Protein AF-A0AAD6ZMI4-F1 (afdb_monomer_lite)

Secondary structure (DSSP, 8-state):
-PPPPPPPPPP----------------------------------HHHHHHHHHHHSSS---HHHHHHHHHHHHHHHHHHHHHHHHHHHHHHHHHHHHHHHHHHHHHHHTT--S--------------SSSHHHHHHHHHHHHHHHHHHHHHHHHHHHHHHHHHSS----BPPPSS-BTTTB-HHHHTT--SGGGHHHHHHHHHHHHHHHHHTT--SSS-GGGS-HHHHHHHHHHHHHH-GGGGGBGGGHHHHHHHHHHHHHHHHHHHHHTSSPPPGGGHHHHHHHHHS-HHHHHHHHHHHHHS-GGGS---GGGSSSSSSSSSSS-------------------------------------------------

Organism: NCBI:txid1033008

pLDDT: mean 75.24, std 20.68, range [37.12, 98.62]

Structure (mmCIF, N/CA/C/O backbone):
data_AF-A0AAD6ZMI4-F1
#
_entry.id   AF-A0AAD6ZMI4-F1
#
loop_
_atom_site.group_PDB
_atom_site.id
_atom_site.type_symbol
_atom_site.label_atom_id
_atom_site.label_alt_id
_atom_site.label_comp_id
_atom_site.label_asym_id
_atom_site.label_entity_id
_atom_site.label_seq_id
_atom_site.pdbx_PDB_ins_code
_atom_site.Cartn_x
_atom_site.Cartn_y
_atom_site.Cartn_z
_atom_site.occupancy
_atom_site.B_iso_or_equiv
_atom_site.auth_seq_id
_atom_site.auth_comp_id
_atom_site.auth_asym_id
_atom_site.auth_atom_id
_atom_site.pdbx_PDB_model_num
ATOM 1 N N . MET A 1 1 ? -51.977 12.765 32.263 1.00 47.38 1 MET A N 1
ATOM 2 C CA . MET A 1 1 ? -52.200 13.044 30.828 1.00 47.38 1 MET A CA 1
ATOM 3 C C . MET A 1 1 ? -51.214 12.209 30.028 1.00 47.38 1 MET A C 1
ATOM 5 O O . MET A 1 1 ? -50.022 12.400 30.238 1.00 47.38 1 MET A O 1
ATOM 9 N N . PRO A 1 2 ? -51.659 11.246 29.207 1.00 48.81 2 PRO A N 1
ATOM 10 C CA . PRO A 1 2 ? -50.740 10.457 28.391 1.00 48.81 2 PRO A CA 1
ATOM 11 C C . PRO A 1 2 ? -50.203 11.287 27.205 1.00 48.81 2 PRO A C 1
ATOM 13 O O . PRO A 1 2 ? -50.929 12.143 26.689 1.00 48.81 2 PRO A O 1
ATOM 16 N N . PRO A 1 3 ? -48.945 11.070 26.776 1.00 61.44 3 PRO A N 1
ATOM 17 C CA . PRO A 1 3 ? -48.342 11.809 25.675 1.00 61.44 3 PRO A CA 1
ATOM 18 C C . PRO A 1 3 ? -48.933 11.397 24.319 1.00 61.44 3 PRO A C 1
ATOM 20 O O . PRO A 1 3 ? -49.146 10.224 24.019 1.00 61.44 3 PRO A O 1
ATOM 23 N N . ARG A 1 4 ? -49.211 12.421 23.512 1.00 58.19 4 ARG A N 1
ATOM 24 C CA . ARG A 1 4 ? -49.874 12.380 22.206 1.00 58.19 4 ARG A CA 1
ATOM 25 C C . ARG A 1 4 ? -48.943 11.781 21.144 1.00 58.19 4 ARG A C 1
ATOM 27 O O . ARG A 1 4 ? -47.842 12.286 20.941 1.00 58.19 4 ARG A O 1
ATOM 34 N N . ALA A 1 5 ? -49.402 10.733 20.464 1.00 57.09 5 ALA A N 1
ATOM 35 C CA . ALA A 1 5 ? -48.674 10.079 19.378 1.00 57.09 5 ALA A CA 1
ATOM 36 C C . ALA A 1 5 ? -48.470 11.020 18.164 1.00 57.09 5 ALA A C 1
ATOM 38 O O . ALA A 1 5 ? -49.391 11.771 17.820 1.00 57.09 5 ALA A O 1
ATOM 39 N N . PRO A 1 6 ? -47.297 10.992 17.501 1.00 64.62 6 PRO A N 1
ATOM 40 C CA . PRO A 1 6 ? -47.037 11.780 16.299 1.00 64.62 6 PRO A CA 1
ATOM 41 C C . PRO A 1 6 ? -47.671 11.154 15.044 1.00 64.62 6 PRO A C 1
ATOM 43 O O . PRO A 1 6 ? -47.648 9.941 14.847 1.00 64.62 6 PRO A O 1
ATOM 46 N N . ALA A 1 7 ? -48.235 12.011 14.190 1.00 59.84 7 ALA A N 1
ATOM 47 C CA . ALA A 1 7 ? -48.936 11.645 12.961 1.00 59.84 7 ALA A CA 1
ATOM 48 C C . ALA A 1 7 ? -47.991 11.129 11.847 1.00 59.84 7 ALA A C 1
ATOM 50 O O . ALA A 1 7 ? -46.851 11.596 11.747 1.00 59.84 7 ALA A O 1
ATOM 51 N N . PRO A 1 8 ? -48.461 10.219 10.970 1.00 63.34 8 PRO A N 1
ATOM 52 C CA . PRO A 1 8 ? -47.661 9.663 9.882 1.00 63.34 8 PRO A CA 1
ATOM 53 C C . PRO A 1 8 ? -47.419 10.694 8.769 1.00 63.34 8 PRO A C 1
ATOM 55 O O . PRO A 1 8 ? -48.348 11.320 8.257 1.00 63.34 8 PRO A O 1
ATOM 58 N N . ARG A 1 9 ? -46.151 10.860 8.377 1.00 55.56 9 ARG A N 1
ATOM 59 C CA . ARG A 1 9 ? -45.744 11.693 7.238 1.00 55.56 9 ARG A CA 1
ATOM 60 C C . ARG A 1 9 ? -46.033 10.957 5.929 1.00 55.56 9 ARG A C 1
ATOM 62 O O . ARG A 1 9 ? -45.565 9.841 5.724 1.00 55.56 9 ARG A O 1
ATOM 69 N N . GLY A 1 10 ? -46.814 11.600 5.064 1.00 51.19 10 GLY A N 1
ATOM 70 C CA . GLY A 1 10 ? -47.210 11.086 3.756 1.00 51.19 10 GLY A CA 1
ATOM 71 C C . GLY A 1 10 ? -46.019 10.834 2.831 1.00 51.19 10 GLY A C 1
ATOM 72 O O . GLY A 1 10 ? -45.144 11.682 2.667 1.00 51.19 10 GLY A O 1
ATOM 73 N N . ALA A 1 11 ? -46.014 9.652 2.219 1.00 50.75 11 ALA A N 1
ATOM 74 C CA . ALA A 1 11 ? -45.063 9.243 1.199 1.00 50.75 11 ALA A CA 1
ATOM 75 C C . ALA A 1 11 ? -45.371 9.945 -0.132 1.00 50.75 11 ALA A C 1
ATOM 77 O O . ALA A 1 11 ? -46.426 9.730 -0.730 1.00 50.75 11 ALA A O 1
ATOM 78 N N . VAL A 1 12 ? -44.433 10.756 -0.619 1.00 56.38 12 VAL A N 1
ATOM 79 C CA . VAL A 1 12 ? -44.496 11.366 -1.952 1.00 56.38 12 VAL A CA 1
ATOM 80 C C . VAL A 1 12 ? -43.760 10.441 -2.923 1.00 56.38 12 VAL A C 1
ATOM 82 O O . VAL A 1 12 ? -42.536 10.349 -2.906 1.00 56.38 12 VAL A O 1
ATOM 85 N N . LYS A 1 13 ? -44.509 9.695 -3.744 1.00 53.16 13 LYS A N 1
ATOM 86 C CA . LYS A 1 13 ? -43.957 8.872 -4.832 1.00 53.16 13 LYS A CA 1
ATOM 87 C C . LYS A 1 13 ? -43.629 9.774 -6.025 1.00 53.16 13 LYS A C 1
ATOM 89 O O . LYS A 1 13 ? -44.525 10.126 -6.786 1.00 53.16 13 LYS A O 1
ATOM 94 N N . ALA A 1 14 ? -42.356 10.118 -6.210 1.00 53.41 14 ALA A N 1
ATOM 95 C CA . ALA A 1 14 ? -41.872 10.698 -7.460 1.00 53.41 14 ALA A CA 1
ATOM 96 C C . ALA A 1 14 ? -41.599 9.568 -8.466 1.00 53.41 14 ALA A C 1
ATOM 98 O O . ALA A 1 14 ? -40.715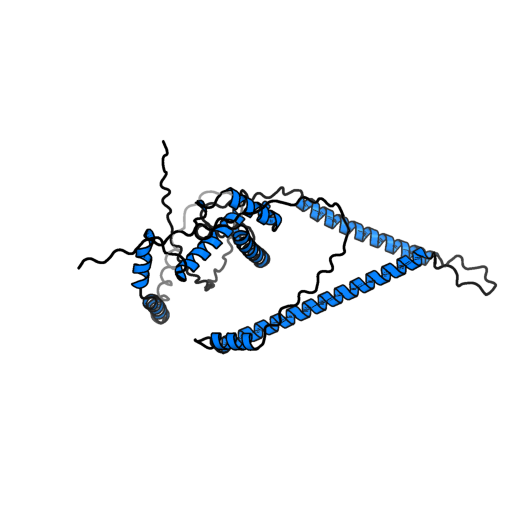 8.736 -8.273 1.00 53.41 14 ALA A O 1
ATOM 99 N N . LYS A 1 15 ? -42.412 9.513 -9.523 1.00 50.56 15 LYS A N 1
ATOM 100 C CA . LYS A 1 15 ? -42.295 8.576 -10.643 1.00 50.56 15 LYS A CA 1
ATOM 101 C C . LYS A 1 15 ? -41.427 9.259 -11.704 1.00 50.56 15 LYS A C 1
ATOM 103 O O . LYS A 1 15 ? -41.921 10.116 -12.429 1.00 50.56 15 LYS A O 1
ATOM 108 N N . LEU A 1 16 ? -40.135 8.939 -11.752 1.00 51.50 16 LEU A N 1
ATOM 109 C CA . LEU A 1 16 ? -39.242 9.425 -12.805 1.00 51.50 16 LEU A CA 1
ATOM 110 C C . LEU A 1 16 ? -39.363 8.478 -14.008 1.00 51.50 16 LEU A C 1
ATOM 112 O O . LEU A 1 16 ? -38.926 7.330 -13.948 1.00 51.50 16 LEU A O 1
ATOM 116 N N . GLN A 1 17 ? -40.026 8.936 -15.069 1.00 54.38 17 GLN A N 1
ATOM 117 C CA . GLN A 1 17 ? -40.017 8.274 -16.372 1.00 54.38 17 GLN A CA 1
ATOM 118 C C . GLN A 1 17 ? -38.703 8.627 -17.072 1.00 54.38 17 GLN A C 1
ATOM 120 O O . GLN A 1 17 ? -38.469 9.790 -17.385 1.00 54.38 17 GLN A O 1
ATOM 125 N N . ILE A 1 18 ? -37.851 7.629 -17.298 1.00 49.72 18 ILE A N 1
ATOM 126 C CA . ILE A 1 18 ? -36.686 7.750 -18.176 1.00 49.72 18 ILE A CA 1
ATOM 127 C C . ILE A 1 18 ? -37.117 7.184 -19.524 1.00 49.72 18 ILE A C 1
ATOM 129 O O . ILE A 1 18 ? -37.425 6.001 -19.644 1.00 49.72 18 ILE A O 1
ATOM 133 N N . SER A 1 19 ? -37.230 8.071 -20.504 1.00 56.97 19 SER A N 1
ATOM 134 C CA . SER A 1 19 ? -37.511 7.753 -21.896 1.00 56.97 19 SER A CA 1
ATOM 135 C C . SER A 1 19 ? -36.234 7.325 -22.615 1.00 56.97 19 SER A C 1
ATOM 137 O O . SER A 1 19 ? -35.246 8.056 -22.619 1.00 56.97 19 SER A O 1
ATOM 139 N N . ASP A 1 20 ? -36.312 6.150 -23.234 1.00 53.41 20 ASP A N 1
ATOM 140 C CA . ASP A 1 20 ? -35.391 5.631 -24.242 1.00 53.41 20 ASP A CA 1
ATOM 141 C C . ASP A 1 20 ? -35.317 6.520 -25.494 1.00 53.41 20 ASP A C 1
ATOM 143 O O . ASP A 1 20 ? -36.269 7.254 -25.787 1.00 53.41 20 ASP A O 1
ATOM 147 N N . LYS A 1 21 ? -34.232 6.298 -26.264 1.00 54.56 21 LYS A N 1
ATOM 148 C CA . LYS A 1 21 ? -33.794 6.847 -27.574 1.00 54.56 21 LYS A CA 1
ATOM 149 C C . LYS A 1 21 ? -32.534 7.714 -27.375 1.00 54.56 21 LYS A C 1
ATOM 151 O O . LYS A 1 21 ? -32.535 8.604 -26.545 1.00 54.56 21 LYS A O 1
ATOM 156 N N . GLU A 1 22 ? -31.397 7.490 -28.032 1.00 55.00 22 GLU A N 1
ATOM 157 C CA . GLU A 1 22 ? -31.203 7.181 -29.446 1.00 55.00 22 GLU A CA 1
ATOM 158 C C . GLU A 1 22 ? -29.933 6.361 -29.724 1.00 55.00 22 GLU A C 1
ATOM 160 O O . GLU A 1 22 ? -28.888 6.478 -29.087 1.00 55.00 22 GLU A O 1
ATOM 165 N N . ASN A 1 23 ? -30.085 5.555 -30.764 1.00 56.25 23 ASN A N 1
ATOM 166 C CA . ASN A 1 23 ? -29.099 4.870 -31.576 1.00 56.25 23 ASN A CA 1
ATOM 167 C C . ASN A 1 23 ? -28.410 5.873 -32.510 1.00 56.25 23 ASN A C 1
ATOM 169 O O . ASN A 1 23 ? -29.135 6.434 -33.321 1.00 56.25 23 ASN A O 1
ATOM 173 N N . ILE A 1 24 ? -27.075 6.008 -32.491 1.00 44.94 24 ILE A N 1
ATOM 174 C CA . ILE A 1 24 ? -26.279 6.367 -33.686 1.00 44.94 24 ILE A CA 1
ATOM 175 C C . ILE A 1 24 ? -24.869 5.758 -33.578 1.00 44.94 24 ILE A C 1
ATOM 177 O O . ILE A 1 24 ? -24.082 6.103 -32.698 1.00 44.94 24 ILE A O 1
ATOM 181 N N . GLY A 1 25 ? -24.545 4.854 -34.505 1.00 48.09 25 GLY A N 1
ATOM 182 C CA . GLY A 1 25 ? -23.184 4.391 -34.761 1.00 48.09 25 GLY A CA 1
ATOM 183 C C . GLY A 1 25 ? -22.357 5.412 -35.546 1.00 48.09 25 GLY A C 1
ATOM 184 O O . GLY A 1 25 ? -22.880 6.155 -36.369 1.00 48.09 25 GLY A O 1
ATOM 185 N N . GLY A 1 26 ? -21.041 5.410 -35.343 1.00 41.56 26 GLY A N 1
ATOM 186 C CA . GLY A 1 26 ? -20.131 6.254 -36.114 1.00 41.56 26 GLY A CA 1
ATOM 187 C C . GLY A 1 26 ? -18.673 5.881 -35.894 1.00 41.56 26 GLY A C 1
ATOM 188 O O . GLY A 1 26 ? -18.048 6.311 -34.932 1.00 41.56 26 GLY A O 1
ATOM 189 N N . LYS A 1 27 ? -18.135 5.060 -36.801 1.00 50.19 27 LYS A N 1
ATOM 190 C CA . LYS A 1 27 ? -16.701 4.788 -36.940 1.00 50.19 27 LYS A CA 1
ATOM 191 C C . LYS A 1 27 ? -15.973 6.066 -37.370 1.00 50.19 27 LYS A C 1
ATOM 193 O O . LYS A 1 27 ? -16.373 6.693 -38.344 1.00 50.19 27 LYS A O 1
ATOM 198 N N . GLY A 1 28 ? -14.860 6.369 -36.712 1.00 42.19 28 GLY A N 1
ATOM 199 C CA . GLY A 1 28 ? -13.910 7.397 -37.134 1.00 42.19 28 GLY A CA 1
ATOM 200 C C . GLY A 1 28 ? -12.706 7.438 -36.200 1.00 42.19 28 GLY A C 1
ATOM 201 O O . GLY A 1 28 ? -12.709 8.167 -35.218 1.00 42.19 28 GLY A O 1
ATOM 202 N N . HIS A 1 29 ? -11.686 6.618 -36.466 1.00 46.44 29 HIS A N 1
ATOM 203 C CA . HIS A 1 29 ? -10.373 6.760 -35.832 1.00 46.44 29 HIS A CA 1
ATOM 204 C C . HIS A 1 29 ? -9.596 7.850 -36.570 1.00 46.44 29 HIS A C 1
ATOM 206 O O . HIS A 1 29 ? -8.941 7.589 -37.575 1.00 46.44 29 HIS A O 1
ATOM 212 N N . THR A 1 30 ? -9.692 9.080 -36.076 1.00 44.31 30 THR A N 1
ATOM 213 C CA . THR A 1 30 ? -8.735 10.142 -36.388 1.00 44.31 30 THR A CA 1
ATOM 214 C C . THR A 1 30 ? -7.761 10.237 -35.222 1.00 44.31 30 THR A C 1
ATOM 216 O O . THR A 1 30 ? -8.167 10.569 -34.108 1.00 44.31 30 THR A O 1
ATOM 219 N N . SER A 1 31 ? -6.488 9.930 -35.470 1.00 47.22 31 SER A N 1
ATOM 220 C CA . SER A 1 31 ? -5.382 10.141 -34.533 1.00 47.22 31 SER A CA 1
ATOM 221 C C . SER A 1 31 ? -5.181 11.641 -34.301 1.00 47.22 31 SER A C 1
ATOM 223 O O . SER A 1 31 ? -4.346 12.279 -34.936 1.00 47.22 31 SER A O 1
ATOM 225 N N . GLY A 1 32 ? -6.001 12.221 -33.427 1.00 42.69 32 GLY A N 1
ATOM 226 C CA . GLY A 1 32 ? -5.812 13.571 -32.919 1.00 42.69 32 GLY A CA 1
ATOM 227 C C . GLY A 1 32 ? -4.728 13.547 -31.852 1.00 42.69 32 GLY A C 1
ATOM 228 O O . GLY A 1 32 ? -4.879 12.875 -30.833 1.00 42.69 32 GLY A O 1
ATOM 229 N N . ALA A 1 33 ? -3.630 14.263 -32.090 1.00 46.72 33 ALA A N 1
ATOM 230 C CA . ALA A 1 33 ? -2.640 14.554 -31.067 1.00 46.72 33 ALA A CA 1
ATOM 231 C C . ALA A 1 33 ? -3.354 15.205 -29.872 1.00 46.72 33 ALA A C 1
ATOM 233 O O . ALA A 1 33 ? -3.887 16.309 -29.978 1.00 46.72 33 ALA A O 1
ATOM 234 N N . VAL A 1 34 ? -3.417 14.488 -28.749 1.00 45.28 34 VAL A N 1
ATOM 235 C CA . VAL A 1 34 ? -4.012 14.983 -27.508 1.00 45.28 34 VAL A CA 1
ATOM 236 C C . VAL A 1 34 ? -3.053 16.019 -26.928 1.00 45.28 34 VAL A C 1
ATOM 238 O O . VAL A 1 34 ? -2.148 15.699 -26.161 1.00 45.28 34 VAL A O 1
ATOM 241 N N . THR A 1 35 ? -3.220 17.277 -27.330 1.00 56.00 35 THR A N 1
ATOM 242 C CA . THR A 1 35 ? -2.623 18.421 -26.642 1.00 56.00 35 THR A CA 1
ATOM 243 C C . THR A 1 35 ? -3.303 18.530 -25.282 1.00 56.00 35 THR A C 1
ATOM 245 O O . THR A 1 35 ? -4.397 19.078 -25.167 1.00 56.00 35 THR A O 1
ATOM 248 N N . VAL A 1 36 ? -2.689 17.938 -24.255 1.00 54.78 36 VAL A N 1
ATOM 249 C CA . VAL A 1 36 ? -3.149 18.060 -22.869 1.00 54.78 36 VAL A CA 1
ATOM 250 C C . VAL A 1 36 ? -3.053 19.543 -22.493 1.00 54.78 36 VAL A C 1
ATOM 252 O O . VAL A 1 36 ? -1.947 20.088 -22.498 1.00 54.78 36 VAL A O 1
ATOM 255 N N . PRO A 1 37 ? -4.175 20.236 -22.222 1.00 57.62 37 PRO A N 1
ATOM 256 C CA . PRO A 1 37 ? -4.124 21.634 -21.831 1.00 57.62 37 PRO A CA 1
ATOM 257 C C . PRO A 1 37 ? -3.358 21.751 -20.504 1.00 57.62 37 PRO A C 1
ATOM 259 O O . PRO A 1 37 ? -3.529 20.897 -19.629 1.00 57.62 37 PRO A O 1
ATOM 262 N N . PRO A 1 38 ? -2.511 22.781 -20.330 1.00 66.12 38 PRO A N 1
ATOM 263 C CA . PRO A 1 38 ? -1.773 22.971 -19.090 1.00 66.12 38 PRO A CA 1
ATOM 264 C C . PRO A 1 38 ? -2.763 23.062 -17.925 1.00 66.12 38 PRO A C 1
ATOM 266 O O . PRO A 1 38 ? -3.670 23.900 -17.936 1.00 66.12 38 PRO A O 1
ATOM 269 N N . TYR A 1 39 ? -2.601 22.181 -16.933 1.00 49.16 39 TYR A N 1
ATOM 270 C CA . TYR A 1 39 ? -3.375 22.214 -15.696 1.00 49.16 39 TYR A CA 1
ATOM 271 C C . TYR A 1 39 ? -3.138 23.568 -15.019 1.00 49.16 39 TYR A C 1
ATOM 273 O O . TYR A 1 39 ? -2.093 23.803 -14.413 1.00 49.16 39 TYR A O 1
ATOM 281 N N . LYS A 1 40 ? -4.107 24.480 -15.142 1.00 62.75 40 LYS A N 1
ATOM 282 C CA . LYS A 1 40 ? -4.132 25.718 -14.363 1.00 62.75 40 LYS A CA 1
ATOM 283 C C . LYS A 1 40 ? -4.386 25.333 -12.913 1.00 62.75 40 LYS A C 1
ATOM 285 O O . LYS A 1 40 ? -5.505 24.977 -12.552 1.00 62.75 40 LYS A O 1
ATOM 290 N N . ILE A 1 41 ? -3.332 25.379 -12.105 1.00 61.50 41 ILE A N 1
ATOM 291 C CA . ILE A 1 41 ? -3.441 25.294 -10.651 1.00 61.50 41 ILE A CA 1
ATOM 292 C C . ILE A 1 41 ? -4.357 26.453 -10.229 1.00 61.50 41 ILE A C 1
ATOM 294 O O . ILE A 1 41 ? -4.048 27.597 -10.570 1.00 61.50 41 ILE A O 1
ATOM 298 N N . PRO A 1 42 ? -5.502 26.190 -9.575 1.00 59.59 42 PRO A N 1
ATOM 299 C CA . PRO A 1 42 ? -6.389 27.254 -9.138 1.00 59.59 42 PRO A CA 1
ATOM 300 C C . PRO A 1 42 ? -5.624 28.143 -8.161 1.00 59.59 42 PRO A C 1
ATOM 302 O O . PRO A 1 42 ? -5.129 27.678 -7.135 1.00 59.59 42 PRO A O 1
ATOM 305 N N . GLU A 1 43 ? -5.492 29.415 -8.521 1.00 76.94 43 GLU A N 1
ATOM 306 C CA . GLU A 1 43 ? -4.866 30.428 -7.687 1.00 76.94 43 GLU A CA 1
ATOM 307 C C . GLU A 1 43 ? -5.735 30.587 -6.435 1.00 76.94 43 GLU A C 1
ATOM 309 O O . GLU A 1 43 ? -6.866 31.078 -6.490 1.00 76.94 43 GLU A O 1
ATOM 314 N N . ILE A 1 44 ? -5.256 30.052 -5.311 1.00 66.69 44 ILE A N 1
ATOM 315 C CA . ILE A 1 44 ? -5.960 30.149 -4.036 1.00 66.69 44 ILE A CA 1
ATOM 316 C C . ILE A 1 44 ? -5.954 31.626 -3.652 1.00 66.69 44 ILE A C 1
ATOM 318 O O . ILE A 1 44 ? -4.906 32.203 -3.370 1.00 66.69 44 ILE A O 1
ATOM 322 N N . SER A 1 45 ? -7.136 32.234 -3.682 1.00 76.12 45 SER A N 1
ATOM 323 C CA . SER A 1 45 ? -7.346 33.638 -3.339 1.00 76.12 45 SER A CA 1
ATOM 324 C C . SER A 1 45 ? -6.790 33.935 -1.940 1.00 76.12 45 SER A C 1
ATOM 326 O O . SER A 1 45 ? -7.132 33.236 -0.984 1.00 76.12 45 SER A O 1
ATOM 328 N N . GLN A 1 46 ? -5.949 34.969 -1.812 1.00 77.19 46 GLN A N 1
ATOM 329 C CA . GLN A 1 46 ? -5.324 35.392 -0.547 1.00 77.19 46 GLN A CA 1
ATOM 330 C C . GLN A 1 46 ? -6.251 35.438 0.688 1.00 77.19 46 GLN A C 1
ATOM 332 O O . GLN A 1 46 ? -5.809 34.984 1.743 1.00 77.19 46 GLN A O 1
ATOM 337 N N . PRO A 1 47 ? -7.527 35.872 0.617 1.00 80.38 47 PRO A N 1
ATOM 338 C CA . PRO A 1 47 ? -8.432 35.819 1.770 1.00 80.38 47 PRO A CA 1
ATOM 339 C C . PRO A 1 47 ? -8.663 34.408 2.337 1.00 80.38 47 PRO A C 1
ATOM 341 O O . PRO A 1 47 ? -8.871 34.265 3.538 1.00 80.38 47 PRO A O 1
ATOM 344 N N . VAL A 1 48 ? -8.595 33.355 1.512 1.00 75.50 48 VAL A N 1
ATOM 345 C CA . VAL A 1 48 ? -8.748 31.960 1.975 1.00 75.50 48 VAL A CA 1
ATOM 346 C C . VAL A 1 48 ? -7.522 31.513 2.778 1.00 75.50 48 VAL A C 1
ATOM 348 O O . VAL A 1 48 ? -7.648 30.749 3.733 1.00 75.50 48 VAL A O 1
ATOM 351 N N . LEU A 1 49 ? -6.340 32.019 2.415 1.00 73.81 49 LEU A N 1
ATOM 352 C CA . LEU A 1 49 ? -5.096 31.805 3.157 1.00 73.81 49 LEU A CA 1
ATOM 353 C C . LEU A 1 49 ? -5.132 32.514 4.519 1.00 73.81 49 LEU A C 1
ATOM 355 O O . LEU A 1 49 ? -4.807 31.886 5.522 1.00 73.81 49 LEU A O 1
ATOM 359 N N . GLU A 1 50 ? -5.618 33.758 4.580 1.00 78.56 50 GLU A N 1
ATOM 360 C CA . GLU A 1 50 ? -5.765 34.494 5.848 1.00 78.56 50 GLU A CA 1
ATOM 361 C C . GLU A 1 50 ? -6.815 33.873 6.787 1.00 78.56 50 GLU A C 1
ATOM 363 O O . GLU A 1 50 ? -6.643 33.870 8.009 1.00 78.56 50 GLU A O 1
ATOM 368 N N . GLU A 1 51 ? -7.908 33.321 6.249 1.00 77.44 51 GLU A N 1
ATOM 369 C CA . GLU A 1 51 ? -8.930 32.647 7.060 1.00 77.44 51 GLU A CA 1
ATOM 370 C C . GLU A 1 51 ? -8.427 31.308 7.624 1.00 77.44 51 GLU A C 1
ATOM 372 O O . GLU A 1 51 ? -8.753 30.945 8.759 1.00 77.44 51 GLU A O 1
ATOM 377 N N . LEU A 1 52 ? -7.588 30.596 6.863 1.00 71.88 52 LEU A N 1
ATOM 378 C CA . LEU A 1 52 ? -6.876 29.414 7.345 1.00 71.88 52 LEU A CA 1
ATOM 379 C C . LEU A 1 52 ? -5.862 29.784 8.432 1.00 71.88 52 LEU A C 1
ATOM 381 O O . LEU A 1 52 ? -5.871 29.143 9.479 1.00 71.88 52 LEU A O 1
ATOM 385 N N . GLU A 1 53 ? -5.058 30.835 8.251 1.00 73.19 53 GLU A N 1
ATOM 386 C CA . GLU A 1 53 ? -4.110 31.295 9.279 1.00 73.19 53 GLU A CA 1
ATOM 387 C C . GLU A 1 53 ? -4.823 31.682 10.586 1.00 73.19 53 GLU A C 1
ATOM 389 O O . GLU A 1 53 ? -4.444 31.197 11.652 1.00 73.19 53 GLU A O 1
ATOM 394 N N . ARG A 1 54 ? -5.948 32.412 10.525 1.00 74.94 54 ARG A N 1
ATOM 395 C CA . ARG A 1 54 ? -6.750 32.721 11.728 1.00 74.94 54 ARG A CA 1
ATOM 396 C C . ARG A 1 54 ? -7.330 31.490 12.421 1.00 74.94 54 ARG A C 1
ATOM 398 O O . ARG A 1 54 ? -7.502 31.506 13.638 1.00 74.94 54 ARG A O 1
ATOM 405 N N . LYS A 1 55 ? -7.668 30.438 11.671 1.00 67.94 55 LYS A N 1
ATOM 406 C CA . LYS A 1 55 ? -8.187 29.184 12.240 1.00 67.94 55 LYS A CA 1
ATOM 407 C C . LYS A 1 55 ? -7.110 28.363 12.948 1.00 67.94 55 LYS A C 1
ATOM 409 O O . LYS A 1 55 ? -7.462 27.584 13.830 1.00 67.94 55 LYS A O 1
ATOM 414 N N . TYR A 1 56 ? -5.840 28.529 12.578 1.00 62.06 56 TYR A N 1
ATOM 415 C CA . TYR A 1 56 ? -4.708 27.818 13.181 1.00 62.06 56 TYR A CA 1
ATOM 416 C C . TYR A 1 56 ? -4.015 28.588 14.321 1.00 62.06 56 TYR A C 1
ATOM 418 O O . TYR A 1 56 ? -3.261 27.977 15.073 1.00 62.06 56 TYR A O 1
ATOM 426 N N . ASP A 1 57 ? -4.320 29.875 14.519 1.00 56.09 57 ASP A N 1
ATOM 427 C CA . ASP A 1 57 ? -3.828 30.682 15.655 1.00 56.09 57 ASP A CA 1
ATOM 428 C C . ASP A 1 57 ? -4.553 30.410 16.991 1.00 56.09 57 ASP A C 1
ATOM 430 O O . ASP A 1 57 ? -4.221 30.984 18.032 1.00 56.09 57 ASP A O 1
ATOM 434 N N . ILE A 1 58 ? -5.533 29.506 17.002 1.00 52.84 58 ILE A N 1
ATOM 435 C CA . ILE A 1 58 ? -6.280 29.132 18.202 1.00 52.84 58 ILE A CA 1
ATOM 436 C C . ILE A 1 58 ? -5.727 27.790 18.709 1.00 52.84 58 ILE A C 1
ATOM 438 O O . ILE A 1 58 ? -6.000 26.741 18.139 1.00 52.84 58 ILE A O 1
ATOM 442 N N . GLU A 1 59 ? -4.963 27.866 19.805 1.00 53.00 59 GLU A N 1
ATOM 443 C CA . GLU A 1 59 ? -4.494 26.770 20.680 1.00 53.00 59 GLU A CA 1
ATOM 444 C C . GLU A 1 59 ? -3.129 26.115 20.367 1.00 53.00 59 GLU A C 1
ATOM 446 O O . GLU A 1 59 ? -3.010 24.944 20.021 1.00 53.00 59 GLU A O 1
ATOM 451 N N . GLY A 1 60 ? -2.054 26.840 20.698 1.00 56.09 60 GLY A N 1
ATOM 452 C CA . GLY A 1 60 ? -0.919 26.224 21.403 1.00 56.09 60 GLY A CA 1
ATOM 453 C C . GLY A 1 60 ? 0.172 25.551 20.568 1.00 56.09 60 GLY A C 1
ATOM 454 O O . GLY A 1 60 ? 1.005 24.850 21.146 1.00 56.09 60 GLY A O 1
ATOM 455 N N . CYS A 1 61 ? 0.233 25.776 19.255 1.00 52.41 61 CYS A N 1
ATOM 456 C CA . CYS A 1 61 ? 1.436 25.435 18.496 1.00 52.41 61 CYS A CA 1
ATOM 457 C C . CYS A 1 61 ? 2.576 26.389 18.876 1.00 52.41 61 CYS A C 1
ATOM 459 O O . CYS A 1 61 ? 2.482 27.606 18.728 1.00 52.41 61 CYS A O 1
ATOM 461 N N . ASN A 1 62 ? 3.655 25.816 19.406 1.00 64.19 62 ASN A N 1
ATOM 462 C CA . ASN A 1 62 ? 4.850 26.535 19.813 1.00 64.19 62 ASN A CA 1
ATOM 463 C C . ASN A 1 62 ? 5.426 27.241 18.575 1.00 64.19 62 ASN A C 1
ATOM 465 O O . ASN A 1 62 ? 5.681 26.599 17.558 1.00 64.19 62 ASN A O 1
ATOM 469 N N . THR A 1 63 ? 5.625 28.557 18.629 1.00 69.00 63 THR A N 1
ATOM 470 C CA . THR A 1 63 ? 6.101 29.366 17.487 1.00 69.00 63 THR A CA 1
ATOM 471 C C . THR A 1 63 ? 7.409 28.839 16.885 1.00 69.00 63 THR A C 1
ATOM 473 O O . THR A 1 63 ? 7.655 29.001 15.692 1.00 69.00 63 THR A O 1
ATOM 476 N N . VAL A 1 64 ? 8.217 28.142 17.688 1.00 70.44 64 VAL A N 1
ATOM 477 C CA . VAL A 1 64 ? 9.442 27.447 17.269 1.00 70.44 64 VAL A CA 1
ATOM 478 C C . VAL A 1 64 ? 9.165 26.325 16.258 1.00 70.44 64 VAL A C 1
ATOM 480 O O . VAL A 1 64 ? 9.895 26.205 15.274 1.00 70.44 64 VAL A O 1
ATOM 483 N N . ASP A 1 65 ? 8.091 25.553 16.440 1.00 69.56 65 ASP A N 1
ATOM 484 C CA . ASP A 1 65 ? 7.748 24.427 15.560 1.00 69.56 65 ASP A CA 1
ATOM 485 C C . ASP A 1 65 ? 7.289 24.923 14.179 1.00 69.56 65 ASP A C 1
ATOM 487 O O . ASP A 1 65 ? 7.616 24.327 13.153 1.00 69.56 65 ASP A O 1
ATOM 491 N N . ILE A 1 66 ? 6.606 26.073 14.132 1.00 73.12 66 ILE A N 1
ATOM 492 C CA . ILE A 1 66 ? 6.182 26.719 12.879 1.00 73.12 66 ILE A CA 1
ATOM 493 C C . ILE A 1 66 ? 7.395 27.238 12.095 1.00 73.12 66 ILE A C 1
ATOM 495 O O . ILE A 1 66 ? 7.457 27.084 10.873 1.00 73.12 66 ILE A O 1
ATOM 499 N N . VAL A 1 67 ? 8.379 27.833 12.778 1.00 78.12 67 VAL A N 1
ATOM 500 C CA . VAL A 1 67 ? 9.616 28.312 12.136 1.00 78.12 67 VAL A CA 1
ATOM 501 C C . VAL A 1 67 ? 10.418 27.143 11.565 1.00 78.12 67 VAL A C 1
ATOM 503 O O . VAL A 1 67 ? 10.895 27.230 10.432 1.00 78.12 67 VAL A O 1
ATOM 506 N N . TYR A 1 68 ? 10.511 26.031 12.299 1.00 78.50 68 TYR A N 1
ATOM 507 C CA . TYR A 1 68 ? 11.206 24.835 11.825 1.00 78.50 68 TYR A CA 1
ATOM 508 C C . TYR A 1 68 ? 10.502 24.206 10.614 1.00 78.50 68 TYR A C 1
ATOM 510 O O . TYR A 1 68 ? 11.141 23.936 9.597 1.00 78.50 68 TYR A O 1
ATOM 518 N N . ALA A 1 69 ? 9.170 24.085 10.658 1.00 71.88 69 ALA A N 1
ATOM 519 C CA . ALA A 1 69 ? 8.379 23.587 9.533 1.00 71.88 69 ALA A CA 1
ATOM 520 C C . ALA A 1 69 ? 8.510 24.472 8.278 1.00 71.88 69 ALA A C 1
ATOM 522 O O . ALA A 1 69 ? 8.589 23.953 7.163 1.00 71.88 69 ALA A O 1
ATOM 523 N N . ARG A 1 70 ? 8.581 25.805 8.433 1.00 81.62 70 ARG A N 1
ATOM 524 C CA . ARG A 1 70 ? 8.849 26.730 7.313 1.00 81.62 70 ARG A CA 1
ATOM 525 C C . ARG A 1 70 ? 10.242 26.513 6.721 1.00 81.62 70 ARG A C 1
ATOM 527 O O . ARG A 1 70 ? 10.369 26.442 5.503 1.00 81.62 70 ARG A O 1
ATOM 534 N N . GLN A 1 71 ? 11.261 26.339 7.562 1.00 88.50 71 GLN A N 1
ATOM 535 C CA . GLN A 1 71 ? 12.631 26.097 7.106 1.00 88.50 71 GLN A CA 1
ATOM 536 C C . GLN A 1 71 ? 12.763 24.778 6.327 1.00 88.50 71 GLN A C 1
ATOM 538 O O . GLN A 1 71 ? 13.421 24.743 5.285 1.00 88.50 71 GLN A O 1
ATOM 543 N N . GLU A 1 72 ? 12.117 23.705 6.791 1.00 86.00 72 GLU A N 1
ATOM 544 C CA . GLU A 1 72 ? 12.076 22.432 6.063 1.00 86.00 72 GLU A CA 1
ATOM 545 C C . GLU A 1 72 ? 11.312 22.552 4.735 1.00 86.00 72 GLU A C 1
ATOM 547 O O . GLU A 1 72 ? 11.755 22.010 3.719 1.00 86.00 72 GLU A O 1
ATOM 552 N N . ASN A 1 73 ? 10.205 23.307 4.704 1.00 85.81 73 ASN A N 1
ATOM 553 C CA . ASN A 1 73 ? 9.449 23.550 3.472 1.00 85.81 73 ASN A CA 1
ATOM 554 C C . ASN A 1 73 ? 10.278 24.333 2.441 1.00 85.81 73 ASN A C 1
ATOM 556 O O . ASN A 1 73 ? 10.303 23.968 1.266 1.00 85.81 73 ASN A O 1
ATOM 560 N N . ASP A 1 74 ? 11.016 25.356 2.875 1.00 90.56 74 ASP A N 1
ATOM 561 C CA . ASP A 1 74 ? 11.903 26.137 2.008 1.00 90.56 74 ASP A CA 1
ATOM 562 C C . ASP A 1 74 ? 13.061 25.294 1.460 1.00 90.56 74 ASP A C 1
ATOM 564 O O . ASP A 1 74 ? 13.418 25.410 0.283 1.00 90.56 74 ASP A O 1
ATOM 568 N N . ALA A 1 75 ? 13.631 24.406 2.281 1.00 89.88 75 ALA A N 1
ATOM 569 C CA . ALA A 1 75 ? 14.647 23.458 1.833 1.00 89.88 75 ALA A CA 1
ATOM 570 C C . ALA A 1 75 ? 14.086 22.484 0.781 1.00 89.88 75 ALA A C 1
ATOM 572 O O . ALA A 1 75 ? 14.721 22.266 -0.253 1.00 89.88 75 ALA A O 1
ATOM 573 N N . ALA A 1 76 ? 12.876 21.959 0.997 1.00 86.94 76 ALA A N 1
ATOM 574 C CA . ALA A 1 76 ? 12.197 21.097 0.033 1.00 86.94 76 ALA A CA 1
ATOM 575 C C . ALA A 1 76 ? 11.901 21.831 -1.287 1.00 86.94 76 ALA A C 1
ATOM 577 O O . ALA A 1 76 ? 12.157 21.286 -2.359 1.00 86.94 76 ALA A O 1
ATOM 578 N N . ARG A 1 77 ? 11.445 23.091 -1.230 1.00 89.81 77 ARG A N 1
ATOM 579 C CA . ARG A 1 77 ? 11.210 23.926 -2.422 1.00 89.81 77 ARG A CA 1
ATOM 580 C C . ARG A 1 77 ? 12.486 24.150 -3.227 1.00 89.81 77 ARG A C 1
ATOM 582 O O . ARG A 1 77 ? 12.454 24.002 -4.443 1.00 89.81 77 ARG A O 1
ATOM 589 N N . ARG A 1 78 ? 13.612 24.452 -2.569 1.00 93.00 78 ARG A N 1
ATOM 590 C CA . ARG A 1 78 ? 14.920 24.600 -3.238 1.00 93.00 78 ARG A CA 1
ATOM 591 C C . ARG A 1 78 ? 15.380 23.306 -3.902 1.00 93.00 78 ARG A C 1
ATOM 593 O O . ARG A 1 78 ? 15.913 23.341 -5.003 1.00 93.00 78 ARG A O 1
ATOM 600 N N . TYR A 1 79 ? 15.162 22.170 -3.245 1.00 92.00 79 TYR A N 1
ATOM 601 C CA . TYR A 1 79 ? 15.491 20.875 -3.829 1.00 92.00 79 TYR A CA 1
ATOM 602 C C . TYR A 1 79 ? 14.641 20.585 -5.073 1.00 92.00 79 TYR A C 1
ATOM 604 O O . TYR A 1 79 ? 15.182 20.171 -6.095 1.00 92.00 79 TYR A O 1
ATOM 612 N N . ILE A 1 80 ? 13.331 20.848 -5.015 1.00 88.50 80 ILE A N 1
ATOM 613 C CA . ILE A 1 80 ? 12.421 20.662 -6.155 1.00 88.50 80 ILE A CA 1
ATOM 614 C C . ILE A 1 80 ? 12.844 21.543 -7.337 1.00 88.50 80 ILE A C 1
ATOM 616 O O . ILE A 1 80 ? 13.013 21.023 -8.438 1.00 88.50 80 ILE A O 1
ATOM 620 N N . THR A 1 81 ? 13.104 22.835 -7.117 1.00 93.19 81 THR A N 1
ATOM 621 C CA . THR A 1 81 ? 13.521 23.743 -8.200 1.00 93.19 81 THR A CA 1
ATOM 622 C C . THR A 1 81 ? 14.870 23.355 -8.808 1.00 93.19 81 THR A C 1
ATOM 624 O O . THR A 1 81 ? 15.072 23.497 -10.014 1.00 93.19 81 THR A O 1
ATOM 627 N N . GLU A 1 82 ? 15.796 22.812 -8.012 1.00 95.81 82 GLU A N 1
ATOM 628 C CA . GLU A 1 82 ? 17.062 22.282 -8.525 1.00 95.81 82 GLU A CA 1
ATOM 629 C C . GLU A 1 82 ? 16.853 21.035 -9.404 1.00 95.81 82 GLU A C 1
ATOM 631 O O . GLU A 1 82 ? 17.509 20.896 -10.440 1.00 95.81 82 GLU A O 1
ATOM 636 N N . GLN A 1 83 ? 15.929 20.139 -9.034 1.00 93.44 83 GLN A N 1
ATOM 637 C CA . GLN A 1 83 ? 15.592 18.973 -9.860 1.00 93.44 83 GLN A CA 1
ATOM 638 C C . GLN A 1 83 ? 14.901 19.375 -11.167 1.00 93.44 83 GLN A C 1
ATOM 640 O O . GLN A 1 83 ? 15.249 18.840 -12.218 1.00 93.44 83 GLN A O 1
ATOM 645 N N . GLU A 1 84 ? 13.987 20.346 -11.132 1.00 91.94 84 GLU A N 1
ATOM 646 C CA . GLU A 1 84 ? 13.338 20.883 -12.336 1.00 91.94 84 GLU A CA 1
ATOM 647 C C . GLU A 1 84 ? 14.354 21.520 -13.290 1.00 91.94 84 GLU A C 1
ATOM 649 O O . GLU A 1 84 ? 14.304 21.283 -14.497 1.00 91.94 84 GLU A O 1
ATOM 654 N N . LYS A 1 85 ? 15.334 22.263 -12.757 1.00 96.25 85 LYS A N 1
ATOM 655 C CA . LYS A 1 85 ? 16.425 22.825 -13.562 1.00 96.25 85 LYS A CA 1
ATOM 656 C C . LYS A 1 85 ? 17.255 21.728 -14.237 1.00 96.25 85 LYS A C 1
ATOM 658 O O . LYS A 1 85 ? 17.505 21.814 -15.435 1.00 96.25 85 LYS A O 1
ATOM 663 N N . LYS A 1 86 ? 17.631 20.677 -13.497 1.00 92.00 86 LYS A N 1
ATOM 664 C CA . LYS A 1 86 ? 18.377 19.528 -14.047 1.00 92.00 86 LYS A CA 1
ATOM 665 C C . LYS A 1 86 ? 17.582 18.765 -15.103 1.00 92.00 86 LYS A C 1
ATOM 667 O O . LYS A 1 86 ? 18.173 18.252 -16.049 1.00 92.00 86 LYS A O 1
ATOM 672 N N . LEU A 1 87 ? 16.264 18.654 -14.940 1.00 92.00 87 LEU A N 1
ATOM 673 C CA . LEU A 1 87 ? 15.398 18.019 -15.931 1.00 92.00 87 LEU A CA 1
ATOM 674 C C . LEU A 1 87 ? 15.336 18.859 -17.210 1.00 92.00 87 LEU A C 1
ATOM 676 O O . LEU A 1 87 ? 15.544 18.325 -18.292 1.00 92.00 87 LEU A O 1
ATOM 680 N N . LYS A 1 88 ? 15.175 20.179 -17.075 1.00 93.62 88 LYS A N 1
ATOM 681 C CA . LYS A 1 88 ? 15.173 21.104 -18.210 1.00 93.62 88 LYS A CA 1
ATOM 682 C C . LYS A 1 88 ? 16.499 21.103 -18.978 1.00 93.62 88 LYS A C 1
ATOM 684 O O . LYS A 1 88 ? 16.483 21.049 -20.197 1.00 93.62 88 LYS A O 1
ATOM 689 N N . GLU A 1 89 ? 17.638 21.095 -18.283 1.00 94.94 89 GLU A N 1
ATOM 690 C CA . GLU A 1 89 ? 18.961 20.987 -18.924 1.00 94.94 89 GLU A CA 1
ATOM 691 C C . GLU A 1 89 ? 19.115 19.679 -19.720 1.00 94.94 89 GLU A C 1
ATOM 693 O O . GLU A 1 89 ? 19.717 19.674 -20.794 1.00 94.94 89 GLU A O 1
ATOM 698 N N . LYS A 1 90 ? 18.546 18.568 -19.230 1.00 91.94 90 LYS A N 1
ATOM 699 C CA . LYS A 1 90 ? 18.515 17.300 -19.974 1.00 91.94 90 LYS A CA 1
ATOM 700 C C . LYS A 1 90 ? 17.605 17.380 -21.193 1.00 91.94 90 LYS A C 1
ATOM 702 O O . LYS A 1 90 ? 18.013 16.928 -22.258 1.00 91.94 90 LYS A O 1
ATOM 707 N N . ASP A 1 91 ? 16.417 17.960 -21.053 1.00 92.69 91 ASP A N 1
ATOM 708 C CA . ASP A 1 91 ? 15.490 18.136 -22.172 1.00 92.69 91 ASP A CA 1
ATOM 709 C C . ASP A 1 91 ? 16.123 19.014 -23.264 1.00 92.69 91 ASP A C 1
ATOM 711 O O . ASP A 1 91 ? 16.147 18.616 -24.429 1.00 92.69 91 ASP A O 1
ATOM 715 N N . ASP A 1 92 ? 16.751 20.133 -22.896 1.00 94.06 92 ASP A N 1
ATOM 716 C CA . ASP A 1 92 ? 17.468 21.013 -23.826 1.00 94.06 92 ASP A CA 1
ATOM 717 C C . ASP A 1 92 ? 18.627 20.273 -24.530 1.00 94.06 92 ASP A C 1
ATOM 719 O O . ASP A 1 92 ? 18.793 20.388 -25.747 1.00 94.06 92 ASP A O 1
ATOM 723 N N . ALA A 1 93 ? 19.386 19.440 -23.805 1.00 93.69 93 ALA A N 1
ATOM 724 C CA . ALA A 1 93 ? 20.437 18.602 -24.391 1.00 93.69 93 ALA A CA 1
ATOM 725 C C . ALA A 1 93 ? 19.879 17.548 -25.365 1.00 93.69 93 ALA A C 1
ATOM 727 O O . ALA A 1 93 ? 20.447 17.326 -26.435 1.00 93.69 93 ALA A O 1
ATOM 728 N N . THR A 1 94 ? 18.747 16.914 -25.040 1.00 92.94 94 THR A N 1
ATOM 729 C CA . THR A 1 94 ? 18.101 15.958 -25.955 1.00 92.94 94 THR A CA 1
ATOM 730 C C . THR A 1 94 ? 17.554 16.637 -27.208 1.00 92.94 94 THR A C 1
ATOM 732 O O . THR A 1 94 ? 17.668 16.077 -28.297 1.00 92.94 94 THR A O 1
ATOM 735 N N . GLN A 1 95 ? 17.021 17.856 -27.090 1.00 95.38 95 GLN A N 1
ATOM 736 C CA . GLN A 1 95 ? 16.568 18.651 -28.234 1.00 95.38 95 GLN A CA 1
ATOM 737 C C . GLN A 1 95 ? 17.735 19.049 -29.146 1.00 95.38 95 GLN A C 1
ATOM 739 O O . GLN A 1 95 ? 17.593 19.012 -30.369 1.00 95.38 95 GLN A O 1
ATOM 744 N N . LEU A 1 96 ? 18.901 19.371 -28.573 1.00 97.12 96 LEU A N 1
ATOM 745 C CA . LEU A 1 96 ? 20.123 19.634 -29.337 1.00 97.12 9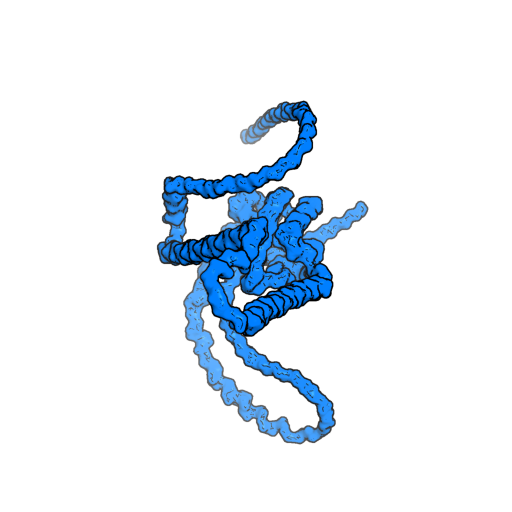6 LEU A CA 1
ATOM 746 C C . LEU A 1 96 ? 20.543 18.402 -30.156 1.00 97.12 96 LEU A C 1
ATOM 748 O O . LEU A 1 96 ? 20.722 18.507 -31.367 1.00 97.12 96 LEU A O 1
ATOM 752 N N . LEU A 1 97 ? 20.606 17.225 -29.523 1.00 95.75 97 LEU A N 1
ATOM 753 C CA . LEU A 1 97 ? 20.959 15.970 -30.198 1.00 95.75 97 LEU A CA 1
ATOM 754 C C . LEU A 1 97 ? 19.952 15.590 -31.291 1.00 95.75 97 LEU A C 1
ATOM 756 O O . LEU A 1 97 ? 20.339 15.149 -32.372 1.00 95.75 97 LEU A O 1
ATOM 760 N N . LEU A 1 98 ? 18.652 15.783 -31.044 1.00 93.81 98 LEU A N 1
ATOM 761 C CA . LEU A 1 98 ? 17.616 15.547 -32.054 1.00 93.81 98 LEU A CA 1
ATOM 762 C C . LEU A 1 98 ? 17.777 16.470 -33.266 1.00 93.81 98 LEU A C 1
ATOM 764 O O . LEU A 1 98 ? 17.555 16.034 -34.397 1.00 93.81 98 LEU A O 1
ATOM 768 N N . ARG A 1 99 ? 18.185 17.724 -33.047 1.00 95.94 99 ARG A N 1
ATOM 769 C CA . ARG A 1 99 ? 18.462 18.678 -34.124 1.00 95.94 99 ARG A CA 1
ATOM 770 C C . ARG A 1 99 ? 19.700 18.284 -34.930 1.00 95.94 99 ARG A C 1
ATOM 772 O O . ARG A 1 99 ? 19.624 18.266 -36.153 1.00 95.94 99 ARG A O 1
ATOM 779 N N . GLU A 1 100 ? 20.789 17.893 -34.271 1.00 96.38 100 GLU A N 1
ATOM 780 C CA . GLU A 1 100 ? 22.000 17.401 -34.947 1.00 96.38 100 GLU A CA 1
ATOM 781 C C . GLU A 1 100 ? 21.718 16.150 -35.790 1.00 96.38 100 GLU A C 1
ATOM 783 O O . GLU A 1 100 ? 22.156 16.055 -36.938 1.00 96.38 100 GLU A O 1
ATOM 788 N N . LEU A 1 101 ? 20.920 15.212 -35.270 1.00 92.69 101 LEU A N 1
ATOM 789 C CA . LEU A 1 101 ? 20.487 14.036 -36.027 1.00 92.69 101 LEU A CA 1
ATOM 790 C C . LEU A 1 101 ? 19.620 14.406 -37.237 1.00 92.69 101 LEU A C 1
ATOM 792 O O . LEU A 1 101 ? 19.748 13.782 -38.293 1.00 92.69 101 LEU A O 1
ATOM 796 N N . ALA A 1 102 ? 18.745 15.406 -37.108 1.00 94.94 102 ALA A N 1
ATOM 797 C CA . ALA A 1 102 ? 17.941 15.897 -38.224 1.00 94.94 102 ALA A CA 1
ATOM 798 C C . ALA A 1 102 ? 18.817 16.534 -39.318 1.00 94.94 102 ALA A C 1
ATOM 800 O O . ALA A 1 102 ? 18.619 16.234 -40.497 1.00 94.94 102 ALA A O 1
ATOM 801 N N . ASP A 1 103 ? 19.819 17.329 -38.936 1.00 94.19 103 ASP A N 1
ATOM 802 C CA . ASP A 1 103 ? 20.766 17.955 -39.864 1.00 94.19 103 ASP A CA 1
ATOM 803 C C . ASP A 1 103 ? 21.644 16.905 -40.567 1.00 94.19 103 ASP A C 1
ATOM 805 O O . ASP A 1 103 ? 21.807 16.946 -41.789 1.00 94.19 103 ASP A O 1
ATOM 809 N N . LEU A 1 104 ? 22.152 15.902 -39.840 1.00 89.25 104 LEU A N 1
ATOM 810 C CA . LEU A 1 104 ? 22.885 14.773 -40.430 1.00 89.25 104 LEU A CA 1
ATOM 811 C C . LEU A 1 104 ? 22.016 13.993 -41.418 1.00 89.25 104 LEU A C 1
ATOM 813 O O . LEU A 1 104 ? 22.455 13.682 -42.526 1.00 89.25 104 LEU A O 1
ATOM 817 N N . LYS A 1 105 ? 20.759 13.723 -41.056 1.00 91.19 105 LYS A N 1
ATOM 818 C CA . LYS A 1 105 ? 19.811 13.039 -41.939 1.00 91.19 105 LYS A CA 1
ATOM 819 C C . LYS A 1 105 ? 19.517 13.858 -43.197 1.00 91.19 105 LYS A C 1
ATOM 821 O O . LYS A 1 105 ? 19.422 13.277 -44.275 1.00 91.19 105 LYS A O 1
ATOM 826 N N . ALA A 1 106 ? 19.415 15.183 -43.082 1.00 91.69 106 ALA A N 1
ATOM 827 C CA . ALA A 1 106 ? 19.245 16.075 -44.225 1.00 91.69 106 ALA A CA 1
ATOM 828 C C . ALA A 1 106 ? 20.474 16.067 -45.150 1.00 91.69 106 ALA A C 1
ATOM 830 O O . ALA A 1 106 ? 20.303 15.983 -46.363 1.00 91.69 106 ALA A O 1
ATOM 831 N N . ARG A 1 107 ? 21.697 16.070 -44.596 1.00 85.81 107 ARG A N 1
ATOM 832 C CA . ARG A 1 107 ? 22.953 15.978 -45.371 1.00 85.81 107 ARG A CA 1
ATOM 833 C C . ARG A 1 107 ? 23.102 14.643 -46.103 1.00 85.81 107 ARG A C 1
ATOM 835 O O . ARG A 1 107 ? 23.548 14.614 -47.245 1.00 85.81 107 ARG A O 1
ATOM 842 N N . VAL A 1 108 ? 22.697 13.540 -45.469 1.00 85.88 108 VAL A N 1
ATOM 843 C CA . VAL A 1 108 ? 22.664 12.218 -46.118 1.00 85.88 108 VAL A CA 1
ATOM 844 C C . VAL A 1 108 ? 21.606 12.186 -47.225 1.00 85.88 108 VAL A C 1
ATOM 846 O O . VAL A 1 108 ? 21.872 11.685 -48.314 1.00 85.88 108 VAL A O 1
ATOM 849 N N . ALA A 1 109 ? 20.419 12.751 -46.980 1.00 87.75 109 ALA A N 1
ATOM 850 C CA . ALA A 1 109 ? 19.334 12.784 -47.959 1.00 87.75 109 ALA A CA 1
ATOM 851 C C . ALA A 1 109 ? 19.628 13.687 -49.168 1.00 87.75 109 ALA A C 1
ATOM 853 O O . ALA A 1 109 ? 19.189 13.373 -50.272 1.00 87.75 109 ALA A O 1
ATOM 854 N N . SER A 1 110 ? 20.374 14.781 -48.989 1.00 88.56 110 SER A N 1
ATOM 855 C CA . SER A 1 110 ? 20.768 15.673 -50.086 1.00 88.56 110 SER A CA 1
ATOM 856 C C . SER A 1 110 ? 21.871 15.095 -50.977 1.00 88.56 110 SER A C 1
ATOM 858 O O . SER A 1 110 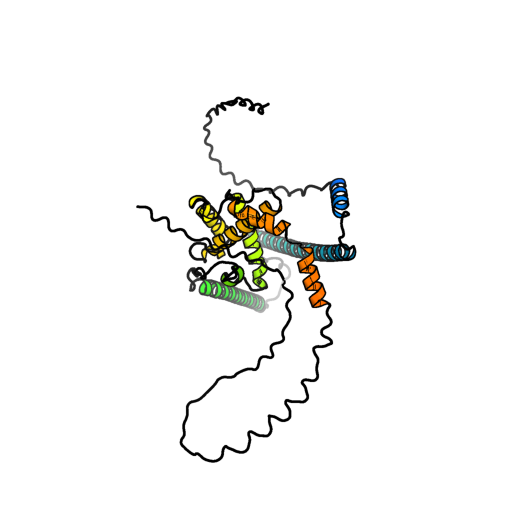? 22.247 15.737 -51.955 1.00 88.56 110 SER A O 1
ATOM 860 N N . GLY A 1 111 ? 22.397 13.902 -50.664 1.00 81.56 111 GLY A N 1
ATOM 861 C CA . GLY A 1 111 ? 23.490 13.292 -51.422 1.00 81.56 111 GLY A CA 1
ATOM 862 C C . GLY A 1 111 ? 24.774 14.120 -51.379 1.00 81.56 111 GLY A C 1
ATOM 863 O O . GLY A 1 111 ? 25.650 13.933 -52.218 1.00 81.56 111 GLY A O 1
ATOM 864 N N . GLN A 1 112 ? 24.893 15.037 -50.414 1.00 67.31 112 GLN A N 1
ATOM 865 C CA . GLN A 1 112 ? 26.059 15.888 -50.225 1.00 67.31 112 GLN A CA 1
ATOM 866 C C . GLN A 1 112 ? 27.141 15.073 -49.508 1.00 67.31 112 GLN A C 1
ATOM 868 O O . GLN A 1 112 ? 27.460 15.285 -48.338 1.00 67.31 112 GLN A O 1
ATOM 873 N N . THR A 1 113 ? 27.660 14.064 -50.208 1.00 59.56 113 THR A N 1
ATOM 874 C CA . THR A 1 113 ? 28.885 13.365 -49.830 1.00 59.56 113 THR A CA 1
ATOM 875 C C . THR A 1 113 ? 30.022 14.381 -49.793 1.00 59.56 113 THR A C 1
ATOM 877 O O . THR A 1 113 ? 30.102 15.242 -50.665 1.00 59.56 113 THR A O 1
ATOM 880 N N . ILE A 1 114 ? 30.883 14.302 -48.775 1.00 56.84 114 ILE A N 1
ATOM 881 C CA . ILE A 1 114 ? 32.088 15.131 -48.610 1.00 56.84 114 ILE A CA 1
ATOM 882 C C . ILE A 1 114 ? 33.118 14.698 -49.665 1.00 56.84 114 ILE A C 1
ATOM 884 O O . ILE A 1 114 ? 34.104 14.035 -49.377 1.00 56.84 114 ILE A O 1
ATOM 888 N N . VAL A 1 115 ? 32.833 15.012 -50.915 1.00 58.72 115 VAL A N 1
ATOM 889 C CA . VAL A 1 115 ? 33.751 14.971 -52.044 1.00 58.72 115 VAL A CA 1
ATOM 890 C C . VAL A 1 115 ? 33.501 16.269 -52.801 1.00 58.72 115 VAL A C 1
ATOM 892 O O . VAL A 1 115 ? 32.359 16.690 -52.939 1.00 58.72 115 VAL A O 1
ATOM 895 N N . ASP A 1 116 ? 34.579 16.911 -53.230 1.00 50.94 116 ASP A N 1
ATOM 896 C CA . ASP A 1 116 ? 34.614 18.144 -54.024 1.00 50.94 116 ASP A CA 1
ATOM 897 C C . ASP A 1 116 ? 34.575 19.485 -53.284 1.00 50.94 116 ASP A C 1
ATOM 899 O O . ASP A 1 116 ? 33.622 20.259 -53.336 1.00 50.94 116 ASP A O 1
ATOM 903 N N . ALA A 1 117 ? 35.741 19.834 -52.739 1.00 47.44 117 ALA A N 1
ATOM 904 C CA . ALA A 1 117 ? 36.314 21.161 -52.970 1.00 47.44 117 ALA A CA 1
ATOM 905 C C . ALA A 1 117 ? 37.848 21.066 -53.036 1.00 47.44 117 ALA A C 1
ATOM 907 O O . ALA A 1 117 ? 38.565 21.607 -52.200 1.00 47.44 117 ALA A O 1
ATOM 908 N N . GLY A 1 118 ? 38.346 20.334 -54.031 1.00 46.72 118 GLY A N 1
ATOM 909 C CA . GLY A 1 118 ? 39.770 20.219 -54.330 1.00 46.72 118 GLY A CA 1
ATOM 910 C C . GLY A 1 118 ? 39.999 20.173 -55.834 1.00 46.72 118 GLY A C 1
ATOM 911 O O . GLY A 1 118 ? 40.408 19.147 -56.357 1.00 46.72 118 GLY A O 1
ATOM 912 N N . ASN A 1 119 ? 39.701 21.267 -56.540 1.00 47.44 119 ASN A N 1
ATOM 913 C CA . ASN A 1 119 ? 40.137 21.437 -57.923 1.00 47.44 119 ASN A CA 1
ATOM 914 C C . ASN A 1 119 ? 40.763 22.819 -58.118 1.00 47.44 119 ASN A C 1
ATOM 916 O O . ASN A 1 119 ? 40.073 23.837 -58.053 1.00 47.44 119 ASN A O 1
ATOM 920 N N . GLY A 1 120 ? 42.064 22.815 -58.403 1.00 44.38 120 GLY A N 1
ATOM 921 C CA . GLY A 1 120 ? 42.742 23.924 -59.057 1.00 44.38 120 GLY A CA 1
ATOM 922 C C . GLY A 1 120 ? 44.208 24.072 -58.669 1.00 44.38 120 GLY A C 1
ATOM 923 O O . GLY A 1 120 ? 44.526 24.968 -57.895 1.00 44.38 120 GLY A O 1
ATOM 924 N N . GLY A 1 121 ? 45.106 23.268 -59.250 1.00 41.19 121 GLY A N 1
ATOM 925 C CA . GLY A 1 121 ? 46.526 23.638 -59.262 1.00 41.19 121 GLY A CA 1
ATOM 926 C C . GLY A 1 121 ? 47.523 22.514 -59.500 1.00 41.19 121 GLY A C 1
ATOM 927 O O . GLY A 1 121 ? 48.185 22.104 -58.564 1.00 41.19 121 GLY A O 1
ATOM 928 N N . ALA A 1 122 ? 47.583 22.059 -60.752 1.00 50.38 122 ALA A N 1
ATOM 929 C CA . ALA A 1 122 ? 48.692 21.432 -61.475 1.00 50.38 122 ALA A CA 1
ATOM 930 C C . ALA A 1 122 ? 49.931 20.911 -60.709 1.00 50.38 122 ALA A C 1
ATOM 932 O O . ALA A 1 122 ? 50.637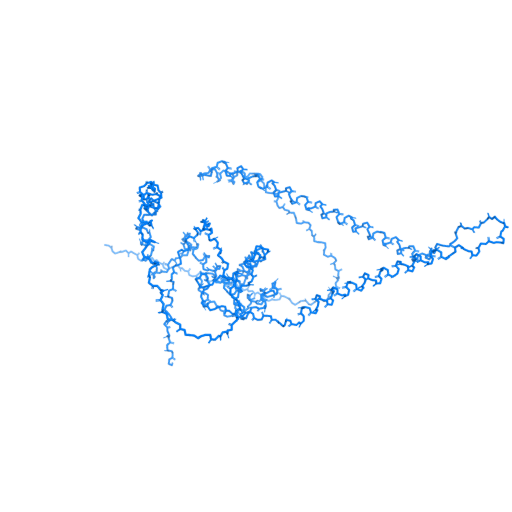 21.664 -60.047 1.00 50.38 122 ALA A O 1
ATOM 933 N N . ASP A 1 123 ? 50.272 19.670 -61.067 1.00 51.31 123 ASP A N 1
ATOM 934 C CA . ASP A 1 123 ? 51.621 19.095 -61.061 1.00 51.31 123 ASP A CA 1
ATOM 935 C C . ASP A 1 123 ? 52.125 18.568 -59.710 1.00 51.31 123 ASP A C 1
ATOM 937 O O . ASP A 1 123 ? 52.841 19.246 -58.982 1.00 51.31 123 ASP A O 1
ATOM 941 N N . LEU A 1 124 ? 51.749 17.323 -59.390 1.00 45.28 124 LEU A N 1
ATOM 942 C CA . LEU A 1 124 ? 52.468 16.468 -58.439 1.00 45.28 124 LEU A CA 1
ATOM 943 C C . LEU A 1 124 ? 52.014 15.009 -58.594 1.00 45.28 124 LEU A C 1
ATOM 945 O O . LEU A 1 124 ? 51.066 14.536 -57.970 1.00 45.28 124 LEU A O 1
ATOM 949 N N . GLU A 1 125 ? 52.721 14.282 -59.457 1.00 54.16 125 GLU A N 1
ATOM 950 C CA . GLU A 1 125 ? 52.802 12.823 -59.422 1.00 54.16 125 GLU A CA 1
ATOM 951 C C . GLU A 1 125 ? 53.527 12.381 -58.138 1.00 54.16 125 GLU A C 1
ATOM 953 O O . GLU A 1 125 ? 54.728 12.138 -58.159 1.00 54.16 125 GLU A O 1
ATOM 958 N N . GLN A 1 126 ? 52.826 12.340 -57.004 1.00 52.84 126 GLN A N 1
ATOM 959 C CA . GLN A 1 126 ? 53.172 11.591 -55.783 1.00 52.84 126 GLN A CA 1
ATOM 960 C C . GLN A 1 126 ? 52.231 12.067 -54.681 1.00 52.84 126 GLN A C 1
ATOM 962 O O . GLN A 1 126 ? 52.507 13.117 -54.138 1.00 52.84 126 GLN A O 1
ATOM 967 N N . GLU A 1 127 ? 51.160 11.330 -54.360 1.00 47.78 127 GLU A N 1
ATOM 968 C CA . GLU A 1 127 ? 50.540 11.244 -53.016 1.00 47.78 127 GLU A CA 1
ATOM 969 C C . GLU A 1 127 ? 49.481 10.113 -53.009 1.00 47.78 127 GLU A C 1
ATOM 971 O O . GLU A 1 127 ? 48.288 10.337 -52.837 1.00 47.78 127 GLU A O 1
ATOM 976 N N . GLU A 1 128 ? 49.906 8.856 -53.192 1.00 52.59 128 GLU A N 1
ATOM 977 C CA . GLU A 1 128 ? 49.074 7.668 -52.889 1.00 52.59 128 GLU A CA 1
ATOM 978 C C . GLU A 1 128 ? 49.211 7.200 -51.419 1.00 52.59 128 GLU A C 1
ATOM 980 O O . GLU A 1 128 ? 48.715 6.142 -51.043 1.00 52.59 128 GLU A O 1
ATOM 985 N N . SER A 1 129 ? 49.853 7.984 -50.544 1.00 55.50 129 SER A N 1
ATOM 986 C CA . SER A 1 129 ? 50.270 7.517 -49.207 1.00 55.50 129 SER A CA 1
ATOM 987 C C . SER A 1 129 ? 49.463 8.076 -48.021 1.00 55.50 129 SER A C 1
ATOM 989 O O . SER A 1 129 ? 49.807 7.792 -46.876 1.00 55.50 129 SER A O 1
ATOM 991 N N . GLY A 1 130 ? 48.405 8.866 -48.253 1.00 51.53 130 GLY A N 1
ATOM 992 C CA . GLY A 1 130 ? 47.690 9.596 -47.188 1.00 51.53 130 GLY A CA 1
ATOM 993 C C . GLY A 1 130 ? 46.328 9.037 -46.747 1.00 51.53 130 GLY A C 1
ATOM 994 O O . GLY A 1 130 ? 45.830 9.432 -45.695 1.00 51.53 130 GLY A O 1
ATOM 995 N N . SER A 1 131 ? 45.706 8.124 -47.506 1.00 52.06 131 SER A N 1
ATOM 996 C CA . SER A 1 131 ? 44.325 7.671 -47.229 1.00 52.06 131 SER A CA 1
ATOM 997 C C . SER A 1 131 ? 44.208 6.544 -46.193 1.00 52.06 131 SER A C 1
ATOM 999 O O . SER A 1 131 ? 43.100 6.231 -45.757 1.00 52.06 131 SER A O 1
ATOM 1001 N N . GLY A 1 132 ? 45.331 5.964 -45.752 1.00 58.03 132 GLY A N 1
ATOM 1002 C CA . GLY A 1 132 ? 45.337 4.883 -44.760 1.00 58.03 132 GLY A CA 1
ATOM 1003 C C . GLY A 1 132 ? 44.842 5.321 -43.378 1.00 58.03 132 GLY A C 1
ATOM 1004 O O . GLY A 1 132 ? 44.059 4.616 -42.752 1.00 58.03 132 GLY A O 1
ATOM 1005 N N . LEU A 1 133 ? 45.202 6.531 -42.935 1.00 59.44 133 LEU A N 1
ATOM 1006 C CA . LEU A 1 133 ? 44.947 6.962 -41.553 1.00 59.44 133 LEU A CA 1
ATOM 1007 C C . LEU A 1 133 ? 43.459 7.192 -41.246 1.00 59.44 133 LEU A C 1
ATOM 1009 O O . LEU A 1 133 ? 43.003 6.881 -40.150 1.00 59.44 133 LEU A O 1
ATOM 1013 N N . ALA A 1 134 ? 42.685 7.686 -42.215 1.00 70.69 134 ALA A N 1
ATOM 1014 C CA . ALA A 1 134 ? 41.243 7.876 -42.041 1.00 70.69 134 ALA A CA 1
ATOM 1015 C C . ALA A 1 134 ? 40.466 6.548 -42.092 1.00 70.69 134 ALA A C 1
ATOM 1017 O O . ALA A 1 134 ? 39.397 6.434 -41.492 1.00 70.69 134 ALA A O 1
ATOM 1018 N N . SER A 1 135 ? 40.994 5.544 -42.803 1.00 76.81 135 SER A N 1
ATOM 1019 C CA . SER A 1 135 ? 40.401 4.204 -42.833 1.00 76.81 135 SER A CA 1
ATOM 1020 C C . SER A 1 135 ? 40.594 3.490 -41.494 1.00 76.81 135 SER A C 1
ATOM 1022 O O . SER A 1 135 ? 39.652 2.873 -40.996 1.00 76.81 135 SER A O 1
ATOM 1024 N N . ASP A 1 136 ? 41.774 3.639 -40.887 1.00 79.38 136 ASP A N 1
ATOM 1025 C CA . ASP A 1 136 ? 42.114 3.009 -39.608 1.00 79.38 136 ASP A CA 1
ATOM 1026 C C . ASP A 1 136 ? 41.287 3.585 -38.440 1.00 79.38 136 ASP A C 1
ATOM 1028 O O . ASP A 1 136 ? 40.764 2.833 -37.614 1.00 79.38 136 ASP A O 1
ATOM 1032 N N . GLU A 1 137 ? 41.084 4.907 -38.393 1.00 84.31 137 GLU A N 1
ATOM 1033 C CA . GLU A 1 137 ? 40.282 5.561 -37.343 1.00 84.31 137 GLU A CA 1
ATOM 1034 C C . GLU A 1 137 ? 38.798 5.148 -37.404 1.00 84.31 137 GLU A C 1
ATOM 1036 O O . GLU A 1 137 ? 38.165 4.866 -36.381 1.00 84.31 137 GLU A O 1
ATOM 1041 N N . LEU A 1 138 ? 38.251 5.015 -38.616 1.00 81.25 138 LEU A N 1
ATOM 1042 C CA . LEU A 1 138 ? 36.865 4.594 -38.835 1.00 81.25 138 LEU A CA 1
ATOM 1043 C C . LEU A 1 138 ? 36.653 3.123 -38.426 1.00 81.25 138 LEU A C 1
ATOM 1045 O O . LEU A 1 138 ? 35.594 2.749 -37.908 1.00 81.25 138 LEU A O 1
ATOM 1049 N N . GLU A 1 139 ? 37.663 2.276 -38.618 1.00 87.38 139 GLU A N 1
ATOM 1050 C CA . GLU A 1 139 ? 37.629 0.876 -38.193 1.00 87.38 139 GLU A CA 1
ATOM 1051 C C . GLU A 1 139 ? 37.736 0.723 -36.663 1.00 87.38 139 GLU A C 1
ATOM 1053 O O . GLU A 1 139 ? 37.057 -0.129 -36.067 1.00 87.38 139 GLU A O 1
ATOM 1058 N N . GLU A 1 140 ? 38.479 1.610 -35.994 1.00 91.44 140 GLU A N 1
ATOM 1059 C CA . GLU A 1 140 ? 38.543 1.667 -34.531 1.00 91.44 140 GLU A CA 1
ATOM 1060 C C . GLU A 1 140 ? 37.192 2.077 -33.914 1.00 91.44 140 GLU A C 1
ATOM 1062 O O . GLU A 1 140 ? 36.722 1.449 -32.957 1.00 91.44 140 GLU A O 1
ATOM 1067 N N . GLU A 1 141 ? 36.508 3.077 -34.478 1.00 84.44 141 GLU A N 1
ATOM 1068 C CA . GLU A 1 141 ? 35.177 3.488 -34.008 1.00 84.44 141 GLU A CA 1
ATOM 1069 C C . GLU A 1 141 ? 34.121 2.395 -34.199 1.00 84.44 141 GLU A C 1
ATOM 1071 O O . GLU A 1 141 ? 33.301 2.145 -33.306 1.00 84.44 141 GLU A O 1
ATOM 1076 N N . ARG A 1 142 ? 34.154 1.690 -35.337 1.00 88.50 142 ARG A N 1
ATOM 1077 C CA . ARG A 1 142 ? 33.266 0.541 -35.581 1.00 88.50 142 ARG A CA 1
ATOM 1078 C C . ARG A 1 142 ? 33.497 -0.572 -34.564 1.00 88.50 142 ARG A C 1
ATOM 1080 O O . ARG A 1 142 ? 32.528 -1.158 -34.077 1.00 88.50 142 ARG A O 1
ATOM 1087 N N . SER A 1 143 ? 34.751 -0.817 -34.192 1.00 92.75 143 SER A N 1
ATOM 1088 C CA . SER A 1 143 ? 35.111 -1.812 -33.179 1.00 92.75 143 SER A CA 1
ATOM 1089 C C . SER A 1 143 ? 34.618 -1.420 -31.781 1.00 92.75 143 SER A C 1
ATOM 1091 O O . SER A 1 143 ? 34.022 -2.247 -31.087 1.00 92.75 143 SER A O 1
ATOM 1093 N N . LYS A 1 144 ? 34.767 -0.146 -31.388 1.00 93.75 144 LYS A N 1
ATOM 1094 C CA . LYS A 1 144 ? 34.255 0.378 -30.106 1.00 93.75 144 LYS A CA 1
ATOM 1095 C C . LYS A 1 144 ? 32.731 0.295 -30.020 1.00 93.75 144 LYS A C 1
ATOM 1097 O O . LYS A 1 144 ? 32.198 -0.155 -29.005 1.00 93.75 144 LYS A O 1
ATOM 1102 N N . ASN A 1 145 ? 32.024 0.666 -31.087 1.00 85.12 145 ASN A N 1
ATOM 1103 C CA . ASN A 1 145 ? 30.565 0.549 -31.133 1.00 85.12 145 ASN A CA 1
ATOM 1104 C C . ASN A 1 145 ? 30.104 -0.909 -31.060 1.00 85.12 145 ASN A C 1
ATOM 1106 O O . ASN A 1 145 ? 29.170 -1.216 -30.321 1.00 85.12 145 ASN A O 1
ATOM 1110 N N . ALA A 1 146 ? 30.787 -1.825 -31.751 1.00 94.50 146 ALA A N 1
ATOM 1111 C CA . ALA A 1 146 ? 30.487 -3.250 -31.654 1.00 94.50 146 ALA A CA 1
ATOM 1112 C C . ALA A 1 146 ? 30.697 -3.797 -30.227 1.00 94.50 146 ALA A C 1
ATOM 1114 O O . ALA A 1 146 ? 29.908 -4.625 -29.766 1.00 94.50 146 ALA A O 1
ATOM 1115 N N . GLU A 1 147 ? 31.716 -3.328 -29.497 1.00 95.38 147 GLU A N 1
ATOM 1116 C CA . GLU A 1 147 ? 31.932 -3.705 -28.094 1.00 95.38 147 GLU A CA 1
ATOM 1117 C C . GLU A 1 147 ? 30.842 -3.142 -27.169 1.00 95.38 147 GLU A C 1
ATOM 1119 O O . GLU A 1 147 ? 30.319 -3.869 -26.319 1.00 95.38 147 GLU A O 1
ATOM 1124 N N . LEU A 1 148 ? 30.460 -1.874 -27.344 1.00 90.25 148 LEU A N 1
ATOM 1125 C CA . LEU A 1 148 ? 29.377 -1.259 -26.572 1.00 90.25 148 LEU A CA 1
ATOM 1126 C C . LEU A 1 148 ? 28.046 -1.982 -26.799 1.00 90.25 148 LEU A C 1
ATOM 1128 O O . LEU A 1 148 ? 27.353 -2.287 -25.827 1.00 90.25 148 LEU A O 1
ATOM 1132 N N . GLN A 1 149 ? 27.735 -2.336 -28.049 1.00 92.81 149 GLN A N 1
ATOM 1133 C CA . GLN A 1 149 ? 26.546 -3.118 -28.386 1.00 92.81 149 GLN A CA 1
ATOM 1134 C C . GLN A 1 149 ? 26.569 -4.485 -27.684 1.00 92.81 149 GLN A C 1
ATOM 1136 O O . GLN A 1 149 ? 25.589 -4.870 -27.055 1.00 92.81 149 GLN A O 1
ATOM 1141 N N . ARG A 1 150 ? 27.719 -5.181 -27.692 1.00 95.56 150 ARG A N 1
ATOM 1142 C CA . ARG A 1 150 ? 27.883 -6.454 -26.967 1.00 95.56 150 ARG A CA 1
ATOM 1143 C C . ARG A 1 150 ? 27.683 -6.302 -25.462 1.00 95.56 150 ARG A C 1
ATOM 1145 O O . ARG A 1 150 ? 27.073 -7.175 -24.855 1.00 95.56 150 ARG A O 1
ATOM 1152 N N . ARG A 1 151 ? 28.168 -5.218 -24.845 1.00 93.06 151 ARG A N 1
ATOM 1153 C CA . ARG A 1 151 ? 27.952 -4.966 -23.409 1.00 93.06 151 ARG A CA 1
ATOM 1154 C C . ARG A 1 151 ? 26.489 -4.680 -23.088 1.00 93.06 151 ARG A C 1
ATOM 1156 O O . ARG A 1 151 ? 26.017 -5.134 -22.049 1.00 93.06 151 ARG A O 1
ATOM 1163 N N . LEU A 1 152 ? 25.780 -3.953 -23.951 1.00 89.81 152 LEU A N 1
ATOM 1164 C CA . LEU A 1 152 ? 24.342 -3.735 -23.793 1.00 89.81 152 LEU A CA 1
ATOM 1165 C C . LEU A 1 152 ? 23.575 -5.054 -23.912 1.00 89.81 152 LEU A C 1
ATOM 1167 O O . LEU A 1 152 ? 22.788 -5.362 -23.022 1.00 89.81 152 LEU A O 1
ATOM 1171 N N . ASP A 1 153 ? 23.887 -5.880 -24.911 1.00 90.69 153 ASP A N 1
ATOM 1172 C CA . ASP A 1 153 ? 23.273 -7.201 -25.078 1.00 90.69 153 ASP A CA 1
ATOM 1173 C C . ASP A 1 153 ? 23.589 -8.146 -23.904 1.00 90.69 153 ASP A C 1
ATOM 1175 O O . ASP A 1 153 ? 22.733 -8.918 -23.477 1.00 90.69 153 ASP A O 1
ATOM 1179 N N . GLU A 1 154 ? 24.801 -8.097 -23.345 1.00 92.38 154 GLU A N 1
ATOM 1180 C CA . GLU A 1 154 ? 25.202 -8.858 -22.150 1.00 92.38 154 GLU A CA 1
ATOM 1181 C C . GLU A 1 154 ? 24.427 -8.393 -20.906 1.00 92.38 154 GLU A C 1
ATOM 1183 O O . GLU A 1 154 ? 23.952 -9.210 -20.110 1.00 92.38 154 GLU A O 1
ATOM 1188 N N . LEU A 1 155 ? 24.250 -7.080 -20.736 1.00 84.06 155 LEU A N 1
ATOM 1189 C CA . LEU A 1 155 ? 23.446 -6.511 -19.654 1.00 84.06 155 LEU A CA 1
ATOM 1190 C C . LEU A 1 155 ? 21.965 -6.857 -19.816 1.00 84.06 155 LEU A C 1
ATOM 1192 O O . LEU A 1 155 ? 21.318 -7.231 -18.841 1.00 84.06 155 LEU A O 1
ATOM 1196 N N . GLU A 1 156 ? 21.426 -6.814 -21.031 1.00 84.50 156 GLU A N 1
ATOM 1197 C CA . GLU A 1 156 ? 20.059 -7.251 -21.298 1.00 84.50 156 GLU A CA 1
ATOM 1198 C C . GLU A 1 156 ? 19.901 -8.754 -21.076 1.00 84.50 156 GLU A C 1
ATOM 1200 O O . GLU A 1 156 ? 18.963 -9.166 -20.400 1.00 84.50 156 GLU A O 1
ATOM 1205 N N . ARG A 1 157 ? 20.838 -9.588 -21.539 1.00 81.88 157 ARG A N 1
ATOM 1206 C CA . ARG A 1 157 ? 20.811 -11.042 -21.308 1.00 81.88 157 ARG A CA 1
ATOM 1207 C C . ARG A 1 157 ? 20.963 -11.408 -19.841 1.00 81.88 157 ARG A C 1
ATOM 1209 O O . ARG A 1 157 ? 20.281 -12.321 -19.389 1.00 81.88 157 ARG A O 1
ATOM 1216 N N . SER A 1 158 ? 21.798 -10.714 -19.077 1.00 77.25 158 SER A N 1
ATOM 1217 C CA . SER A 1 158 ? 21.922 -10.946 -17.632 1.00 77.25 158 SER A CA 1
ATOM 1218 C C . SER A 1 158 ? 20.695 -10.438 -16.862 1.00 77.25 158 SER A C 1
ATOM 1220 O O . SER A 1 158 ? 20.240 -11.090 -15.917 1.00 77.25 158 SER A O 1
ATOM 1222 N N . ASN A 1 159 ? 20.074 -9.344 -17.306 1.00 69.12 159 ASN A N 1
ATOM 1223 C CA . ASN A 1 159 ? 18.837 -8.811 -16.728 1.00 69.12 159 ASN A CA 1
ATOM 1224 C C . ASN A 1 159 ? 17.590 -9.641 -17.113 1.00 69.12 159 ASN A C 1
ATOM 1226 O O . ASN A 1 159 ? 16.659 -9.777 -16.322 1.00 69.12 159 ASN A O 1
ATOM 1230 N N . LEU A 1 160 ? 17.569 -10.251 -18.302 1.00 61.16 160 LEU A N 1
ATOM 1231 C CA . LEU A 1 160 ? 16.504 -11.149 -18.768 1.00 61.16 160 LEU A CA 1
ATOM 1232 C C . LEU A 1 160 ? 16.695 -12.580 -18.241 1.00 61.16 160 LEU A C 1
ATOM 1234 O O . LEU A 1 160 ? 15.733 -13.223 -17.823 1.00 61.16 160 LEU A O 1
ATOM 1238 N N . GLY A 1 161 ? 17.936 -13.062 -18.179 1.00 51.59 161 GLY A N 1
ATOM 1239 C CA . GLY A 1 161 ? 18.298 -14.374 -17.640 1.00 51.59 161 GLY A CA 1
ATOM 1240 C C . GLY A 1 161 ? 18.055 -14.490 -16.134 1.00 51.59 161 GLY A C 1
ATOM 1241 O O . GLY A 1 161 ? 17.646 -15.546 -15.656 1.00 51.59 161 GLY A O 1
ATOM 1242 N N . SER A 1 162 ? 18.198 -13.393 -15.384 1.00 54.41 162 SER A N 1
ATOM 1243 C CA . SER A 1 162 ? 17.828 -13.342 -13.960 1.00 54.41 162 SER A CA 1
ATOM 1244 C C . SER A 1 162 ? 16.318 -13.195 -13.715 1.00 54.41 162 SER A C 1
ATOM 1246 O O . SER A 1 162 ? 15.842 -13.559 -12.636 1.00 54.41 162 SER A O 1
ATOM 1248 N N . LYS A 1 163 ? 15.544 -12.737 -14.710 1.00 53.44 163 LYS A N 1
ATOM 1249 C CA . LYS A 1 163 ? 14.072 -12.676 -14.646 1.00 53.44 163 LYS A CA 1
ATOM 1250 C C . LYS A 1 163 ? 13.383 -13.996 -15.004 1.00 53.44 163 LYS A C 1
ATOM 1252 O O . LYS A 1 163 ? 12.287 -14.233 -14.518 1.00 53.44 163 LYS A O 1
ATOM 1257 N N . SER A 1 164 ? 14.010 -14.866 -15.800 1.00 47.12 164 SER A N 1
ATOM 1258 C CA . SER A 1 164 ? 13.342 -16.064 -16.344 1.00 47.12 164 SER A CA 1
ATOM 1259 C C . SER A 1 164 ? 13.411 -17.314 -15.443 1.00 47.12 164 SER A C 1
ATOM 1261 O O . SER A 1 164 ? 12.576 -18.206 -15.555 1.00 47.12 164 SER A O 1
ATOM 1263 N N . ALA A 1 165 ? 14.359 -17.390 -14.499 1.00 54.09 165 ALA A N 1
ATOM 1264 C CA . ALA A 1 165 ? 14.497 -18.552 -13.601 1.00 54.09 165 ALA A CA 1
ATOM 1265 C C . ALA A 1 165 ? 13.699 -18.446 -12.284 1.00 54.09 165 ALA A C 1
ATOM 1267 O O . ALA A 1 165 ? 13.613 -19.416 -11.534 1.00 54.09 165 ALA A O 1
ATOM 1268 N N . ASN A 1 166 ? 13.104 -17.288 -11.995 1.00 53.25 166 ASN A N 1
ATOM 1269 C CA . ASN A 1 166 ? 12.127 -17.142 -10.924 1.00 53.25 166 ASN A CA 1
ATOM 1270 C C . ASN A 1 166 ? 10.757 -17.019 -11.585 1.00 53.25 166 ASN A C 1
ATOM 1272 O O . ASN A 1 166 ? 10.351 -15.915 -11.941 1.00 53.25 166 ASN A O 1
ATOM 1276 N N . GLY A 1 167 ? 10.042 -18.139 -11.734 1.00 63.78 167 GLY A N 1
ATOM 1277 C CA . GLY A 1 167 ? 8.591 -18.078 -11.933 1.00 63.78 167 GLY A CA 1
ATOM 1278 C C . GLY A 1 167 ? 7.942 -17.161 -10.882 1.00 63.78 167 GLY A C 1
ATOM 1279 O O . GLY A 1 167 ? 8.611 -16.844 -9.890 1.00 63.78 167 GLY A O 1
ATOM 1280 N N . PRO A 1 168 ? 6.684 -16.718 -11.088 1.00 67.38 168 PRO A N 1
ATOM 1281 C CA . PRO A 1 168 ? 6.003 -15.813 -10.162 1.00 67.38 168 PRO A CA 1
ATOM 1282 C C . PRO A 1 168 ? 6.241 -16.325 -8.747 1.00 67.38 168 PRO A C 1
ATOM 1284 O O . PRO A 1 168 ? 5.890 -17.465 -8.421 1.00 67.38 168 PRO A O 1
ATOM 1287 N N . LYS A 1 169 ? 7.001 -15.549 -7.964 1.00 76.94 169 LYS A N 1
ATOM 1288 C CA . LYS A 1 169 ? 7.391 -15.955 -6.620 1.00 76.94 169 LYS A CA 1
ATOM 1289 C C . LYS A 1 169 ? 6.129 -15.834 -5.806 1.00 76.94 169 LYS A C 1
ATOM 1291 O O . LYS A 1 169 ? 5.877 -14.782 -5.247 1.00 76.94 169 LYS A O 1
ATOM 1296 N N . ASN A 1 170 ? 5.351 -16.904 -5.788 1.00 91.69 170 ASN A N 1
ATOM 1297 C CA . ASN A 1 170 ? 4.124 -17.003 -5.030 1.00 91.69 170 ASN A CA 1
ATOM 1298 C C . ASN A 1 170 ? 4.478 -16.902 -3.544 1.00 91.69 170 ASN A C 1
ATOM 1300 O O . ASN A 1 170 ? 4.843 -17.891 -2.905 1.00 91.69 170 ASN A O 1
ATOM 1304 N N . ILE A 1 171 ? 4.421 -15.687 -3.002 1.00 94.62 171 ILE A N 1
ATOM 1305 C CA . ILE A 1 171 ? 4.668 -15.418 -1.589 1.00 94.62 171 ILE A CA 1
ATOM 1306 C C . ILE A 1 171 ? 3.402 -15.830 -0.840 1.00 94.62 171 ILE A C 1
ATOM 1308 O O . ILE A 1 171 ? 2.360 -15.172 -0.934 1.00 94.62 171 ILE A O 1
ATOM 1312 N N . ALA A 1 172 ? 3.487 -16.951 -0.125 1.00 97.19 172 ALA A N 1
ATOM 1313 C CA . ALA A 1 172 ? 2.402 -17.451 0.708 1.00 97.19 172 ALA A CA 1
ATOM 1314 C C . ALA A 1 172 ? 2.056 -16.456 1.827 1.00 97.19 172 ALA A C 1
ATOM 1316 O O . ALA A 1 172 ? 2.911 -15.703 2.295 1.00 97.19 172 ALA A O 1
ATOM 1317 N N . ARG A 1 173 ? 0.793 -16.469 2.266 1.00 97.56 173 ARG A N 1
ATOM 1318 C CA . ARG A 1 173 ? 0.342 -15.653 3.397 1.00 97.56 173 ARG A CA 1
ATOM 1319 C C . ARG A 1 173 ? 1.034 -16.135 4.684 1.00 97.56 173 ARG A C 1
ATOM 1321 O O . ARG A 1 173 ? 0.998 -17.338 4.955 1.00 97.56 173 ARG A O 1
ATOM 1328 N N . PRO A 1 174 ? 1.636 -15.240 5.485 1.00 97.56 174 PRO A N 1
ATOM 1329 C CA . PRO A 1 174 ? 2.183 -15.597 6.792 1.00 97.56 174 PRO A CA 1
ATOM 1330 C C . PRO A 1 174 ? 1.065 -16.064 7.737 1.00 97.56 174 PRO A C 1
ATOM 1332 O O . PRO A 1 174 ? -0.081 -15.625 7.632 1.00 97.56 174 PRO A O 1
ATOM 1335 N N . ALA A 1 175 ? 1.390 -16.961 8.668 1.00 97.38 175 ALA A N 1
ATOM 1336 C CA . ALA A 1 175 ? 0.431 -17.416 9.672 1.00 97.38 175 ALA A CA 1
ATOM 1337 C C . ALA A 1 175 ? 0.128 -16.304 10.695 1.00 97.38 175 ALA A C 1
ATOM 1339 O O . ALA A 1 175 ? 1.028 -15.572 11.108 1.00 97.38 175 ALA A O 1
ATOM 1340 N N . GLY A 1 176 ? -1.131 -16.217 11.133 1.00 96.50 176 GLY A N 1
ATOM 1341 C CA . GLY A 1 176 ? -1.587 -15.270 12.155 1.00 96.50 176 GLY A CA 1
ATOM 1342 C C . GLY A 1 176 ? -2.347 -14.060 11.603 1.00 96.50 176 GLY A C 1
ATOM 1343 O O . GLY A 1 176 ? -2.843 -14.067 10.477 1.00 96.50 176 GLY A O 1
ATOM 1344 N N . SER A 1 177 ? -2.471 -13.026 12.433 1.00 96.25 177 SER A N 1
ATOM 1345 C CA . SER A 1 177 ? -3.187 -11.779 12.155 1.00 96.25 177 SER A CA 1
ATOM 1346 C C . SER A 1 177 ? -2.228 -10.606 11.948 1.00 96.25 177 SER A C 1
ATOM 1348 O O . SER A 1 177 ? -1.314 -10.379 12.749 1.00 96.25 177 SER A O 1
ATOM 1350 N N . ALA A 1 178 ? -2.475 -9.805 10.909 1.00 96.19 178 ALA A N 1
ATOM 1351 C CA . ALA A 1 178 ? -1.673 -8.624 10.613 1.00 96.19 178 ALA A CA 1
ATOM 1352 C C . ALA A 1 178 ? -1.705 -7.608 11.770 1.00 96.19 178 ALA A C 1
ATOM 1354 O O . ALA A 1 178 ? -2.761 -7.285 12.317 1.00 96.19 178 ALA A O 1
ATOM 1355 N N . GLY A 1 179 ? -0.534 -7.089 12.139 1.00 93.31 179 GLY A N 1
ATOM 1356 C CA . GLY A 1 179 ? -0.344 -6.144 13.243 1.00 93.31 179 GLY A CA 1
ATOM 1357 C C . GLY A 1 179 ? -0.117 -6.806 14.604 1.00 93.31 179 GLY A C 1
ATOM 1358 O O . GLY A 1 179 ? 0.601 -6.239 15.420 1.00 93.31 179 GLY A O 1
ATOM 1359 N N . LYS A 1 180 ? -0.653 -8.014 14.831 1.00 95.06 180 LYS A N 1
ATOM 1360 C CA . LYS A 1 180 ? -0.413 -8.785 16.060 1.00 95.06 180 LYS A CA 1
ATOM 1361 C C . LYS A 1 180 ? 0.747 -9.764 15.894 1.00 95.06 180 LYS A C 1
ATOM 1363 O O . LYS A 1 180 ? 1.704 -9.713 16.659 1.00 95.06 180 LYS A O 1
ATOM 1368 N N . ASP A 1 181 ? 0.649 -10.636 14.894 1.00 97.44 181 ASP A N 1
ATOM 1369 C CA . ASP A 1 181 ? 1.572 -11.761 14.718 1.00 97.44 181 ASP A CA 1
ATOM 1370 C C . ASP A 1 181 ? 2.651 -11.456 13.674 1.00 97.44 181 ASP A C 1
ATOM 1372 O O . ASP A 1 181 ? 3.786 -11.916 13.792 1.00 97.44 181 ASP A O 1
ATOM 1376 N N . PHE A 1 182 ? 2.324 -10.629 12.677 1.00 97.62 182 PHE A N 1
ATOM 1377 C CA . PHE A 1 182 ? 3.263 -10.222 11.636 1.00 97.62 182 PHE A CA 1
ATOM 1378 C C . PHE A 1 182 ? 3.059 -8.771 11.192 1.00 97.62 182 PHE A C 1
ATOM 1380 O O . PHE A 1 182 ? 1.989 -8.176 11.347 1.00 97.62 182 PHE A O 1
ATOM 1387 N N . ASN A 1 183 ? 4.104 -8.196 10.593 1.00 97.69 183 ASN A N 1
ATOM 1388 C CA . ASN A 1 183 ? 4.064 -6.868 9.988 1.00 97.69 183 ASN A CA 1
ATOM 1389 C C . ASN A 1 183 ? 3.987 -7.000 8.462 1.00 97.69 183 ASN A C 1
ATOM 1391 O O . ASN A 1 183 ? 4.930 -7.491 7.843 1.00 97.69 183 ASN A O 1
ATOM 1395 N N . ILE A 1 184 ? 2.892 -6.508 7.869 1.00 97.94 184 ILE A N 1
ATOM 1396 C CA . ILE A 1 184 ? 2.613 -6.577 6.423 1.00 97.94 184 ILE A CA 1
ATOM 1397 C C . ILE A 1 184 ? 3.818 -6.096 5.599 1.00 97.94 184 ILE A C 1
ATOM 1399 O O . ILE A 1 184 ? 4.227 -6.763 4.654 1.00 97.94 184 ILE A O 1
ATOM 1403 N N . GLN A 1 185 ? 4.443 -4.979 5.984 1.00 97.81 185 GLN A N 1
ATOM 1404 C CA . GLN A 1 185 ? 5.564 -4.397 5.244 1.00 97.81 185 GLN A CA 1
ATOM 1405 C C . GLN A 1 185 ? 6.793 -5.321 5.221 1.00 97.81 185 GLN A C 1
ATOM 1407 O O . GLN A 1 185 ? 7.480 -5.417 4.202 1.00 97.81 185 GLN A O 1
ATOM 1412 N N . ASN A 1 186 ? 7.079 -5.991 6.340 1.00 97.31 186 ASN A N 1
ATOM 1413 C CA . ASN A 1 186 ? 8.221 -6.897 6.454 1.00 97.31 186 ASN A CA 1
ATOM 1414 C C . ASN A 1 186 ? 7.986 -8.179 5.652 1.00 97.31 186 ASN A C 1
ATOM 1416 O O . ASN A 1 186 ? 8.870 -8.587 4.904 1.00 97.31 186 ASN A O 1
ATOM 1420 N N . GLU A 1 187 ? 6.786 -8.752 5.750 1.00 97.50 187 GLU A N 1
ATOM 1421 C CA . GLU A 1 187 ? 6.397 -9.980 5.042 1.00 97.50 187 GLU A CA 1
ATOM 1422 C C . GLU A 1 187 ? 6.302 -9.776 3.525 1.00 97.50 187 GLU A C 1
ATOM 1424 O O . GLU A 1 187 ? 6.619 -10.665 2.740 1.00 97.50 187 GLU A O 1
ATOM 1429 N N . MET A 1 188 ? 5.970 -8.560 3.083 1.00 96.62 188 MET A N 1
ATOM 1430 C CA . MET A 1 188 ? 6.059 -8.176 1.673 1.00 96.62 188 MET A CA 1
ATOM 1431 C C . MET A 1 188 ? 7.503 -7.998 1.167 1.00 96.62 188 MET A C 1
ATOM 1433 O O . MET A 1 188 ? 7.697 -7.779 -0.027 1.00 96.62 188 MET A O 1
ATOM 1437 N N . GLY A 1 189 ? 8.519 -8.036 2.039 1.00 95.94 189 GLY A N 1
ATOM 1438 C CA . GLY A 1 189 ? 9.914 -7.744 1.682 1.00 95.94 189 GLY A CA 1
ATOM 1439 C C . GLY A 1 189 ? 10.208 -6.250 1.474 1.00 95.94 189 GLY A C 1
ATOM 1440 O O . GLY A 1 189 ? 11.251 -5.874 0.930 1.00 95.94 189 GLY A O 1
ATOM 1441 N N . LEU A 1 190 ? 9.303 -5.371 1.915 1.00 96.81 190 LEU A N 1
ATOM 1442 C CA . LEU A 1 190 ? 9.384 -3.916 1.740 1.00 96.81 190 LEU A CA 1
ATOM 1443 C C . LEU A 1 190 ? 9.791 -3.176 3.027 1.00 96.81 190 LEU A C 1
ATOM 1445 O O . LEU A 1 190 ? 9.739 -1.948 3.079 1.00 96.81 190 LEU A O 1
ATOM 1449 N N . GLY A 1 191 ? 10.216 -3.899 4.069 1.00 94.94 191 GLY A N 1
ATOM 1450 C CA . GLY A 1 191 ? 10.656 -3.331 5.355 1.00 94.94 191 GLY A CA 1
ATOM 1451 C C . GLY A 1 191 ? 11.938 -2.492 5.275 1.00 94.94 191 GLY A C 1
ATOM 1452 O O . GLY A 1 191 ? 12.214 -1.672 6.151 1.00 94.94 191 GLY A O 1
ATOM 1453 N N . ASN A 1 192 ? 12.720 -2.652 4.205 1.00 96.12 192 ASN A N 1
ATOM 1454 C CA . ASN A 1 192 ? 13.971 -1.924 4.010 1.00 96.12 192 ASN A CA 1
ATOM 1455 C C . ASN A 1 192 ? 13.733 -0.427 3.762 1.00 96.12 192 ASN A C 1
ATOM 1457 O O . ASN A 1 192 ? 12.798 -0.037 3.064 1.00 96.12 192 ASN A O 1
ATOM 1461 N N . ARG A 1 193 ? 14.650 0.426 4.244 1.00 95.00 193 ARG A N 1
ATOM 1462 C CA . ARG A 1 193 ? 14.557 1.893 4.092 1.00 95.00 193 ARG A CA 1
ATOM 1463 C C . ARG A 1 193 ? 14.414 2.337 2.631 1.00 95.00 193 ARG A C 1
ATOM 1465 O O . ARG A 1 193 ? 13.649 3.256 2.368 1.00 95.00 193 ARG A O 1
ATOM 1472 N N . ALA A 1 194 ? 15.102 1.667 1.704 1.00 94.62 194 ALA A N 1
ATOM 1473 C CA . ALA A 1 194 ? 15.020 1.948 0.268 1.00 94.62 194 ALA A CA 1
ATOM 1474 C C . ALA A 1 194 ? 13.627 1.656 -0.324 1.00 94.62 194 ALA A C 1
ATOM 1476 O O . ALA A 1 194 ? 13.174 2.367 -1.213 1.00 94.62 194 ALA A O 1
ATOM 1477 N N . ASN A 1 195 ? 12.922 0.658 0.216 1.00 95.12 195 ASN A N 1
ATOM 1478 C CA . ASN A 1 195 ? 11.623 0.200 -0.287 1.00 95.12 195 ASN A CA 1
ATOM 1479 C C . ASN A 1 195 ? 10.438 0.814 0.475 1.00 95.12 195 ASN A C 1
ATOM 1481 O O . ASN A 1 195 ? 9.281 0.564 0.138 1.00 95.12 195 ASN A O 1
ATOM 1485 N N . ARG A 1 196 ? 10.708 1.640 1.493 1.00 95.50 196 ARG A N 1
ATOM 1486 C CA . ARG A 1 196 ? 9.676 2.277 2.319 1.00 95.50 196 ARG A CA 1
ATOM 1487 C C . ARG A 1 196 ? 8.747 3.165 1.496 1.00 95.50 196 ARG A C 1
ATOM 1489 O O . ARG A 1 196 ? 7.545 3.170 1.743 1.00 95.50 196 ARG A O 1
ATOM 1496 N N . GLU A 1 197 ? 9.291 3.906 0.534 1.00 96.81 197 GLU A N 1
ATOM 1497 C CA . GLU A 1 197 ? 8.485 4.785 -0.320 1.00 96.81 197 GLU A CA 1
ATOM 1498 C C . GLU A 1 197 ? 7.572 3.978 -1.251 1.00 96.81 197 GLU A C 1
ATOM 1500 O O . GLU A 1 197 ? 6.397 4.306 -1.369 1.00 96.81 197 GLU A O 1
ATOM 1505 N N . ILE A 1 198 ? 8.048 2.846 -1.786 1.00 97.12 198 ILE A N 1
ATOM 1506 C CA . ILE A 1 198 ? 7.229 1.921 -2.591 1.00 97.12 198 ILE A CA 1
ATOM 1507 C C . ILE A 1 198 ? 6.023 1.438 -1.779 1.00 97.12 198 ILE A C 1
ATOM 1509 O O . ILE A 1 198 ? 4.888 1.496 -2.253 1.00 97.12 198 ILE A O 1
ATOM 1513 N N . TYR A 1 199 ? 6.253 1.012 -0.533 1.00 98.00 199 TYR A N 1
ATOM 1514 C CA . TYR A 1 199 ? 5.176 0.575 0.353 1.00 98.00 199 TYR A CA 1
ATOM 1515 C C . TYR A 1 199 ? 4.179 1.700 0.663 1.00 98.00 199 TYR A C 1
ATOM 1517 O O . TYR A 1 199 ? 2.972 1.475 0.628 1.00 98.00 199 TYR A O 1
ATOM 1525 N N . LYS A 1 200 ? 4.648 2.931 0.914 1.00 97.88 200 LYS A N 1
ATOM 1526 C CA . LYS A 1 200 ? 3.763 4.089 1.136 1.00 97.88 200 LYS A CA 1
ATOM 1527 C C . LYS A 1 200 ? 2.901 4.406 -0.087 1.00 97.88 200 LYS A C 1
ATOM 1529 O O . LYS A 1 200 ? 1.708 4.652 0.076 1.00 97.88 200 LYS A O 1
ATOM 1534 N N . THR A 1 201 ? 3.480 4.390 -1.287 1.00 97.81 201 THR A N 1
ATOM 1535 C CA . THR A 1 201 ? 2.734 4.597 -2.537 1.00 97.81 201 THR A CA 1
ATOM 1536 C C . THR A 1 201 ? 1.670 3.520 -2.716 1.00 97.81 201 THR A C 1
ATOM 1538 O O . THR A 1 201 ? 0.520 3.831 -3.014 1.00 97.81 201 THR A O 1
ATOM 1541 N N . LEU A 1 202 ? 2.028 2.261 -2.462 1.00 98.12 202 LEU A N 1
ATOM 1542 C CA . LEU A 1 202 ? 1.115 1.125 -2.537 1.00 98.12 202 LEU A CA 1
ATOM 1543 C C . LEU A 1 202 ? -0.029 1.250 -1.516 1.00 98.12 202 LEU A C 1
ATOM 1545 O O . LEU A 1 202 ? -1.192 1.082 -1.879 1.00 98.12 202 LEU A O 1
ATOM 1549 N N . LEU A 1 203 ? 0.272 1.638 -0.271 1.00 98.25 203 LEU A N 1
ATOM 1550 C CA . LEU A 1 203 ? -0.739 1.936 0.748 1.00 98.25 203 LEU A CA 1
ATOM 1551 C C . LEU A 1 203 ? -1.708 3.031 0.290 1.00 98.25 203 LEU A C 1
ATOM 1553 O O . LEU A 1 203 ? -2.916 2.856 0.426 1.00 98.25 203 LEU A O 1
ATOM 1557 N N . GLY A 1 204 ? -1.200 4.155 -0.224 1.00 98.19 204 GLY A N 1
ATOM 1558 C CA . GLY A 1 204 ? -2.036 5.253 -0.720 1.00 98.19 204 GLY A CA 1
ATOM 1559 C C . GLY A 1 204 ? -2.971 4.789 -1.834 1.00 98.19 204 GLY A C 1
ATOM 1560 O O . GLY A 1 204 ? -4.188 4.912 -1.720 1.00 98.19 204 GLY A O 1
ATOM 1561 N N . ASN A 1 205 ? -2.411 4.132 -2.846 1.00 98.44 205 ASN A N 1
ATOM 1562 C CA . ASN A 1 205 ? -3.171 3.693 -4.008 1.00 98.44 205 ASN A CA 1
ATOM 1563 C C . ASN A 1 205 ? -4.227 2.635 -3.667 1.00 98.44 205 ASN A C 1
ATOM 1565 O O . ASN A 1 205 ? -5.335 2.707 -4.191 1.00 98.44 205 ASN A O 1
ATOM 1569 N N . ILE A 1 206 ? -3.940 1.680 -2.774 1.00 98.62 206 ILE A N 1
ATOM 1570 C CA . ILE A 1 206 ? -4.944 0.691 -2.346 1.00 98.62 206 ILE A CA 1
ATOM 1571 C C . ILE A 1 206 ? -6.077 1.359 -1.561 1.00 98.62 206 ILE A C 1
ATOM 1573 O O . ILE A 1 206 ? -7.237 0.984 -1.734 1.00 98.62 206 ILE A O 1
ATOM 1577 N N . ARG A 1 207 ? -5.785 2.368 -0.729 1.00 98.44 207 ARG A N 1
ATOM 1578 C CA . ARG A 1 207 ? -6.828 3.128 -0.016 1.00 98.44 207 ARG A CA 1
ATOM 1579 C C . ARG A 1 207 ? -7.747 3.846 -0.996 1.00 98.44 207 ARG A C 1
ATOM 1581 O O . ARG A 1 207 ? -8.965 3.727 -0.879 1.00 98.44 207 ARG A O 1
ATOM 1588 N N . ASP A 1 208 ? -7.171 4.512 -1.990 1.00 98.31 208 ASP A N 1
ATOM 1589 C CA . ASP A 1 208 ? -7.936 5.204 -3.027 1.00 98.31 208 ASP A CA 1
ATOM 1590 C C . ASP A 1 208 ? -8.767 4.222 -3.855 1.00 98.31 208 ASP A C 1
ATOM 1592 O O . ASP A 1 208 ? -9.950 4.460 -4.093 1.00 98.31 208 ASP A O 1
ATOM 1596 N N . LEU A 1 209 ? -8.190 3.076 -4.229 1.00 98.38 209 LEU A N 1
ATOM 1597 C CA . LEU A 1 209 ? -8.902 2.005 -4.926 1.00 98.38 209 LEU A CA 1
ATOM 1598 C C . LEU A 1 209 ? -10.042 1.418 -4.094 1.00 98.38 209 LEU A C 1
ATOM 1600 O O . LEU A 1 209 ? -11.105 1.145 -4.639 1.00 98.38 209 LEU A O 1
ATOM 1604 N N . THR A 1 210 ? -9.854 1.259 -2.783 1.00 98.44 210 THR A N 1
ATOM 1605 C CA . THR A 1 210 ? -10.899 0.764 -1.874 1.00 98.44 210 THR A CA 1
ATOM 1606 C C . THR A 1 210 ? -12.108 1.701 -1.886 1.00 98.44 210 THR A C 1
ATOM 1608 O O . THR A 1 210 ? -13.248 1.244 -1.948 1.00 98.44 210 THR A O 1
ATOM 1611 N N . LEU A 1 211 ? -11.870 3.017 -1.902 1.00 97.12 211 LEU A N 1
ATOM 1612 C CA . LEU A 1 211 ? -12.933 4.019 -2.017 1.00 97.12 211 LEU A CA 1
ATOM 1613 C C . LEU A 1 211 ? -13.559 4.043 -3.417 1.00 97.12 211 LEU A C 1
ATOM 1615 O O . LEU A 1 211 ? -14.781 4.091 -3.534 1.00 97.12 211 LEU A O 1
ATOM 1619 N N . GLN A 1 212 ? -12.746 3.967 -4.475 1.00 97.62 212 GLN A N 1
ATOM 1620 C CA . GLN A 1 212 ? -13.211 3.945 -5.870 1.00 97.62 212 GLN A CA 1
ATOM 1621 C C . GLN A 1 212 ? -14.041 2.697 -6.193 1.00 97.62 212 GLN A C 1
ATOM 1623 O O . GLN A 1 212 ? -14.993 2.778 -6.964 1.00 97.62 212 GLN A O 1
ATOM 1628 N N . ALA A 1 213 ? -13.718 1.556 -5.582 1.00 97.00 213 ALA A N 1
ATOM 1629 C CA . ALA A 1 213 ? -14.473 0.315 -5.719 1.00 97.00 213 ALA A CA 1
ATOM 1630 C C . ALA A 1 213 ? -15.863 0.380 -5.057 1.00 97.00 213 ALA A C 1
ATOM 1632 O O . ALA A 1 213 ? -16.645 -0.559 -5.203 1.00 97.00 213 ALA A O 1
ATOM 1633 N N . GLY A 1 214 ? -16.174 1.460 -4.327 1.00 96.38 214 GLY A N 1
ATOM 1634 C CA . GLY A 1 214 ? -17.435 1.607 -3.606 1.00 96.38 214 GLY A CA 1
ATOM 1635 C C . GLY A 1 214 ? -17.572 0.601 -2.466 1.00 96.38 214 GLY A C 1
ATOM 1636 O O . GLY A 1 214 ? -18.683 0.186 -2.144 1.00 96.38 214 GLY A O 1
ATOM 1637 N N . ILE A 1 215 ? -16.449 0.160 -1.888 1.00 97.44 215 ILE A N 1
ATOM 1638 C CA . ILE A 1 215 ? -16.479 -0.717 -0.723 1.00 97.44 215 ILE A CA 1
ATOM 1639 C C . ILE A 1 215 ? -17.019 0.085 0.456 1.00 97.44 215 ILE A C 1
ATOM 1641 O O . ILE A 1 215 ? -16.442 1.101 0.851 1.00 97.44 215 ILE A O 1
ATOM 1645 N N . ASP A 1 216 ? -18.124 -0.397 1.018 1.00 96.62 216 ASP A N 1
ATOM 1646 C CA . ASP A 1 216 ? -18.674 0.167 2.236 1.00 96.62 216 ASP A CA 1
ATOM 1647 C C . ASP A 1 216 ? -17.703 -0.072 3.398 1.00 96.62 216 ASP A C 1
ATOM 1649 O O . ASP A 1 216 ? -17.453 -1.205 3.814 1.00 96.62 216 ASP A O 1
ATOM 1653 N N . TRP A 1 217 ? -17.124 1.017 3.897 1.00 96.50 217 TRP A N 1
ATOM 1654 C CA . TRP A 1 217 ? -16.180 0.989 5.004 1.00 96.50 217 TRP A CA 1
ATOM 1655 C C . TRP A 1 217 ? -16.885 0.909 6.360 1.00 96.50 217 TRP A C 1
ATOM 1657 O O . TRP A 1 217 ? -16.199 0.687 7.352 1.00 96.50 217 TRP A O 1
ATOM 1667 N N . GLU A 1 218 ? -18.205 1.093 6.446 1.00 96.38 218 GLU A N 1
ATOM 1668 C CA . GLU A 1 218 ? -18.963 0.913 7.693 1.00 96.38 218 GLU A CA 1
ATOM 1669 C C . GLU A 1 218 ? -19.143 -0.580 8.009 1.00 96.38 218 GLU A C 1
ATOM 1671 O O . GLU A 1 218 ? -19.035 -1.012 9.164 1.00 96.38 218 GLU A O 1
ATOM 1676 N N . SER A 1 219 ? -19.301 -1.388 6.962 1.00 95.50 219 SER A N 1
ATOM 1677 C CA . SER A 1 219 ? -19.412 -2.842 7.034 1.00 95.50 219 SER A CA 1
ATOM 1678 C C . SER A 1 219 ? -18.102 -3.551 7.417 1.00 95.50 219 SER A C 1
ATOM 1680 O O . SER A 1 219 ? -16.988 -3.075 7.188 1.00 95.50 219 SER A O 1
ATOM 1682 N N . SER A 1 220 ? -18.226 -4.737 8.028 1.00 95.00 220 SER A N 1
ATOM 1683 C CA . SER A 1 220 ? -17.074 -5.617 8.287 1.00 95.00 220 SER A CA 1
ATOM 1684 C C . SER A 1 220 ? -16.548 -6.233 6.989 1.00 95.00 220 SER A C 1
ATOM 1686 O O . SER A 1 220 ? -17.325 -6.505 6.074 1.00 95.00 220 SER A O 1
ATOM 1688 N N . TRP A 1 221 ? -15.242 -6.519 6.926 1.00 96.94 221 TRP A N 1
ATOM 1689 C CA . TRP A 1 221 ? -14.610 -7.118 5.746 1.00 96.94 221 TRP A CA 1
ATOM 1690 C C . TRP A 1 221 ? -15.265 -8.430 5.318 1.00 96.94 221 TRP A C 1
ATOM 1692 O O . TRP A 1 221 ? -15.463 -8.654 4.125 1.00 96.94 221 TRP A O 1
ATOM 1702 N N . ALA A 1 222 ? -15.667 -9.267 6.277 1.00 97.12 222 ALA A N 1
ATOM 1703 C CA . ALA A 1 222 ? -16.376 -10.515 6.006 1.00 97.12 222 ALA A CA 1
ATOM 1704 C C . ALA A 1 222 ? -17.694 -10.289 5.238 1.00 97.12 222 ALA A C 1
ATOM 1706 O O . ALA A 1 222 ? -17.988 -11.024 4.303 1.00 97.12 222 ALA A O 1
ATOM 1707 N N . LYS A 1 223 ? -18.426 -9.210 5.552 1.00 97.38 223 LYS A N 1
ATOM 1708 C CA . LYS A 1 223 ? -19.738 -8.885 4.961 1.00 97.38 223 LYS A CA 1
ATOM 1709 C C . LYS A 1 223 ? -19.654 -8.274 3.558 1.00 97.38 223 LYS A C 1
ATOM 1711 O O . LYS A 1 223 ? -20.657 -8.208 2.854 1.00 97.38 223 LYS A O 1
ATOM 1716 N N . ILE A 1 224 ? -18.478 -7.805 3.140 1.00 97.50 224 ILE A N 1
ATOM 1717 C CA . ILE A 1 224 ? -18.288 -7.217 1.809 1.00 97.50 224 ILE A CA 1
ATOM 1718 C C . ILE A 1 224 ? -18.361 -8.321 0.745 1.00 97.50 224 ILE A C 1
ATOM 1720 O O . ILE A 1 224 ? -17.680 -9.346 0.855 1.00 97.50 224 ILE A O 1
ATOM 1724 N N . SER A 1 225 ? -19.149 -8.080 -0.310 1.00 97.88 225 SER A N 1
ATOM 1725 C CA . SER A 1 225 ? -19.375 -9.054 -1.384 1.00 97.88 225 SER A CA 1
ATOM 1726 C C . SER A 1 225 ? -18.069 -9.501 -2.055 1.00 97.88 225 SER A C 1
ATOM 1728 O O . SER A 1 225 ? -17.172 -8.691 -2.319 1.00 97.88 225 SER A O 1
ATOM 1730 N N . ALA A 1 226 ? -17.973 -10.795 -2.375 1.00 97.62 226 ALA A N 1
ATOM 1731 C CA . ALA A 1 226 ? -16.807 -11.361 -3.053 1.00 97.62 226 ALA A CA 1
ATOM 1732 C C . ALA A 1 226 ? -16.554 -10.704 -4.423 1.00 97.62 226 ALA A C 1
ATOM 1734 O O . ALA A 1 226 ? -15.407 -10.454 -4.784 1.00 97.62 226 ALA A O 1
ATOM 1735 N N . GLY A 1 227 ? -17.616 -10.336 -5.149 1.00 97.69 227 GLY A N 1
ATOM 1736 C CA . GLY A 1 227 ? -17.504 -9.650 -6.439 1.00 97.69 227 GLY A CA 1
ATOM 1737 C C . GLY A 1 227 ? -16.862 -8.263 -6.336 1.00 97.69 227 GLY A C 1
ATOM 1738 O O . GLY A 1 227 ? -16.066 -7.889 -7.196 1.00 97.69 227 GLY A O 1
ATOM 1739 N N . THR A 1 228 ? -17.150 -7.501 -5.276 1.00 97.75 228 THR A N 1
ATOM 1740 C CA . THR A 1 228 ? -16.499 -6.199 -5.046 1.00 97.75 228 THR A CA 1
ATOM 1741 C C . THR A 1 228 ? -15.026 -6.373 -4.669 1.00 97.75 228 THR A C 1
ATOM 1743 O O . THR A 1 228 ? -14.181 -5.631 -5.170 1.00 97.75 228 THR A O 1
ATOM 1746 N N . LYS A 1 229 ? -14.703 -7.379 -3.841 1.00 98.19 229 LYS A N 1
ATOM 1747 C CA . LYS A 1 229 ? -13.314 -7.722 -3.486 1.00 98.19 229 LYS A CA 1
ATOM 1748 C C . LYS A 1 229 ? -12.498 -8.110 -4.722 1.00 98.19 229 LYS A C 1
ATOM 1750 O O . LYS A 1 229 ? -11.420 -7.565 -4.923 1.00 98.19 229 LYS A O 1
ATOM 1755 N N . ALA A 1 230 ? -13.046 -8.962 -5.592 1.00 97.88 230 ALA A N 1
ATOM 1756 C CA . ALA A 1 230 ? -12.387 -9.375 -6.832 1.00 97.88 230 ALA A CA 1
ATOM 1757 C C . ALA A 1 230 ? -12.043 -8.176 -7.733 1.00 97.88 230 ALA A C 1
ATOM 1759 O O . ALA A 1 230 ? -10.900 -8.033 -8.155 1.00 97.88 230 ALA A O 1
ATOM 1760 N N . LYS A 1 231 ? -12.987 -7.242 -7.929 1.00 97.94 231 LYS A N 1
ATOM 1761 C CA . LYS A 1 231 ? -12.737 -6.005 -8.694 1.00 97.94 231 LYS A CA 1
ATOM 1762 C C . LYS A 1 231 ? -11.610 -5.163 -8.095 1.00 97.94 231 LYS A C 1
ATOM 1764 O O . LYS A 1 231 ? -10.789 -4.632 -8.839 1.00 97.94 231 LYS A O 1
ATOM 1769 N N . LEU A 1 232 ? -11.564 -5.033 -6.765 1.00 98.25 232 LEU A N 1
ATOM 1770 C CA . LEU A 1 232 ? -10.471 -4.338 -6.082 1.00 98.25 232 LEU A CA 1
ATOM 1771 C C . LEU A 1 232 ? -9.125 -5.008 -6.392 1.00 98.25 232 LEU A C 1
ATOM 1773 O O . LEU A 1 232 ? -8.175 -4.311 -6.748 1.00 98.25 232 LEU A O 1
ATOM 1777 N N . PHE A 1 233 ? -9.049 -6.336 -6.283 1.00 98.38 233 PHE A N 1
ATOM 1778 C CA . PHE A 1 233 ? -7.822 -7.097 -6.522 1.00 98.38 233 PHE A CA 1
ATOM 1779 C C . PHE A 1 233 ? -7.359 -7.016 -7.979 1.00 98.38 233 PHE A C 1
ATOM 1781 O O . PHE A 1 233 ? -6.179 -6.777 -8.231 1.00 98.38 233 PHE A O 1
ATOM 1788 N N . ASP A 1 234 ? -8.272 -7.120 -8.945 1.00 98.19 234 ASP A N 1
ATOM 1789 C CA . ASP A 1 234 ? -7.954 -7.001 -10.372 1.00 98.19 234 ASP A CA 1
ATOM 1790 C C . ASP A 1 234 ? -7.343 -5.637 -10.707 1.00 98.19 234 ASP A C 1
ATOM 1792 O O . ASP A 1 234 ? -6.288 -5.549 -11.340 1.00 98.19 234 ASP A O 1
ATOM 1796 N N . VAL A 1 235 ? -7.966 -4.555 -10.228 1.00 98.25 235 VAL A N 1
ATOM 1797 C CA . VAL A 1 235 ? -7.471 -3.195 -10.475 1.00 98.25 235 VAL A CA 1
ATOM 1798 C C . VAL A 1 235 ? -6.163 -2.935 -9.719 1.00 98.25 235 VAL A C 1
ATOM 1800 O O . VAL A 1 235 ? -5.268 -2.274 -10.251 1.00 98.25 235 VAL A O 1
ATOM 1803 N N . ALA A 1 236 ? -6.014 -3.466 -8.502 1.00 98.38 236 ALA A N 1
ATOM 1804 C CA . ALA A 1 236 ? -4.782 -3.340 -7.729 1.00 98.38 236 ALA A CA 1
ATOM 1805 C C . ALA A 1 236 ? -3.601 -4.033 -8.426 1.00 98.38 236 ALA A C 1
ATOM 1807 O O . ALA A 1 236 ? -2.549 -3.409 -8.581 1.00 98.38 236 ALA A O 1
ATOM 1808 N N . ARG A 1 237 ? -3.788 -5.265 -8.923 1.00 98.00 237 ARG A N 1
ATOM 1809 C CA . ARG A 1 237 ? -2.775 -6.000 -9.702 1.00 98.00 237 ARG A CA 1
ATOM 1810 C C . ARG A 1 237 ? -2.409 -5.277 -10.996 1.00 98.00 237 ARG A C 1
ATOM 1812 O O . ARG A 1 237 ? -1.231 -5.185 -11.328 1.00 98.00 237 ARG A O 1
ATOM 1819 N N . ALA A 1 238 ? -3.396 -4.703 -11.688 1.00 97.38 238 ALA A N 1
ATOM 1820 C CA . ALA A 1 238 ? -3.155 -3.929 -12.904 1.00 97.38 238 ALA A CA 1
ATOM 1821 C C . ALA A 1 238 ? -2.319 -2.658 -12.650 1.00 97.38 238 ALA A C 1
ATOM 1823 O O . ALA A 1 238 ? -1.463 -2.317 -13.463 1.00 97.38 238 ALA A O 1
ATOM 1824 N N . ARG A 1 239 ? -2.538 -1.956 -11.525 1.00 97.56 239 ARG A N 1
ATOM 1825 C CA . ARG A 1 239 ? -1.762 -0.749 -11.169 1.00 97.56 239 ARG A CA 1
ATOM 1826 C C . ARG A 1 239 ? -0.391 -1.064 -10.569 1.00 97.56 239 ARG A C 1
ATOM 1828 O O . ARG A 1 239 ? 0.552 -0.304 -10.778 1.00 97.56 239 ARG A O 1
ATOM 1835 N N . HIS A 1 240 ? -0.280 -2.150 -9.810 1.00 97.38 240 HIS A N 1
ATOM 1836 C CA . HIS A 1 240 ? 0.934 -2.533 -9.096 1.00 97.38 240 HIS A CA 1
ATOM 1837 C C . HIS A 1 240 ? 1.275 -3.998 -9.369 1.00 97.38 240 HIS A C 1
ATOM 1839 O O . HIS A 1 240 ? 0.856 -4.867 -8.604 1.00 97.38 240 HIS A O 1
ATOM 1845 N N . PRO A 1 241 ? 2.098 -4.283 -10.394 1.00 95.81 241 PRO A N 1
ATOM 1846 C CA . PRO A 1 241 ? 2.440 -5.654 -10.767 1.00 95.81 241 PRO A CA 1
ATOM 1847 C C . PRO A 1 241 ? 3.062 -6.487 -9.637 1.00 95.81 241 PRO A C 1
ATOM 1849 O O . PRO A 1 241 ? 2.844 -7.689 -9.595 1.00 95.81 241 PRO A O 1
ATOM 1852 N N . ILE A 1 242 ? 3.756 -5.857 -8.676 1.00 96.12 242 ILE A N 1
ATOM 1853 C CA . ILE A 1 242 ? 4.295 -6.535 -7.480 1.00 96.12 242 ILE A CA 1
ATOM 1854 C C . ILE A 1 242 ? 3.209 -7.250 -6.661 1.00 96.12 242 ILE A C 1
ATOM 1856 O O . ILE A 1 242 ? 3.493 -8.229 -5.984 1.00 96.12 242 ILE A O 1
ATOM 1860 N N . LEU A 1 243 ? 1.957 -6.782 -6.716 1.00 96.94 243 LEU A N 1
ATOM 1861 C CA . LEU A 1 243 ? 0.858 -7.400 -5.977 1.00 96.94 243 LEU A CA 1
ATOM 1862 C C . LEU A 1 243 ? 0.446 -8.761 -6.552 1.00 96.94 243 LEU A C 1
ATOM 1864 O O . LEU A 1 243 ? -0.117 -9.569 -5.823 1.00 96.94 243 LEU A O 1
ATOM 1868 N N . ALA A 1 244 ? 0.756 -9.032 -7.824 1.00 96.50 244 ALA A N 1
ATOM 1869 C CA . ALA A 1 244 ? 0.440 -10.304 -8.467 1.00 96.50 244 ALA A CA 1
ATOM 1870 C C . ALA A 1 244 ? 1.297 -11.476 -7.952 1.00 96.50 244 ALA A C 1
ATOM 1872 O O . ALA A 1 244 ? 0.926 -12.627 -8.163 1.00 96.50 244 ALA A O 1
ATOM 1873 N N . ASP A 1 245 ? 2.407 -11.191 -7.261 1.00 95.88 245 ASP A N 1
ATOM 1874 C CA . ASP A 1 245 ? 3.295 -12.205 -6.683 1.00 95.88 245 ASP A CA 1
ATOM 1875 C C . ASP A 1 245 ? 2.744 -12.796 -5.365 1.00 95.88 245 ASP A C 1
ATOM 1877 O O . ASP A 1 245 ? 3.220 -13.826 -4.885 1.00 95.88 245 ASP A O 1
ATOM 1881 N N . TYR A 1 246 ? 1.733 -12.180 -4.742 1.00 96.88 246 TYR A N 1
ATOM 1882 C CA . TYR A 1 246 ? 1.190 -12.647 -3.462 1.00 96.88 246 TYR A CA 1
ATOM 1883 C C . TYR A 1 246 ? 0.024 -13.616 -3.665 1.00 96.88 246 TYR A C 1
ATOM 1885 O O . TYR A 1 246 ? -0.956 -13.317 -4.348 1.00 96.88 246 TYR A O 1
ATOM 1893 N N . VAL A 1 247 ? 0.096 -14.779 -3.014 1.00 96.94 247 VAL A N 1
ATOM 1894 C CA . VAL A 1 247 ? -0.932 -15.823 -3.135 1.00 96.94 247 VAL A CA 1
ATOM 1895 C C . VAL A 1 247 ? -2.274 -15.319 -2.603 1.00 96.94 247 VAL A C 1
ATOM 1897 O O . VAL A 1 247 ? -2.350 -14.819 -1.481 1.00 96.94 247 VAL A O 1
ATOM 1900 N N . ASN A 1 248 ? -3.339 -15.489 -3.391 1.00 96.44 248 ASN A N 1
ATOM 1901 C CA . ASN A 1 248 ? -4.703 -15.057 -3.056 1.00 96.44 248 ASN A CA 1
ATOM 1902 C C . ASN A 1 248 ? -4.817 -13.561 -2.712 1.00 96.44 248 ASN A C 1
ATOM 1904 O O . ASN A 1 248 ? -5.678 -13.184 -1.922 1.00 96.44 248 ASN A O 1
ATOM 1908 N N . ASP A 1 249 ? -3.924 -12.721 -3.247 1.00 97.81 249 ASP A N 1
ATOM 1909 C CA . ASP A 1 249 ? -3.937 -11.270 -3.030 1.00 97.81 249 ASP A CA 1
ATOM 1910 C C . ASP A 1 249 ? -3.894 -10.861 -1.541 1.00 97.81 249 ASP A C 1
ATOM 1912 O O . ASP A 1 249 ? -4.370 -9.782 -1.169 1.00 97.81 249 ASP A O 1
ATOM 1916 N N . TRP A 1 250 ? -3.292 -11.694 -0.674 1.00 98.00 250 TRP A N 1
ATOM 1917 C CA . TRP A 1 250 ? -3.331 -11.489 0.782 1.00 98.00 250 TRP A CA 1
ATOM 1918 C C . TRP A 1 250 ? -2.786 -10.117 1.199 1.00 98.00 250 TRP A C 1
ATOM 1920 O O . TRP A 1 250 ? -3.306 -9.493 2.122 1.00 98.00 250 TRP A O 1
ATOM 1930 N N . ALA A 1 251 ? -1.763 -9.611 0.506 1.00 98.25 251 ALA A N 1
ATOM 1931 C CA . ALA A 1 251 ? -1.177 -8.307 0.799 1.00 98.25 251 ALA A CA 1
ATOM 1932 C C . ALA A 1 251 ? -2.180 -7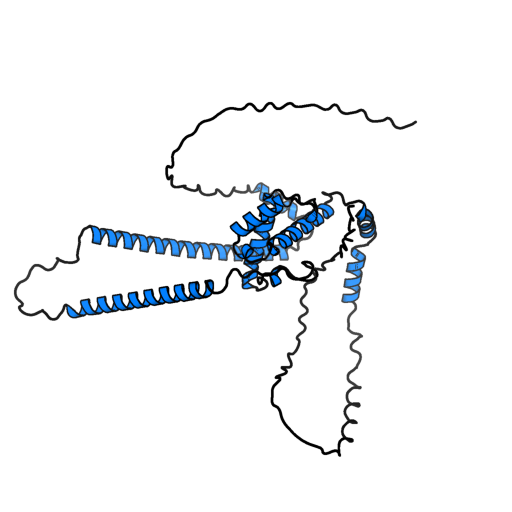.168 0.550 1.00 98.25 251 ALA A C 1
ATOM 1934 O O . ALA A 1 251 ? -2.336 -6.275 1.386 1.00 98.25 251 ALA A O 1
ATOM 1935 N N . THR A 1 252 ? -2.898 -7.221 -0.575 1.00 98.56 252 THR A N 1
ATOM 1936 C CA . THR A 1 252 ? -3.937 -6.242 -0.922 1.00 98.56 252 THR A CA 1
ATOM 1937 C C . THR A 1 252 ? -5.089 -6.301 0.074 1.00 98.56 252 THR A C 1
ATOM 1939 O O . THR A 1 252 ? -5.560 -5.263 0.545 1.00 98.56 252 THR A O 1
ATOM 1942 N N . GLU A 1 253 ? -5.514 -7.515 0.428 1.00 98.25 253 GLU A N 1
ATOM 1943 C CA . GLU A 1 253 ? -6.570 -7.755 1.404 1.00 98.25 253 GLU A CA 1
ATOM 1944 C C . GLU A 1 253 ? -6.226 -7.172 2.784 1.00 98.25 253 GLU A C 1
ATOM 1946 O O . GLU A 1 253 ? -7.023 -6.419 3.347 1.00 98.25 253 GLU A O 1
ATOM 1951 N N . GLU A 1 254 ? -5.047 -7.476 3.332 1.00 98.31 254 GLU A N 1
ATOM 1952 C CA . GLU A 1 254 ? -4.651 -7.013 4.669 1.00 98.31 254 GLU A CA 1
ATOM 1953 C C . GLU A 1 254 ? -4.507 -5.483 4.734 1.00 98.31 254 GLU A C 1
ATOM 1955 O O . GLU A 1 254 ? -4.928 -4.854 5.710 1.00 98.31 254 GLU A O 1
ATOM 1960 N N . ILE A 1 255 ? -4.002 -4.851 3.669 1.00 98.44 255 ILE A N 1
ATOM 1961 C CA . ILE A 1 255 ? -3.926 -3.386 3.579 1.00 98.44 255 ILE A CA 1
ATOM 1962 C C . ILE A 1 255 ? -5.328 -2.760 3.556 1.00 98.44 255 ILE A C 1
ATOM 1964 O O . ILE A 1 255 ? -5.582 -1.776 4.263 1.00 98.44 255 ILE A O 1
ATOM 1968 N N . ALA A 1 256 ? -6.253 -3.328 2.777 1.00 98.38 256 ALA A N 1
ATOM 1969 C CA . ALA A 1 256 ? -7.630 -2.846 2.698 1.00 98.38 256 ALA A CA 1
ATOM 1970 C C . ALA A 1 256 ? -8.375 -3.024 4.035 1.00 98.38 256 ALA A C 1
ATOM 1972 O O . ALA A 1 256 ? -9.013 -2.081 4.516 1.00 98.38 256 ALA A O 1
ATOM 1973 N N . LYS A 1 257 ? -8.221 -4.184 4.694 1.00 97.81 257 LYS A N 1
ATOM 1974 C CA . LYS A 1 257 ? -8.737 -4.442 6.052 1.00 97.81 257 LYS A CA 1
ATOM 1975 C C . LYS A 1 257 ? -8.234 -3.403 7.047 1.00 97.81 257 LYS A C 1
ATOM 1977 O O . LYS A 1 257 ? -9.034 -2.810 7.777 1.00 97.81 257 LYS A O 1
ATOM 1982 N N . GLN A 1 258 ? -6.922 -3.154 7.061 1.00 97.69 258 GLN A N 1
ATOM 1983 C CA . GLN A 1 258 ? -6.305 -2.179 7.957 1.00 97.69 258 GLN A CA 1
ATOM 1984 C C . GLN A 1 258 ? -6.885 -0.775 7.733 1.00 97.69 258 GLN A C 1
ATOM 1986 O O . GLN A 1 258 ? -7.220 -0.080 8.695 1.00 97.69 258 GLN A O 1
ATOM 1991 N N . PHE A 1 259 ? -7.054 -0.363 6.474 1.00 98.12 259 PHE A N 1
ATOM 1992 C CA . PHE A 1 259 ? -7.658 0.923 6.133 1.00 98.12 259 PHE A CA 1
ATOM 1993 C C . PHE A 1 259 ? -9.104 1.046 6.627 1.00 98.12 259 PHE A C 1
ATOM 1995 O O . PHE A 1 259 ? -9.427 2.017 7.314 1.00 98.12 259 PHE A O 1
ATOM 2002 N N . ILE A 1 260 ? -9.957 0.061 6.335 1.00 97.88 260 ILE A N 1
ATOM 2003 C CA . ILE A 1 260 ? -11.369 0.061 6.749 1.00 97.88 260 ILE A CA 1
ATOM 2004 C C . ILE A 1 260 ? -11.483 0.081 8.277 1.00 97.88 260 ILE A C 1
ATOM 2006 O O . ILE A 1 260 ? -12.242 0.873 8.837 1.00 97.88 260 ILE A O 1
ATOM 2010 N N . LYS A 1 261 ? -10.680 -0.728 8.981 1.00 96.31 261 LYS A N 1
ATOM 2011 C CA . LYS A 1 261 ? -10.618 -0.731 10.451 1.00 96.31 261 LYS A CA 1
ATOM 2012 C C . LYS A 1 261 ? -10.261 0.650 11.007 1.00 96.31 261 LYS A C 1
ATOM 2014 O O . LYS A 1 261 ? -10.957 1.149 11.892 1.00 96.31 261 LYS A O 1
ATOM 2019 N N . ASN A 1 262 ? -9.220 1.286 10.470 1.00 96.44 262 ASN A N 1
ATOM 2020 C CA . ASN A 1 262 ? -8.785 2.611 10.913 1.00 96.44 262 ASN A CA 1
ATOM 2021 C C . ASN A 1 262 ? -9.838 3.687 10.633 1.00 96.44 262 ASN A C 1
ATOM 2023 O O . ASN A 1 262 ? -10.118 4.511 11.505 1.00 96.44 262 ASN A O 1
ATOM 2027 N N . ARG A 1 263 ? -10.471 3.644 9.457 1.00 96.94 263 ARG A N 1
ATOM 2028 C CA . ARG A 1 263 ? -11.530 4.584 9.078 1.00 96.94 263 ARG A CA 1
ATOM 2029 C C . ARG A 1 263 ? -12.749 4.456 9.989 1.00 96.94 263 ARG A C 1
ATOM 2031 O O . ARG A 1 263 ? -13.214 5.468 10.502 1.00 96.94 263 ARG A O 1
ATOM 2038 N N . ARG A 1 264 ? -13.202 3.231 10.291 1.00 95.81 264 ARG A N 1
ATOM 2039 C CA . ARG A 1 264 ? -14.278 2.991 11.273 1.00 95.81 264 ARG A CA 1
ATOM 2040 C C . ARG A 1 264 ? -13.918 3.522 12.652 1.00 95.81 264 ARG A C 1
ATOM 2042 O O . ARG A 1 264 ? -14.701 4.260 13.244 1.00 95.81 264 ARG A O 1
ATOM 2049 N N . ARG A 1 265 ? -12.716 3.204 13.148 1.00 93.75 265 ARG A N 1
ATOM 2050 C CA . ARG A 1 265 ? -12.219 3.707 14.440 1.00 93.75 265 ARG A CA 1
ATOM 2051 C C . ARG A 1 265 ? -12.274 5.234 14.501 1.00 93.75 265 ARG A C 1
ATOM 2053 O O . ARG A 1 265 ? -12.696 5.794 15.512 1.00 93.75 265 ARG A O 1
ATOM 2060 N N . GLU A 1 266 ? -11.862 5.908 13.433 1.00 95.81 266 GLU A N 1
ATOM 2061 C CA . GLU A 1 266 ? -11.903 7.364 13.361 1.00 95.81 266 GLU A CA 1
ATOM 2062 C C . GLU A 1 266 ? -13.336 7.914 13.302 1.00 95.81 266 GLU A C 1
ATOM 2064 O O . GLU A 1 266 ? -13.639 8.871 14.017 1.00 95.81 266 GLU A O 1
ATOM 2069 N N . SER A 1 267 ? -14.227 7.294 12.525 1.00 95.50 267 SER A N 1
ATOM 2070 C CA . SER A 1 267 ? -15.646 7.667 12.453 1.00 95.50 267 SER A CA 1
ATOM 2071 C C . SER A 1 267 ? -16.359 7.513 13.799 1.00 95.50 267 SER A C 1
ATOM 2073 O O . SER A 1 267 ? -17.102 8.414 14.191 1.00 95.50 267 SER A O 1
ATOM 2075 N N . TYR A 1 268 ? -16.071 6.451 14.561 1.00 93.19 268 TYR A N 1
ATOM 2076 C CA . TYR A 1 268 ? -16.571 6.296 15.932 1.00 93.19 268 TYR A CA 1
ATOM 2077 C C . TYR A 1 268 ? -16.051 7.393 16.860 1.00 93.19 268 TYR A C 1
ATOM 2079 O O . TYR A 1 268 ? -16.815 7.969 17.632 1.00 93.19 268 TYR A O 1
ATOM 2087 N N . ARG A 1 269 ? -14.757 7.732 16.768 1.00 89.62 269 ARG A N 1
ATOM 2088 C CA . ARG A 1 269 ? -14.164 8.818 17.566 1.00 89.62 269 ARG A CA 1
ATOM 2089 C C . ARG A 1 269 ? -14.805 10.173 17.252 1.00 89.62 269 ARG A C 1
ATOM 2091 O O . ARG A 1 269 ? -14.971 10.982 18.158 1.00 89.62 269 ARG A O 1
ATOM 2098 N N . LYS A 1 270 ? -15.161 10.409 15.987 1.00 94.56 270 LYS A N 1
ATOM 2099 C CA . LYS A 1 270 ? -15.855 11.620 15.521 1.00 94.56 270 LYS A CA 1
ATOM 2100 C C . LYS A 1 270 ? -17.362 11.614 15.819 1.00 94.56 270 LYS A C 1
ATOM 2102 O O . LYS A 1 270 ? -17.996 12.648 15.652 1.00 94.56 270 LYS A O 1
ATOM 2107 N N . GLY A 1 271 ? -17.930 10.482 16.244 1.00 93.19 271 GLY A N 1
ATOM 2108 C CA . GLY A 1 271 ? -19.372 10.327 16.462 1.00 93.19 271 GLY A CA 1
ATOM 2109 C C . GLY A 1 271 ? -20.202 10.327 15.175 1.00 93.19 271 GLY A C 1
ATOM 2110 O O . GLY A 1 271 ? -21.395 10.595 15.235 1.00 93.19 271 GLY A O 1
ATOM 2111 N N . LEU A 1 272 ? -19.576 10.061 14.022 1.00 95.38 272 LEU A N 1
ATOM 2112 C CA . LEU A 1 272 ? -20.264 9.968 12.727 1.00 95.38 272 LEU A CA 1
ATOM 2113 C C . LEU A 1 272 ? -20.998 8.636 12.559 1.00 95.38 272 LEU A C 1
ATOM 2115 O O . LEU A 1 272 ? -22.007 8.580 11.867 1.00 95.38 272 LEU A O 1
ATOM 2119 N N . LEU A 1 273 ? -20.471 7.579 13.179 1.00 95.06 273 LEU A N 1
ATOM 2120 C CA . LEU A 1 273 ? -21.055 6.245 13.174 1.00 95.06 273 LEU A CA 1
ATOM 2121 C C . LEU A 1 273 ? -21.514 5.901 14.589 1.00 95.06 273 LEU A C 1
ATOM 2123 O O . LEU A 1 273 ? -20.794 6.183 15.556 1.00 95.06 273 LEU A O 1
ATOM 2127 N N . ASP A 1 274 ? -22.696 5.299 14.704 1.00 93.88 274 ASP A N 1
ATOM 2128 C CA . ASP A 1 274 ? -23.201 4.862 15.999 1.00 93.88 274 ASP A CA 1
ATOM 2129 C C . ASP A 1 274 ? -22.427 3.636 16.480 1.00 93.88 274 ASP A C 1
ATOM 2131 O O . ASP A 1 274 ? -22.178 2.696 15.724 1.00 93.88 274 ASP A O 1
ATOM 2135 N N . VAL A 1 275 ? -21.995 3.670 17.737 1.00 91.38 275 VAL A N 1
ATOM 2136 C CA . VAL A 1 275 ? -21.212 2.576 18.312 1.00 91.38 275 VAL A CA 1
ATOM 2137 C C . VAL A 1 275 ? -22.182 1.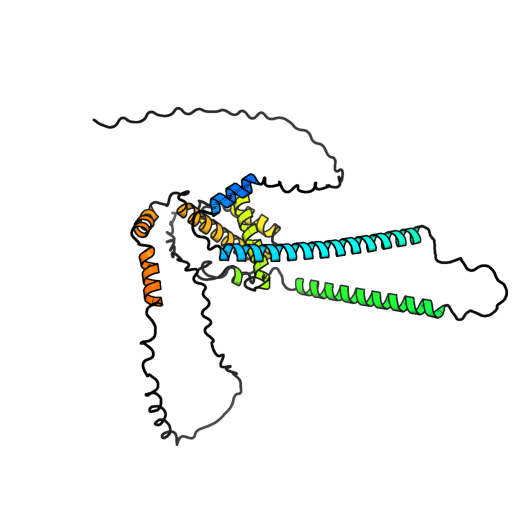428 18.574 1.00 91.38 275 VAL A C 1
ATOM 2139 O O . VAL A 1 275 ? -23.135 1.645 19.321 1.00 91.38 275 VAL A O 1
ATOM 2142 N N . PRO A 1 276 ? -21.950 0.218 18.027 1.00 91.88 276 PRO A N 1
ATOM 2143 C CA . PRO A 1 276 ? -22.845 -0.909 18.257 1.00 91.88 276 PRO A CA 1
ATOM 2144 C C . PRO A 1 276 ? -23.118 -1.100 19.750 1.00 91.88 276 PRO A C 1
ATOM 2146 O O . PRO A 1 276 ? -22.196 -0.987 20.562 1.00 91.88 276 PRO A O 1
ATOM 2149 N N . GLU A 1 277 ? -24.364 -1.418 20.111 1.00 93.38 277 GLU A N 1
ATOM 2150 C CA . GLU A 1 277 ? -24.808 -1.495 21.511 1.00 93.38 277 GLU A CA 1
ATOM 2151 C C . GLU A 1 277 ? -23.941 -2.451 22.343 1.00 93.38 277 GLU A C 1
ATOM 2153 O O . GLU A 1 277 ? -23.596 -2.139 23.487 1.00 93.38 277 GLU A O 1
ATOM 2158 N N . LYS A 1 278 ? -23.453 -3.536 21.716 1.00 94.50 278 LYS A N 1
ATOM 2159 C CA . LYS A 1 278 ? -22.468 -4.465 22.293 1.00 94.50 278 LYS A CA 1
ATOM 2160 C C . LYS A 1 278 ? -21.276 -3.737 22.913 1.00 94.50 278 LYS A C 1
ATOM 2162 O O . LYS A 1 278 ? -20.795 -4.184 23.937 1.00 94.50 278 LYS A O 1
ATOM 2167 N N . TYR A 1 279 ? -20.816 -2.617 22.356 1.00 91.38 279 TYR A N 1
ATOM 2168 C CA . TYR A 1 279 ? -19.655 -1.860 22.837 1.00 91.38 279 TYR A CA 1
ATOM 2169 C C . TYR A 1 279 ? -20.016 -0.582 23.614 1.00 91.38 279 TYR A C 1
ATOM 2171 O O . TYR A 1 279 ? -19.118 0.162 24.025 1.00 91.38 279 TYR A O 1
ATOM 2179 N N . ALA A 1 280 ? -21.298 -0.313 23.883 1.00 91.69 280 ALA A N 1
ATOM 2180 C CA . ALA A 1 280 ? -21.723 0.873 24.633 1.00 91.69 280 ALA A CA 1
ATOM 2181 C C . ALA A 1 280 ? -21.087 0.934 26.039 1.00 91.69 280 ALA A C 1
ATOM 2183 O O . ALA A 1 280 ? -20.702 2.009 26.517 1.00 91.69 280 ALA A O 1
ATOM 2184 N N . TYR A 1 281 ? -20.874 -0.226 26.672 1.00 93.25 281 TYR A N 1
ATOM 2185 C CA . TYR A 1 281 ? -20.208 -0.326 27.974 1.00 93.25 281 TYR A CA 1
ATOM 2186 C C . TYR A 1 281 ? -18.752 0.174 27.942 1.00 93.25 281 TYR A C 1
ATOM 2188 O O . TYR A 1 281 ? -18.279 0.750 28.925 1.00 93.25 281 TYR A O 1
ATOM 2196 N N . LEU A 1 282 ? -18.037 0.018 26.819 1.00 89.19 282 LEU A N 1
ATOM 2197 C CA . LEU A 1 282 ? -16.668 0.522 26.666 1.00 89.19 282 LEU A CA 1
ATOM 2198 C C . LEU A 1 282 ? -16.648 2.048 26.639 1.00 89.19 282 LEU A C 1
ATOM 2200 O O . LEU A 1 282 ? -15.779 2.656 27.266 1.00 89.19 282 LEU A O 1
ATOM 2204 N N . LYS A 1 283 ? -17.635 2.672 25.987 1.00 87.25 283 LYS A N 1
ATOM 2205 C CA . LYS A 1 283 ? -17.797 4.131 25.991 1.00 87.25 283 LYS A CA 1
ATOM 2206 C C . LYS A 1 283 ? -18.069 4.635 27.408 1.00 87.25 283 LYS A C 1
ATOM 2208 O O . LYS A 1 283 ? -17.360 5.528 27.869 1.00 87.25 283 LYS A O 1
ATOM 2213 N N . ALA A 1 284 ? -18.986 3.996 28.139 1.00 91.00 284 ALA A N 1
ATOM 2214 C CA . ALA A 1 284 ? -19.253 4.320 29.543 1.00 91.00 284 ALA A CA 1
ATOM 2215 C C . ALA A 1 284 ? -18.010 4.149 30.439 1.00 91.00 284 ALA A C 1
ATOM 2217 O O . ALA A 1 284 ? -17.732 4.997 31.286 1.00 91.00 284 ALA A O 1
ATOM 2218 N N . ASN A 1 285 ? -17.218 3.093 30.232 1.00 91.81 285 ASN A N 1
ATOM 2219 C CA . ASN A 1 285 ? -15.983 2.857 30.984 1.00 91.81 285 ASN A CA 1
ATOM 2220 C C . ASN A 1 285 ? -14.874 3.853 30.626 1.00 91.81 285 ASN A C 1
ATOM 2222 O O . ASN A 1 285 ? -14.144 4.295 31.511 1.00 91.81 285 ASN A O 1
ATOM 2226 N N . SER A 1 286 ? -14.757 4.235 29.352 1.00 85.69 286 SER A N 1
ATOM 2227 C CA . SER A 1 286 ? -13.810 5.263 28.913 1.00 85.69 286 SER A CA 1
ATOM 2228 C C . SER A 1 286 ? -14.155 6.634 29.494 1.00 85.69 286 SER A C 1
ATOM 2230 O O . SER A 1 286 ? -13.256 7.313 29.972 1.00 85.69 286 SER A O 1
ATOM 2232 N N . ALA A 1 287 ? -15.443 6.989 29.571 1.00 87.94 287 ALA A N 1
ATOM 2233 C CA . ALA A 1 287 ? -15.906 8.231 30.190 1.00 87.94 287 ALA A CA 1
ATOM 2234 C C . ALA A 1 287 ? -15.647 8.274 31.707 1.00 87.94 287 ALA A C 1
ATOM 2236 O O . ALA A 1 287 ? -15.406 9.341 32.263 1.00 87.94 287 ALA A O 1
ATOM 2237 N N . LYS A 1 288 ? -15.662 7.114 32.380 1.00 92.00 288 LYS A N 1
ATOM 2238 C CA . LYS A 1 288 ? -15.302 6.987 33.804 1.00 92.00 288 LYS A CA 1
ATOM 2239 C C . LYS A 1 288 ? -13.791 7.042 34.053 1.00 92.00 288 LYS A C 1
ATOM 2241 O O . LYS A 1 288 ? -13.374 7.306 35.179 1.00 92.00 288 LYS A O 1
ATOM 2246 N N . ARG A 1 289 ? -12.960 6.746 33.049 1.00 89.19 289 ARG A N 1
ATOM 2247 C CA . ARG A 1 289 ? -11.499 6.807 33.175 1.00 89.19 289 ARG A CA 1
ATOM 2248 C C . ARG A 1 289 ? -11.040 8.253 33.030 1.00 89.19 289 ARG A C 1
ATOM 2250 O O . ARG A 1 289 ? -11.249 8.861 31.993 1.00 89.19 289 ARG A O 1
ATOM 2257 N N . ASP A 1 290 ? -10.343 8.773 34.038 1.00 83.19 290 ASP A N 1
ATOM 2258 C CA . ASP A 1 290 ? -9.645 10.056 33.933 1.00 83.19 290 ASP A CA 1
ATOM 2259 C C . ASP A 1 290 ? -8.386 9.884 33.052 1.00 83.19 290 ASP A C 1
ATOM 2261 O O . ASP A 1 290 ? -7.415 9.252 33.497 1.00 83.19 290 ASP A O 1
ATOM 2265 N N . PRO A 1 291 ? -8.351 10.429 31.816 1.00 78.75 291 PRO A N 1
ATOM 2266 C CA . PRO A 1 291 ? -7.173 10.327 30.954 1.00 78.75 291 PRO A CA 1
ATOM 2267 C C . PRO A 1 291 ? -5.956 11.032 31.571 1.00 78.75 291 PRO A C 1
ATOM 2269 O O . PRO A 1 291 ? -4.812 10.638 31.320 1.00 78.75 291 PRO A O 1
ATOM 2272 N N . SER A 1 292 ? -6.177 12.029 32.437 1.00 80.69 292 SER A N 1
ATOM 2273 C CA . SER A 1 292 ? -5.110 12.732 33.144 1.00 80.69 292 SER A CA 1
ATOM 2274 C C . SER A 1 292 ? -4.444 11.843 34.196 1.00 80.69 292 SER A C 1
ATOM 2276 O O . SER A 1 292 ? -3.242 11.972 34.421 1.00 80.69 292 SER A O 1
ATOM 2278 N N . GLY A 1 293 ? -5.174 10.892 34.786 1.00 83.50 293 GLY A N 1
ATOM 2279 C CA . GLY A 1 293 ? -4.668 10.015 35.842 1.00 83.50 293 GLY A CA 1
ATOM 2280 C C . GLY A 1 293 ? -3.532 9.102 35.376 1.00 83.50 293 GLY A C 1
ATOM 2281 O O . GLY A 1 293 ? -2.532 8.948 36.080 1.00 83.50 293 GLY A O 1
ATOM 2282 N N . SER A 1 294 ? -3.639 8.545 34.164 1.00 81.44 294 SER A N 1
ATOM 2283 C CA . SER A 1 294 ? -2.595 7.678 33.597 1.00 81.44 294 SER A CA 1
ATOM 2284 C C . SER A 1 294 ? -1.328 8.466 33.255 1.00 81.44 294 SER A C 1
ATOM 2286 O O . SER A 1 294 ? -0.230 8.101 33.683 1.00 81.44 294 SER A O 1
ATOM 2288 N N . ARG A 1 295 ? -1.473 9.611 32.568 1.00 78.56 295 ARG A N 1
ATOM 2289 C CA . ARG A 1 295 ? -0.334 10.474 32.217 1.00 78.56 295 ARG A CA 1
ATOM 2290 C C . ARG A 1 295 ? 0.330 11.057 33.468 1.00 78.56 295 ARG A C 1
ATOM 2292 O O . ARG A 1 295 ? 1.553 11.032 33.559 1.00 78.56 295 ARG A O 1
ATOM 2299 N N . LYS A 1 296 ? -0.447 11.490 34.471 1.00 83.00 296 LYS A N 1
ATOM 2300 C CA . LYS A 1 296 ? 0.074 11.944 35.774 1.00 83.00 296 LYS A CA 1
ATOM 2301 C C . LYS A 1 296 ? 0.830 10.836 36.498 1.00 83.00 296 LYS A C 1
ATOM 2303 O O . LYS A 1 296 ? 1.898 11.113 37.028 1.00 83.00 296 LYS A O 1
ATOM 2308 N N . ARG A 1 297 ? 0.337 9.589 36.488 1.00 83.88 297 ARG A N 1
ATOM 2309 C CA . ARG A 1 297 ? 1.077 8.448 37.053 1.00 83.88 297 ARG A CA 1
ATOM 2310 C C . ARG A 1 297 ? 2.379 8.186 36.306 1.00 83.88 297 ARG A C 1
ATOM 2312 O O . ARG A 1 297 ? 3.394 8.081 36.980 1.00 83.88 297 ARG A O 1
ATOM 2319 N N . ARG A 1 298 ? 2.377 8.153 34.963 1.00 83.50 298 ARG A N 1
ATOM 2320 C CA . ARG A 1 298 ? 3.609 7.996 34.157 1.00 83.50 298 ARG A CA 1
ATOM 2321 C C . ARG A 1 298 ? 4.620 9.098 34.469 1.00 83.50 298 ARG A C 1
ATOM 2323 O O . ARG A 1 298 ? 5.768 8.783 34.771 1.00 83.50 298 ARG A O 1
ATOM 2330 N N . ILE A 1 299 ? 4.189 10.362 34.465 1.00 84.31 299 ILE A N 1
ATOM 2331 C CA . ILE A 1 299 ? 5.051 11.505 34.793 1.00 84.31 299 ILE A CA 1
ATOM 2332 C C . ILE A 1 299 ? 5.572 11.378 36.223 1.00 84.31 299 ILE A C 1
ATOM 2334 O O . ILE A 1 299 ? 6.775 11.464 36.406 1.00 84.31 299 ILE A O 1
ATOM 2338 N N . ALA A 1 300 ? 4.718 11.098 37.212 1.00 84.88 300 ALA A N 1
ATOM 2339 C CA . ALA A 1 300 ? 5.139 10.919 38.601 1.00 84.88 300 ALA A CA 1
ATOM 2340 C C . ALA A 1 300 ? 6.150 9.771 38.754 1.00 84.88 300 ALA A C 1
ATOM 2342 O O . ALA A 1 300 ? 7.148 9.925 39.445 1.00 84.88 300 ALA A O 1
ATOM 2343 N N . THR A 1 301 ? 5.959 8.638 38.074 1.00 84.62 301 THR A N 1
ATOM 2344 C CA . THR A 1 301 ? 6.941 7.541 38.089 1.00 84.62 301 THR A CA 1
ATOM 2345 C C . THR A 1 301 ? 8.236 7.877 37.352 1.00 84.62 301 THR A C 1
ATOM 2347 O O . THR A 1 301 ? 9.291 7.388 37.746 1.00 84.62 301 THR A O 1
ATOM 2350 N N . ALA A 1 302 ? 8.182 8.707 36.307 1.00 83.56 302 ALA A N 1
ATOM 2351 C CA . ALA A 1 302 ? 9.358 9.139 35.555 1.00 83.56 302 ALA A CA 1
ATOM 2352 C C . ALA A 1 302 ? 10.152 10.237 36.285 1.00 83.56 302 ALA A C 1
ATOM 2354 O O . ALA A 1 302 ? 11.376 10.278 36.183 1.00 83.56 302 ALA A O 1
ATOM 2355 N N . THR A 1 303 ? 9.474 11.109 37.039 1.00 79.62 303 THR A N 1
ATOM 2356 C CA . THR A 1 303 ? 10.094 12.207 37.793 1.00 79.62 303 THR A CA 1
ATOM 2357 C C . THR A 1 303 ? 10.579 11.802 39.175 1.00 79.62 303 THR A C 1
ATOM 2359 O O . THR A 1 303 ? 11.383 12.540 39.739 1.00 79.62 303 THR A O 1
ATOM 2362 N N . VAL A 1 304 ? 10.179 10.642 39.717 1.00 72.00 304 VAL A N 1
ATOM 2363 C CA . VAL A 1 304 ? 10.834 10.078 40.907 1.00 72.00 304 VAL A CA 1
ATOM 2364 C C . VAL A 1 304 ? 12.301 9.811 40.546 1.00 72.00 304 VAL A C 1
ATOM 2366 O O . VAL A 1 304 ? 12.598 8.908 39.757 1.00 72.00 304 VAL A O 1
ATOM 2369 N N . PRO A 1 305 ? 13.253 10.594 41.086 1.00 65.31 305 PRO A N 1
ATOM 2370 C CA . PRO A 1 305 ? 14.640 10.488 40.685 1.00 65.31 305 PRO A CA 1
ATOM 2371 C C . PRO A 1 305 ? 15.160 9.107 41.089 1.00 65.31 305 PRO A C 1
ATOM 2373 O O . PRO A 1 305 ? 15.186 8.763 42.270 1.00 65.31 305 PRO A O 1
ATOM 2376 N N . LYS A 1 306 ? 15.675 8.335 40.122 1.00 64.81 306 LYS A N 1
ATOM 2377 C CA . LYS A 1 306 ? 16.403 7.059 40.319 1.00 64.81 306 LYS A CA 1
ATOM 2378 C C . LYS A 1 306 ? 17.675 7.183 41.195 1.00 64.81 306 LYS A C 1
ATOM 2380 O O . LYS A 1 306 ? 18.512 6.284 41.204 1.00 64.81 306 LYS A O 1
ATOM 2385 N N . LYS A 1 307 ? 17.844 8.270 41.957 1.00 60.03 307 LYS A N 1
ATOM 2386 C CA . LYS A 1 307 ? 19.008 8.555 42.807 1.00 60.03 307 LYS A CA 1
ATOM 2387 C C . LYS A 1 307 ? 19.131 7.651 44.043 1.00 60.03 307 LYS A C 1
ATOM 2389 O O . LYS A 1 307 ? 20.207 7.618 44.622 1.00 60.03 307 LYS A O 1
ATOM 2394 N N . ALA A 1 308 ? 18.108 6.876 44.419 1.00 59.34 308 ALA A N 1
ATOM 2395 C CA . ALA A 1 308 ? 18.173 5.995 45.597 1.00 59.34 308 ALA A CA 1
ATOM 2396 C C . ALA A 1 308 ? 18.448 4.503 45.293 1.00 59.34 308 ALA A C 1
ATOM 2398 O O . ALA A 1 308 ? 18.766 3.747 46.205 1.00 59.34 308 ALA A O 1
ATOM 2399 N N . ALA A 1 309 ? 18.373 4.056 44.030 1.00 58.25 309 ALA A N 1
ATOM 2400 C CA . ALA A 1 309 ? 18.600 2.645 43.671 1.00 58.25 309 ALA A CA 1
ATOM 2401 C C . ALA A 1 309 ? 20.062 2.316 43.303 1.00 58.25 309 ALA A C 1
ATOM 2403 O O . ALA A 1 309 ? 20.408 1.151 43.109 1.00 58.25 309 ALA A O 1
ATOM 2404 N N . ALA A 1 310 ? 20.947 3.317 43.272 1.00 58.47 310 ALA A N 1
ATOM 2405 C CA . ALA A 1 310 ? 22.396 3.126 43.237 1.00 58.47 310 ALA A CA 1
ATOM 2406 C C . ALA A 1 310 ? 22.949 2.893 44.658 1.00 58.47 310 ALA A C 1
ATOM 2408 O O . ALA A 1 310 ? 23.884 3.553 45.101 1.00 58.47 310 ALA A O 1
ATOM 2409 N N . GLY A 1 311 ? 22.354 1.950 45.393 1.00 59.50 311 GLY A N 1
ATOM 2410 C CA . GLY A 1 311 ? 22.977 1.411 46.598 1.00 59.50 311 GLY A CA 1
ATOM 2411 C C . GLY A 1 311 ? 24.284 0.677 46.242 1.00 59.50 311 GLY A C 1
ATOM 2412 O O . GLY A 1 311 ? 24.416 0.149 45.131 1.00 59.50 311 GLY A O 1
ATOM 2413 N N . PRO A 1 312 ? 25.266 0.607 47.158 1.00 58.25 312 PRO A N 1
ATOM 2414 C CA . PRO A 1 312 ? 26.611 0.099 46.897 1.00 58.25 312 PRO A CA 1
ATOM 2415 C C . PRO A 1 312 ? 26.626 -1.430 46.715 1.00 58.25 312 PRO A C 1
ATOM 2417 O O . PRO A 1 312 ? 27.060 -2.186 47.578 1.00 58.25 312 PRO A O 1
ATOM 2420 N N . ARG A 1 313 ? 26.197 -1.929 45.551 1.00 58.94 313 ARG A N 1
ATOM 2421 C CA . ARG A 1 313 ? 26.315 -3.355 45.183 1.00 58.94 313 ARG A CA 1
ATOM 2422 C C . ARG A 1 313 ? 27.727 -3.770 44.737 1.00 58.94 313 ARG A C 1
ATOM 2424 O O . ARG A 1 313 ? 27.935 -4.927 44.383 1.00 58.94 313 ARG A O 1
ATOM 2431 N N . LYS A 1 314 ? 28.722 -2.876 44.799 1.00 56.91 314 LYS A N 1
ATOM 2432 C CA . LYS A 1 314 ? 30.114 -3.176 44.406 1.00 56.91 314 LYS A CA 1
ATOM 2433 C C . LYS A 1 314 ? 30.974 -3.876 45.473 1.00 56.91 314 LYS A C 1
ATOM 2435 O O . LYS A 1 314 ? 32.115 -4.197 45.169 1.00 56.91 314 LYS A O 1
ATOM 2440 N N . ALA A 1 315 ? 30.465 -4.190 46.668 1.00 57.84 315 ALA A N 1
ATOM 2441 C CA . ALA A 1 315 ? 31.307 -4.761 47.732 1.00 57.84 315 ALA A CA 1
ATOM 2442 C C . ALA A 1 315 ? 31.224 -6.292 47.936 1.00 57.84 315 ALA A C 1
ATOM 2444 O O . ALA A 1 315 ? 32.053 -6.831 48.660 1.00 57.84 315 ALA A O 1
ATOM 2445 N N . LYS A 1 316 ? 30.282 -7.030 47.319 1.00 54.38 316 LYS A N 1
ATOM 2446 C CA . LYS A 1 316 ? 30.092 -8.474 47.628 1.00 54.38 316 LYS A CA 1
ATOM 2447 C C . LYS A 1 316 ? 30.446 -9.486 46.532 1.00 54.38 316 LYS A C 1
ATOM 2449 O O . LYS A 1 316 ? 30.415 -10.679 46.807 1.00 54.38 316 LYS A O 1
ATOM 2454 N N . VAL A 1 317 ? 30.850 -9.062 45.332 1.00 54.09 317 VAL A N 1
ATOM 2455 C CA . VAL A 1 317 ? 31.221 -10.009 44.251 1.00 54.09 317 VAL A CA 1
ATOM 2456 C C . VAL A 1 317 ? 32.726 -10.340 44.232 1.00 54.09 317 VAL A C 1
ATOM 2458 O O . VAL A 1 317 ? 33.132 -11.297 43.588 1.00 54.09 317 VAL A O 1
ATOM 2461 N N . ALA A 1 318 ? 33.560 -9.643 45.013 1.00 51.78 318 ALA A N 1
ATOM 2462 C CA . ALA A 1 318 ? 35.001 -9.928 45.090 1.00 51.78 318 ALA A CA 1
ATOM 2463 C C . ALA A 1 318 ? 35.384 -11.081 46.048 1.00 51.78 318 ALA A C 1
ATOM 2465 O O . ALA A 1 318 ? 36.528 -11.527 46.026 1.00 51.78 318 ALA A O 1
ATOM 2466 N N . ALA A 1 319 ? 34.457 -11.590 46.872 1.00 50.66 319 ALA A N 1
ATOM 2467 C CA . ALA A 1 319 ? 34.752 -12.643 47.855 1.00 50.66 319 ALA A CA 1
ATOM 2468 C C . ALA A 1 319 ? 34.307 -14.058 47.429 1.00 50.66 319 ALA A C 1
ATOM 2470 O O . ALA A 1 319 ? 34.784 -15.037 47.993 1.00 50.66 319 ALA A O 1
ATOM 2471 N N . ALA A 1 320 ? 33.436 -14.195 46.423 1.00 49.91 320 ALA A N 1
ATOM 2472 C CA . ALA A 1 320 ? 32.884 -15.496 46.018 1.00 49.91 320 ALA A CA 1
ATOM 2473 C C . ALA A 1 320 ? 33.637 -16.175 44.855 1.00 49.91 320 ALA A C 1
ATOM 2475 O O . ALA A 1 320 ? 33.351 -17.320 44.526 1.00 49.91 320 ALA A O 1
ATOM 2476 N N . SER A 1 321 ? 34.620 -15.509 44.241 1.00 51.00 321 SER A N 1
ATOM 2477 C CA . SER A 1 321 ? 35.394 -16.054 43.114 1.00 51.00 321 SER A CA 1
ATOM 2478 C C . SER A 1 321 ? 36.767 -16.621 43.505 1.00 51.00 321 SER A C 1
ATOM 2480 O O . SER A 1 321 ? 37.564 -16.927 42.622 1.00 51.00 321 SER A O 1
ATOM 2482 N N . ARG A 1 322 ? 37.066 -16.778 44.806 1.00 50.78 322 ARG A N 1
ATOM 2483 C CA . ARG A 1 322 ? 38.351 -17.324 45.298 1.00 50.78 322 ARG A CA 1
ATOM 2484 C C . ARG A 1 322 ? 38.297 -18.741 45.889 1.00 50.78 322 ARG A C 1
ATOM 2486 O O . ARG A 1 322 ? 39.351 -19.257 46.236 1.00 50.78 322 ARG A O 1
ATOM 2493 N N . SER A 1 323 ? 37.139 -19.405 45.966 1.00 49.03 323 SER A N 1
ATOM 2494 C CA . SER A 1 323 ? 37.037 -20.755 46.562 1.00 49.03 323 SER A CA 1
ATOM 2495 C C . SER A 1 323 ? 36.840 -21.914 45.571 1.00 49.03 323 SER A C 1
ATOM 2497 O O . SER A 1 323 ? 36.753 -23.060 46.000 1.00 49.03 323 SER A O 1
ATOM 2499 N N . VAL A 1 324 ? 36.834 -21.677 44.253 1.00 50.84 324 VAL A N 1
ATOM 2500 C CA . VAL A 1 324 ? 36.588 -22.734 43.242 1.00 50.84 324 VAL A CA 1
ATOM 2501 C C . VAL A 1 324 ? 37.851 -23.059 42.428 1.00 50.84 324 VAL A C 1
ATOM 2503 O O . VAL A 1 324 ? 37.812 -23.161 41.207 1.00 50.84 324 VAL A O 1
ATOM 2506 N N . GLN A 1 325 ? 39.006 -23.199 43.091 1.00 50.62 325 GLN A N 1
ATOM 2507 C CA . GLN A 1 325 ? 40.268 -23.550 42.413 1.00 50.62 325 GLN A CA 1
ATOM 2508 C C . GLN A 1 325 ? 41.100 -24.663 43.081 1.00 50.62 325 GLN A C 1
ATOM 2510 O O . GLN A 1 325 ? 42.268 -24.820 42.744 1.00 50.62 325 GLN A O 1
ATOM 2515 N N . VAL A 1 326 ? 40.526 -25.475 43.986 1.00 54.03 326 VAL A N 1
ATOM 2516 C CA . VAL A 1 326 ? 41.299 -26.511 44.721 1.00 54.03 326 VAL A CA 1
ATOM 2517 C C . VAL A 1 326 ? 40.839 -27.963 44.493 1.00 54.03 326 VAL A C 1
ATOM 2519 O O . VAL A 1 326 ? 41.503 -28.882 44.957 1.00 54.03 326 VAL A O 1
ATOM 2522 N N . HIS A 1 327 ? 39.785 -28.255 43.725 1.00 48.81 327 HIS A N 1
ATOM 2523 C CA . HIS A 1 327 ? 39.316 -29.647 43.554 1.00 48.81 327 HIS A CA 1
ATOM 2524 C C . HIS A 1 327 ? 39.065 -30.062 42.102 1.00 48.81 327 HIS A C 1
ATOM 2526 O O . HIS A 1 327 ? 37.954 -30.433 41.756 1.00 48.81 327 HIS A O 1
ATOM 2532 N N . GLN A 1 328 ? 40.102 -30.054 41.255 1.00 50.38 328 GLN A N 1
ATOM 2533 C CA . GLN A 1 328 ? 40.138 -30.893 40.043 1.00 50.38 328 GLN A CA 1
ATOM 2534 C C . GLN A 1 328 ? 41.570 -31.372 39.749 1.00 50.38 328 GLN A C 1
ATOM 2536 O O . GLN A 1 328 ? 42.234 -30.915 38.823 1.00 50.38 328 GLN A O 1
ATOM 2541 N N . LYS A 1 329 ? 42.057 -32.324 40.554 1.00 49.72 329 LYS A N 1
ATOM 2542 C CA . LYS A 1 329 ? 43.156 -33.223 40.180 1.00 49.72 329 LYS A CA 1
ATOM 2543 C C . LYS A 1 329 ? 42.652 -34.653 40.372 1.00 49.72 329 LYS A C 1
ATOM 2545 O O . LYS A 1 329 ? 42.134 -34.971 41.433 1.00 49.72 329 LYS A O 1
ATOM 2550 N N . ALA A 1 330 ? 42.841 -35.466 39.333 1.00 52.38 330 ALA A N 1
ATOM 2551 C CA . ALA A 1 330 ? 42.475 -36.878 39.180 1.00 52.38 330 ALA A CA 1
ATOM 2552 C C . ALA A 1 330 ? 41.077 -37.161 38.594 1.00 52.38 330 ALA A C 1
ATOM 2554 O O . ALA A 1 330 ? 40.114 -37.407 39.310 1.00 52.38 330 ALA A O 1
ATOM 2555 N N . LYS A 1 331 ? 41.010 -37.275 37.262 1.00 46.66 331 LYS A N 1
ATOM 2556 C CA . LYS A 1 331 ? 40.844 -38.589 36.615 1.00 46.66 331 LYS A CA 1
ATOM 2557 C C . LYS A 1 331 ? 41.117 -38.494 35.111 1.00 46.66 331 LYS A C 1
ATOM 2559 O O . LYS A 1 331 ? 40.477 -37.750 34.378 1.00 46.66 331 LYS A O 1
ATOM 2564 N N . ASN A 1 332 ? 42.131 -39.255 34.712 1.00 43.16 332 ASN A N 1
ATOM 2565 C CA . ASN A 1 332 ? 42.497 -39.603 33.346 1.00 43.16 332 ASN A CA 1
ATOM 2566 C C . ASN A 1 332 ? 41.370 -40.389 32.660 1.00 43.16 332 ASN A C 1
ATOM 2568 O O . ASN A 1 332 ? 40.715 -41.195 33.318 1.00 43.16 332 ASN A O 1
ATOM 2572 N N . GLY A 1 333 ? 41.244 -40.255 31.335 1.00 40.50 333 GLY A N 1
ATOM 2573 C CA . GLY A 1 333 ? 40.554 -41.260 30.521 1.00 40.50 333 GLY A CA 1
ATOM 2574 C C . GLY A 1 333 ? 40.043 -40.794 29.156 1.00 40.50 333 GLY A C 1
ATOM 2575 O O . GLY A 1 333 ? 38.871 -40.488 29.024 1.00 40.50 333 GLY A O 1
ATOM 2576 N N . SER A 1 334 ? 40.920 -40.855 28.150 1.00 40.72 334 SER A N 1
ATOM 2577 C CA . SER A 1 334 ? 40.621 -41.145 26.730 1.00 40.72 334 SER A CA 1
ATOM 2578 C C . SER A 1 334 ? 39.960 -40.102 25.794 1.00 40.72 334 SER A C 1
ATOM 2580 O O . SER A 1 334 ? 38.769 -39.824 25.807 1.00 40.72 334 SER A O 1
ATOM 2582 N N . LYS A 1 335 ? 40.829 -39.630 24.882 1.00 49.78 335 LYS A N 1
ATOM 2583 C CA . LYS A 1 335 ? 40.687 -39.170 23.472 1.00 49.78 335 LYS A CA 1
ATOM 2584 C C . LYS A 1 335 ? 39.709 -39.999 22.581 1.00 49.78 335 LYS A C 1
ATOM 2586 O O . LYS A 1 335 ? 39.402 -41.113 22.989 1.00 49.78 335 LYS A O 1
ATOM 2591 N N . PRO A 1 336 ? 39.446 -39.634 21.287 1.00 56.53 336 PRO A N 1
ATOM 2592 C CA . PRO A 1 336 ? 39.666 -38.355 20.568 1.00 56.53 336 PRO A CA 1
ATOM 2593 C C . PRO A 1 336 ? 38.555 -37.893 19.560 1.00 56.53 336 PRO A C 1
ATOM 2595 O O . PRO A 1 336 ? 37.790 -38.683 19.031 1.00 56.53 336 PRO A O 1
ATOM 2598 N N . LYS A 1 337 ? 38.658 -36.606 19.168 1.00 40.91 337 LYS A N 1
ATOM 2599 C CA . LYS A 1 337 ? 38.466 -35.995 17.818 1.00 40.91 337 LYS A CA 1
ATOM 2600 C C . LYS A 1 337 ? 37.096 -36.048 17.094 1.00 40.91 337 LYS A C 1
ATOM 2602 O O . LYS A 1 337 ? 36.817 -37.009 16.396 1.00 40.91 337 LYS A O 1
ATOM 2607 N N . ALA A 1 338 ? 36.458 -34.870 16.976 1.00 42.03 338 ALA A N 1
ATOM 2608 C CA . ALA A 1 338 ? 36.163 -34.222 15.679 1.00 42.03 338 ALA A CA 1
ATOM 2609 C C . ALA A 1 338 ? 35.840 -32.707 15.815 1.00 42.03 338 ALA A C 1
ATOM 2611 O O . ALA A 1 338 ? 34.806 -32.313 16.338 1.00 42.03 338 ALA A O 1
ATOM 2612 N N . LYS A 1 339 ? 36.807 -31.881 15.381 1.00 41.72 339 LYS A N 1
ATOM 2613 C CA . LYS A 1 339 ? 36.721 -30.633 14.577 1.00 41.72 339 LYS A CA 1
ATOM 2614 C C . LYS A 1 339 ? 35.335 -29.947 14.466 1.00 41.72 339 LYS A C 1
ATOM 2616 O O . LYS A 1 339 ? 34.418 -30.528 13.913 1.00 41.72 339 LYS A O 1
ATOM 2621 N N . ALA A 1 340 ? 35.147 -28.749 15.037 1.00 38.09 340 ALA A N 1
ATOM 2622 C CA . ALA A 1 340 ? 35.463 -27.408 14.481 1.00 38.09 340 ALA A CA 1
ATOM 2623 C C . ALA A 1 340 ? 34.375 -26.893 13.503 1.00 38.09 340 ALA A C 1
ATOM 2625 O O . ALA A 1 340 ? 34.080 -27.571 12.536 1.00 38.09 340 ALA A O 1
ATOM 2626 N N . GLY A 1 341 ? 33.751 -25.719 13.660 1.00 37.12 341 GLY A N 1
ATOM 2627 C CA . GLY A 1 341 ? 33.985 -24.624 14.599 1.00 37.12 341 GLY A CA 1
ATOM 2628 C C . GLY A 1 341 ? 32.759 -23.711 14.746 1.00 37.12 341 GLY A C 1
ATOM 2629 O O . GLY A 1 341 ? 31.979 -23.524 13.821 1.00 37.12 341 GLY A O 1
ATOM 2630 N N . SER A 1 342 ? 32.609 -23.150 15.947 1.00 39.81 342 SER A N 1
ATOM 2631 C CA . SER A 1 342 ? 31.574 -22.184 16.325 1.00 39.81 342 SER A CA 1
ATOM 2632 C C . SER A 1 342 ? 32.271 -20.916 16.820 1.00 39.81 342 SER A C 1
ATOM 2634 O O . SER A 1 342 ? 32.719 -20.849 17.968 1.00 39.81 342 SER A O 1
ATOM 2636 N N . SER A 1 343 ? 32.369 -19.903 15.964 1.00 44.69 343 SER A N 1
ATOM 2637 C CA . SER A 1 343 ? 32.816 -18.553 16.313 1.00 44.69 343 SER A CA 1
ATOM 2638 C C . SER A 1 343 ? 31.670 -17.785 16.982 1.00 44.69 343 SER A C 1
ATOM 2640 O O . SER A 1 343 ? 30.880 -17.087 16.353 1.00 44.69 343 SER A O 1
ATOM 2642 N N . LYS A 1 344 ? 31.576 -17.910 18.309 1.00 42.53 344 LYS A N 1
ATOM 2643 C CA . LYS A 1 344 ? 30.642 -17.142 19.142 1.00 42.53 344 LYS A CA 1
ATOM 2644 C C . LYS A 1 344 ? 31.176 -15.718 19.334 1.00 42.53 344 LYS A C 1
ATOM 2646 O O . LYS A 1 344 ? 31.879 -15.432 20.302 1.00 42.53 344 LYS A O 1
ATOM 2651 N N . ALA A 1 345 ? 30.846 -14.830 18.400 1.00 47.56 345 ALA A N 1
ATOM 2652 C CA . ALA A 1 345 ? 31.084 -13.397 18.528 1.00 47.56 345 ALA A CA 1
ATOM 2653 C C . ALA A 1 345 ? 30.210 -12.822 19.659 1.00 47.56 345 ALA A C 1
ATOM 2655 O O . ALA A 1 345 ? 28.980 -12.831 19.602 1.00 47.56 345 ALA A O 1
ATOM 2656 N N . LYS A 1 346 ? 30.856 -12.326 20.719 1.00 44.97 346 LYS A N 1
ATOM 2657 C CA . LYS A 1 346 ? 30.226 -11.534 21.784 1.00 44.97 346 LYS A CA 1
ATOM 2658 C C . LYS A 1 346 ? 29.865 -10.155 21.220 1.00 44.97 346 LYS A C 1
ATOM 2660 O O . LYS A 1 346 ? 30.636 -9.207 21.326 1.00 44.97 346 LYS A O 1
ATOM 2665 N N . GLY A 1 347 ? 28.682 -10.058 20.619 1.00 41.91 347 GLY A N 1
ATOM 2666 C CA . GLY A 1 347 ? 28.043 -8.791 20.277 1.00 41.91 347 GLY A CA 1
ATOM 2667 C C . GLY A 1 347 ? 27.587 -8.067 21.543 1.00 41.91 347 GLY A C 1
ATOM 2668 O O . GLY A 1 347 ? 26.695 -8.523 22.259 1.00 41.91 347 GLY A O 1
ATOM 2669 N N . LYS A 1 348 ? 28.238 -6.942 21.830 1.00 47.66 348 LYS A N 1
ATOM 2670 C CA . LYS A 1 348 ? 27.872 -5.955 22.847 1.00 47.66 348 LYS A CA 1
ATOM 2671 C C . LYS A 1 348 ? 26.501 -5.372 22.474 1.00 47.66 348 LYS A C 1
ATOM 2673 O O . LYS A 1 348 ? 26.422 -4.526 21.594 1.00 47.66 348 LYS A O 1
ATOM 2678 N N . LYS A 1 349 ? 25.425 -5.848 23.114 1.00 43.72 349 LYS A N 1
ATOM 2679 C CA . LYS A 1 349 ? 24.087 -5.241 23.023 1.00 43.72 349 LYS A CA 1
ATOM 2680 C C . LYS A 1 349 ? 24.147 -3.833 23.617 1.00 43.72 349 LYS A C 1
ATOM 2682 O O . LYS A 1 349 ? 24.112 -3.665 24.833 1.00 43.72 349 LYS A O 1
ATOM 2687 N N . THR A 1 350 ? 24.278 -2.828 22.763 1.00 42.91 350 THR A N 1
ATOM 2688 C CA . THR A 1 350 ? 23.891 -1.455 23.075 1.00 42.91 350 THR A CA 1
ATOM 2689 C C . THR A 1 350 ? 22.370 -1.413 23.050 1.00 42.91 350 THR A C 1
ATOM 2691 O O . THR A 1 350 ? 21.765 -1.537 21.989 1.00 42.91 350 THR A O 1
ATOM 2694 N N . ALA A 1 351 ? 21.755 -1.311 24.227 1.00 40.72 351 ALA A N 1
ATOM 2695 C CA . ALA A 1 351 ? 20.364 -0.911 24.344 1.00 40.72 351 ALA A CA 1
ATOM 2696 C C . ALA A 1 351 ? 20.272 0.541 23.856 1.00 40.72 351 ALA A C 1
ATOM 2698 O O . ALA A 1 351 ? 20.661 1.462 24.569 1.00 40.72 351 ALA A O 1
ATOM 2699 N N . MET A 1 352 ? 19.868 0.722 22.601 1.00 47.44 352 MET A N 1
ATOM 2700 C CA . MET A 1 352 ? 19.254 1.967 22.170 1.00 47.44 352 MET A CA 1
ATOM 2701 C C . MET A 1 352 ? 17.780 1.842 22.531 1.00 47.44 352 MET A C 1
ATOM 2703 O O . MET A 1 352 ? 17.060 1.074 21.893 1.00 47.44 352 MET A O 1
ATOM 2707 N N . ASP A 1 353 ? 17.380 2.544 23.591 1.00 40.53 353 ASP A N 1
ATOM 2708 C CA . ASP A 1 353 ? 15.994 2.950 23.810 1.00 40.53 353 ASP A CA 1
ATOM 2709 C C . ASP A 1 353 ? 15.542 3.661 22.530 1.00 40.53 353 ASP A C 1
ATOM 2711 O O . ASP A 1 353 ? 15.944 4.787 22.245 1.00 40.53 353 ASP A O 1
ATOM 2715 N N . SER A 1 354 ? 14.820 2.930 21.684 1.00 46.81 354 SER A N 1
ATOM 2716 C CA . SER A 1 354 ? 14.092 3.506 20.565 1.00 46.81 354 SER A CA 1
ATOM 2717 C C . SER A 1 354 ? 12.724 3.868 21.109 1.00 46.81 354 SER A C 1
ATOM 2719 O O . SER A 1 354 ? 11.885 2.988 21.290 1.00 46.81 354 SER A O 1
ATOM 2721 N N . ASP A 1 355 ? 12.550 5.154 21.404 1.00 44.00 355 ASP A N 1
ATOM 2722 C CA . ASP A 1 355 ? 11.268 5.799 21.670 1.00 44.00 355 ASP A CA 1
ATOM 2723 C C . ASP A 1 355 ? 10.346 5.602 20.456 1.00 44.00 355 ASP A C 1
ATOM 2725 O O . ASP A 1 355 ? 10.310 6.413 19.533 1.00 44.00 355 ASP A O 1
ATOM 2729 N N . ASN A 1 356 ? 9.631 4.482 20.432 1.00 45.00 356 ASN A N 1
ATOM 2730 C CA . ASN A 1 356 ? 8.560 4.209 19.483 1.00 45.00 356 ASN A CA 1
ATOM 2731 C C . ASN A 1 356 ? 7.316 3.785 20.276 1.00 45.00 356 ASN A C 1
ATOM 2733 O O . ASN A 1 356 ? 6.788 2.691 20.100 1.00 45.00 356 ASN A O 1
ATOM 2737 N N . ASP A 1 357 ? 6.895 4.661 21.193 1.00 44.53 357 ASP A N 1
ATOM 2738 C CA . ASP A 1 357 ? 5.644 4.567 21.953 1.00 44.53 357 ASP A CA 1
ATOM 2739 C C . ASP A 1 357 ? 4.466 5.037 21.072 1.00 44.53 357 ASP A C 1
ATOM 2741 O O . ASP A 1 357 ? 3.783 6.017 21.373 1.00 44.53 357 ASP A O 1
ATOM 2745 N N . ASP A 1 358 ? 4.208 4.325 19.974 1.00 48.38 358 ASP A N 1
ATOM 2746 C CA . ASP A 1 358 ? 2.835 4.175 19.494 1.00 48.38 358 ASP A CA 1
ATOM 2747 C C . ASP A 1 358 ? 2.263 2.976 20.254 1.00 48.38 358 ASP A C 1
ATOM 2749 O O . ASP A 1 358 ? 2.335 1.833 19.800 1.00 48.38 358 ASP A O 1
ATOM 2753 N N . ASP A 1 359 ? 1.756 3.247 21.463 1.00 44.53 359 ASP A N 1
ATOM 2754 C CA . ASP A 1 359 ? 0.973 2.313 22.273 1.00 44.53 359 ASP A CA 1
ATOM 2755 C C . ASP A 1 359 ? -0.293 1.929 21.484 1.00 44.53 359 ASP A C 1
ATOM 2757 O O . ASP A 1 359 ? -1.384 2.497 21.631 1.00 44.53 359 ASP A O 1
ATOM 2761 N N . ASP A 1 360 ? -0.115 0.948 20.604 1.00 45.12 360 ASP A N 1
ATOM 2762 C CA . ASP A 1 360 ? -1.151 0.142 19.998 1.00 45.12 360 ASP A CA 1
ATOM 2763 C C . ASP A 1 360 ? -1.892 -0.572 21.129 1.00 45.12 360 ASP A C 1
ATOM 2765 O O . ASP A 1 360 ? -1.522 -1.650 21.599 1.00 45.12 360 ASP A O 1
ATOM 2769 N N . ALA A 1 361 ? -2.959 0.071 21.603 1.00 44.62 361 ALA A N 1
ATOM 2770 C CA . ALA A 1 361 ? -4.043 -0.601 22.291 1.00 44.62 361 ALA A CA 1
ATOM 2771 C C . ALA A 1 361 ? -4.693 -1.579 21.301 1.00 44.62 361 ALA A C 1
ATOM 2773 O O . ALA A 1 361 ? -5.785 -1.330 20.779 1.00 44.62 361 ALA A O 1
ATOM 2774 N N . SER A 1 362 ? -3.994 -2.685 21.046 1.00 43.81 362 SER A N 1
ATOM 2775 C CA . SER A 1 362 ? -4.489 -3.870 20.374 1.00 43.81 362 SER A CA 1
ATOM 2776 C C . SER A 1 362 ? -5.582 -4.456 21.261 1.00 43.81 362 SER A C 1
ATOM 2778 O O . SER A 1 362 ? -5.376 -5.305 22.126 1.00 43.81 362 SER A O 1
ATOM 2780 N N . MET A 1 363 ? -6.791 -3.917 21.101 1.00 48.28 363 MET A N 1
ATOM 2781 C CA . MET A 1 363 ? -7.993 -4.583 21.567 1.00 48.28 363 MET A CA 1
ATOM 2782 C C . MET A 1 363 ? -8.053 -5.904 20.818 1.00 48.28 363 MET A C 1
ATOM 2784 O O . MET A 1 363 ? -8.268 -5.943 19.605 1.00 48.28 363 MET A O 1
ATOM 2788 N N . HIS A 1 364 ? -7.746 -6.962 21.558 1.00 46.75 364 HIS A N 1
ATOM 2789 C CA . HIS A 1 364 ? -7.904 -8.332 21.135 1.00 46.75 364 HIS A CA 1
ATOM 2790 C C . HIS A 1 364 ? -9.407 -8.555 20.949 1.00 46.75 364 HIS A C 1
ATOM 2792 O O . HIS A 1 364 ? -10.136 -8.793 21.905 1.00 46.75 364 HIS A O 1
ATOM 2798 N N . ASP A 1 365 ? -9.867 -8.354 19.719 1.00 49.12 365 ASP A N 1
ATOM 2799 C CA . ASP A 1 365 ? -11.180 -8.778 19.255 1.00 49.12 365 ASP A CA 1
ATOM 2800 C C . ASP A 1 365 ? -11.048 -10.284 19.031 1.00 49.12 365 ASP A C 1
ATOM 2802 O O . ASP A 1 365 ? -10.575 -10.744 17.995 1.00 49.12 365 ASP A O 1
ATOM 2806 N N . SER A 1 366 ? -11.271 -11.054 20.093 1.00 46.72 366 SER A N 1
ATOM 2807 C CA . SER A 1 366 ? -11.617 -12.462 19.966 1.00 46.72 366 SER A CA 1
ATOM 2808 C C . SER A 1 366 ? -13.022 -12.487 19.373 1.00 46.72 366 SER A C 1
ATOM 2810 O O . SER A 1 366 ? -14.011 -12.434 20.105 1.00 46.72 366 SER A O 1
ATOM 2812 N N . GLU A 1 367 ? -13.090 -12.435 18.044 1.00 48.19 367 GLU A N 1
ATOM 2813 C CA . GLU A 1 367 ? -14.253 -12.912 17.307 1.00 48.19 367 GLU A CA 1
ATOM 2814 C C . GLU A 1 367 ? -14.356 -14.406 17.651 1.00 48.19 367 GLU A C 1
ATOM 2816 O O . GLU A 1 367 ? -13.578 -15.220 17.162 1.00 48.19 367 GLU A O 1
ATOM 2821 N N . ASP A 1 368 ? -15.219 -14.720 18.622 1.00 53.16 368 ASP A N 1
ATOM 2822 C CA . ASP A 1 368 ? -15.808 -16.049 18.778 1.00 53.16 368 ASP A CA 1
ATOM 2823 C C . ASP A 1 368 ? -16.475 -16.355 17.434 1.00 53.16 368 ASP A C 1
ATOM 2825 O O . ASP A 1 368 ? -17.473 -15.726 17.070 1.00 53.16 368 ASP A O 1
ATOM 2829 N N . GLU A 1 369 ? -15.849 -17.234 16.655 1.00 54.41 369 GLU A N 1
ATOM 2830 C CA . GLU A 1 369 ? -16.485 -17.902 15.529 1.00 54.41 369 GLU A CA 1
ATOM 2831 C C . GLU A 1 369 ? -17.527 -18.849 16.135 1.00 54.41 369 GLU A C 1
ATOM 2833 O O . GLU A 1 369 ? -17.223 -19.985 16.491 1.00 54.41 369 GLU A O 1
ATOM 2838 N N . GLU A 1 370 ? -18.749 -18.349 16.338 1.00 55.06 370 GLU A N 1
ATOM 2839 C CA . GLU A 1 370 ? -19.908 -19.225 16.488 1.00 55.06 370 GLU A CA 1
ATOM 2840 C C . GLU A 1 370 ? -20.071 -19.953 15.144 1.00 55.06 370 GLU A C 1
ATOM 2842 O O . GLU A 1 370 ? -20.522 -19.371 14.156 1.00 55.06 370 GLU A O 1
ATOM 2847 N N . GLU A 1 371 ? -19.596 -21.202 15.100 1.00 58.00 371 GLU A N 1
ATOM 2848 C CA . GLU A 1 371 ? -19.984 -22.206 14.110 1.00 58.00 371 GLU A CA 1
ATOM 2849 C C . GLU A 1 371 ? -21.517 -22.315 14.149 1.00 58.00 371 GLU A C 1
ATOM 2851 O O . GLU A 1 371 ? -22.093 -22.961 15.024 1.00 58.00 371 GLU A O 1
ATOM 2856 N N . GLU A 1 372 ? -22.195 -21.621 13.233 1.00 61.06 372 GLU A N 1
ATOM 2857 C CA . GLU A 1 372 ? -23.571 -21.947 12.870 1.00 61.06 372 GLU A CA 1
ATOM 2858 C C . GLU A 1 372 ? -23.522 -23.268 12.088 1.00 61.06 372 GLU A C 1
ATOM 2860 O O . GLU A 1 372 ? -23.238 -23.301 10.889 1.00 61.06 372 GLU A O 1
ATOM 2865 N N . ASP A 1 373 ? -23.731 -24.370 12.813 1.00 60.81 373 ASP A N 1
ATOM 2866 C CA . ASP A 1 373 ? -24.135 -25.658 12.257 1.00 60.81 373 ASP A CA 1
ATOM 2867 C C . ASP A 1 373 ? -25.505 -25.478 11.573 1.00 60.81 373 ASP A C 1
ATOM 2869 O O . ASP A 1 373 ? -26.549 -25.485 12.230 1.00 60.81 373 ASP A O 1
ATOM 2873 N N . ASP A 1 374 ? -25.500 -25.279 10.253 1.00 61.44 374 ASP A N 1
ATOM 2874 C CA . ASP A 1 374 ? -26.699 -25.358 9.413 1.00 61.44 374 ASP A CA 1
ATOM 2875 C C . ASP A 1 374 ? -26.977 -26.833 9.044 1.00 61.44 374 ASP A C 1
ATOM 2877 O O . ASP A 1 374 ? -26.221 -27.449 8.284 1.00 61.44 374 ASP A O 1
ATOM 2881 N N . ASP A 1 375 ? -28.073 -27.370 9.599 1.00 54.00 375 ASP A N 1
ATOM 2882 C CA . ASP A 1 375 ? -28.765 -28.622 9.218 1.00 54.00 375 ASP A CA 1
ATOM 2883 C C . ASP A 1 375 ? -29.459 -28.537 7.840 1.00 54.00 375 ASP A C 1
ATOM 2885 O O . ASP A 1 375 ? -30.089 -27.492 7.533 1.00 54.00 375 ASP A O 1
#

Radius of gyration: 37.97 Å; chains: 1; bounding box: 105×77×109 Å

Sequence (375 aa):
MPPRAPAPRGAVKAKLQISDKENIGGKGHTSGAVTVPPYKIPEISQPVLEELERKYDIEGCNTVDIVYARQENDAARRYITEQEKKLKEKDDATQLLLRELADLKARVASGQTIVDAGNGGADLEQEESGSGLASDELEEERSKNAELQRRLDELERSNLGSKSANGPKNIARPAGSAGKDFNIQNEMGLGNRANREIYKTLLGNIRDLTLQAGIDWESSWAKISAGTKAKLFDVARARHPILADYVNDWATEEIAKQFIKNRRRESYRKGLLDVPEKYAYLKANSAKRDPSGSRKRRIATATVPKKAAAGPRKAKVAAASRSVQVHQKAKNGSKPKAKAGSSKAKGKKTAMDSDNDDDDASMHDSEDEEEEDDD

Foldseek 3Di:
DDDDDDDDDDDDDDDDDDDDDDDDDDDDDDPDDPPPPPPDDPDDPVVVVVVVVVVVVPDDDDVVVVVVVVVVVVVVVVVVVVVVVVVVVVVVVVVVVVVVVVVVVVCVVVVVDPDDDDDDDDDDPDDPDPPVVVVVVVVVVVVVVVVVVVVVVVVVCVVVVVVPVDDLQAQEDDPDADPPPDDLCVSLVQPDPVSVVVVVVLLVVLLVLCVVLVFDLLDAPVPTDPVSVVSSLVVSCVVPVSQVSYPPSVSSSNSSNVSSVVVNVVCVVVVVDDDPPVCVVVVVVVVVDDPVVVVVVVVVVVPPDPVPVPDPPPPPPVPPPPPPDDPDDDDDDDDDDDDDDDDPDPDDDDPDPDPPPPPPPPPPPPPPPPPPPDD

=== Feature glossary ===
A reading guide for the features in this record.

Start from the sequence.

  · Sequence gives the chain of amino acids in standard one-letter code (A=alanine, C=cysteine, …, Y=tyrosine), read N→C. It is the only feature that is directly encoded by the gene; all structural features are derived from the folded form of this sequence.

Fold it, and you get atomic coordinates and the backbone conformation that goes with them.

  · The mmCIF table is the protein's shape written out atom by atom. For each backbone N, Cα, C, and carbonyl O, it records an (x, y, z) coordinate triple in Å plus the residue type, chain letter, and residue number.

  · Backbone dihedral angles. Every residue except chain termini has a φ (preceding-C → N → Cα → C) and a ψ (N → Cα → C → next-N). They are reported in degrees following the IUPAC sign convention. Secondary structure is essentially a statement about which (φ, ψ) basin each residue occupies.

  · DSSP 8-state secondary structure assigns each residue one of H (α-helix), G (3₁₀-helix), I (π-helix), E (extended β-strand), B (isolated β-bridge), T (hydrogen-bonded turn), S (bend), or '-' (coil). The assignment is computed from backbone hydrogen-bond geometry via the Kabsch–Sander algorithm.

  · P-SEA three-state annotation labels each residue as helix, strand, or coil based purely on the geometry of the Cα trace. It serves as a fallback when the full backbone (and thus DSSP) is unavailable.

Summarize the fold with a handful of shape descriptors and a per-residue structural alphabet.

  · Radius of gyration (Rg) is the root-mean-square distance of Cα atoms from their centroid — a single number for overall size and compactness. A globular domain of N residues has Rg ≈ 2.2·N^0.38 Å; an extended or disordered chain has a much larger Rg. The Cα contact count is the number of residue pairs whose Cα atoms are within 8 Å and are more than four positions apart in sequence — a standard proxy for tertiary packing density. The bounding box is the smallest axis-aligned box enclosing all Cα atoms.

  · Foldseek's 3Di representation compresses backbone geometry into a per-residue letter drawn from a learned twenty-state alphabet. It captures the tertiary interaction pattern around each residue — which residues are packed against it in space, regardless of where they are in sequence.

  · Accessible surface area quantifies burial. A residue with SASA near zero is packed into the hydrophobic core; one with SASA >100 Å² sits on the surface. Computed here via the Shrake–Rupley numerical algorithm with a 1.4 Å probe.

Ask how reliable the model is.

  · For AlphaFold models, the B-factor field carries pLDDT — the model's own estimate of local accuracy on a 0–100 scale. Regions with pLDDT<50 should be treated as essentially unmodeled; they often correspond to intrinsically disordered segments.

  · For experimental (PDB) structures, the B-factor (temperature factor) quantifies the positional spread of each atom in the crystal — a combination of thermal vibration and static disorder — in units of Å². High B-factors mark flexible loops or poorly resolved regions; low B-factors mark the rigid, well-ordered core.

  · PAE(i, j) answers: if I align the predicted and true structures on residue i, how far off (in Å) do I expect residue j to be? A block-diagonal PAE matrix with low values on the blocks and high values off-diagonal is the signature of a multi-domain protein with confidently predicted domains but uncertain inter-domain orientation.

Place it in context: what it resembles, what it is annotated as, and how it looks.

  · Structural nearest neighbors (via Foldseek easy-search vs the PDB). Reported per hit: target PDB id, E-value, and alignment TM-score. A TM-score above ~0.5 is the conventional threshold for 'same fold'.

  · Functional annotations link the protein to curated databases. InterPro entries identify conserved domains and families by matching the sequence against member-database signatures (Pfam, PROSITE, CDD, …). Gene Ontology (GO) terms describe molecular function, biological process, and cellular component in a controlled vocabulary. CATH places the structure in a hierarchical fold classification (Class/Architecture/Topology/Homologous-superfamily). The organism is the source species.

  · Plot images: a contact map (which residues are close in 3D, as an N×N binary image), a Ramachandran scatter (backbone torsion angles, revealing secondary-structure composition at a glance), and — for AlphaFold structures — a PAE heatmap (pairwise prediction confidence).

  · Structure images are PyMOL renders from six orthogonal camera directions. Cartoon representation draws helices as coils and strands as arrows; sticks shows the backbone as bonds; surface shows the solvent-excluded envelope. Rainbow coloring maps sequence position to hue (blue→red, N→C); chain coloring assigns a distinct color per polypeptide.